Protein 6EZU (pdb70)

Secondary structure (DSSP, 8-state):
--TTSS--TTHHHHHHHHHHHTTSSS--HHHHHHHTTS-HHHHHHHHHHHHTTHHHHTT--HHHHHHHHHHHHHHS-TTSSSSSHHHHHHHHHHHHHHTT-GGGTTTS-HHHHHHHHHHHHHTTTT--SS-HHHHHHTT-HHHHHTTTSSHHHHHHHHHHHHHHHSTT--TTTTS-HHHHHHHHHHHHHHHHTTSGGGHHHHHHHHHHHHHHHHTTSSSSPP---HHHHHHHHHHHHHHHHT-GGGS-HHHHHHHHHHHHHHHHHHHHHHHHTT----TT--TTT--HHHHHHHHIIIIIHHHHHHHHHHTTTTTHHHHHHHHHHHHHHHHT-/--TTSS--TTHHHHHHHHHHHTTSSS--HHHHHHHTTS-HHHHHHHHHHHHTTHHHHTT--HHHHHHHHHHHHHHS-TTSSSTTHHHHHHHHHHHHHHTT-GGGTT-S-HHHHHHHHHHHHHTTTT--SS-HHHHHHTT-HHHHHTTTSSHHHHHHHHHHHHHTTSTT--TTTTS-HHHHHHHHHHHHHHHHTTSGGGHHHHHHHHHHHHT----SHHHHHHHHHHHHHHHHT-GGGS-HHHHHHHHHHHHHHHHHHHHHHHTTTS---TT--STT--HHHHHHHHIIIIIHHHHHHHHHHHTTTTHHHHHHHHHHHHHHHHT-

Sequence (657 aa):
LPIHGVETPNDNELEERFSLCLDEWGVDIFEIDRLSNGHALTTVAYRIFQKRDLLKTFCIDPHVFVRYLLRVESTYHADVPYHNSMHAADVLQTAHFLLQAEALDDVFSDLEILAVLFAAAIHDVDHPGVTNQFLINTGHELALQYNDASVLENHHLYMAFKILTEKDCDIFANLGGKKRQTLRRMVIELVLATDMSKHMSLLADLRTMVETKKVSGSGMLNLDNYADRIQILQNMIHCADLSNPAKPLRLYRKWTGRLIEEFFRQGDKERELSLEISPMCDRESVEVEKSQVSFIDFVCHPLWETWCDLVHPCAQLILDTLEDNRDWYECHILPIHGVETPNDNELEERFSLCLDEWGVDIFEIDRLSNGHALTTVAYRIFQKRDLLKTFCIDPHVFVRYLLRVESTYHADVPYHNSMHAADVLQTAHFLLQAEALDDVFSDLEILAVLFAAAIHDVDHPGVTNQFLINTGHELALQYNDASVLENHHLYMAFKILTEKDCDIFANLGGKKRQTLRRMVIELVLATDMSKHMSLLADLRTMVETNLDNYADRIQILQNMIHCADLSNPAKPLRLYRKWTGRLIEEFFRQGDKERELSLEISPMCDRESVEVEKSQVSFIDFVCHPLWETWCDLVHPCAQLILDTLEDNRDWYECHI

Foldseek 3Di:
DPPQLDDFPAVVVLVVLCVPPLLHDFHPLVVNCVRRVNCSLSRLLLVLCVVVCVCVVLVFDSNLSSVLRVVQQVQADVPQLQLHQSLLSQLLSNLSNLCPQPLNVPLDDSLLNVQLSLLSNQLQGNPPLADLVLCCQVVPPQCVVCVSQLSRRVVSLVVSVVSCPDPSNVRNVRDDPVSVVVSNVLSSLQSSLLRVVCQVVLLVLLLVQLVQLVPPVVSRGDNPDVVNVSSLSSLSSNCSSVQLLLHQLVRSVSSLVSSLVSLLVSQVVCVVVVHDRDPSNHPVDDDSLVVLLVCLVPGVLSSVVSSCSSSPPRCVSSNVSNVVSSVVSVVVD/DDPQLDDWPANVVLVVLCVVPLLHAFHPLVVVCVRRVQCSLLSLLLVLCVVVCVCVVLVFDSNLSSVLLVVQQVQADPPQLFLHQSLLSQLLSNLSNLCPQPLNPPPDDSLLVVQLNVLSNQLQGNPPLDDLVLCVVVVPPLCVVVVSQLSRRVVSLVVSVVSCVDPSNVRNPRDDPVSVVVSSVLSSLQSSLLPPVCQVVLLVLLLVVLVPDDPDPVNVSSLSSLSSNLSSLQLLLHAQVSSVSSLVSSLVSLLVQQCVCVVVPHDRDPSRHPPDDDSLVVVLVCLVPHNLSSVVSNCSSSVPRCVSSNVSSVVSSVVSVVPD

Solvent-accessible surface area: 27099 Å² total; per-residue (Å²): 101,34,104,3,2,31,124,21,101,48,33,125,73,0,62,96,65,1,76,120,39,1,56,96,15,19,7,36,1,19,37,2,19,163,11,0,102,34,44,0,0,0,0,0,0,12,38,0,3,74,86,60,83,4,17,94,67,16,77,6,70,52,96,28,4,13,100,2,6,42,86,0,14,81,20,7,58,99,117,11,24,11,27,7,15,34,2,0,0,6,0,0,1,0,0,4,44,4,16,77,15,88,41,10,94,146,37,22,53,77,22,8,28,0,0,0,0,6,0,0,4,1,0,14,0,32,12,50,11,10,48,30,95,18,3,49,72,46,32,79,88,29,0,34,31,6,4,41,53,14,0,5,17,19,20,2,0,36,44,0,17,69,4,21,110,52,111,102,4,43,4,7,67,100,14,47,55,101,109,94,114,42,3,49,114,3,0,20,53,0,0,33,2,10,9,87,96,90,6,128,70,12,8,55,44,0,103,83,7,16,103,56,41,102,129,50,74,74,53,96,40,107,26,136,80,75,54,47,34,9,48,1,0,24,0,0,0,0,0,1,22,19,1,16,2,0,2,56,46,150,10,0,107,88,4,8,46,57,34,14,70,5,34,27,106,1,0,53,98,2,88,146,104,70,67,89,53,16,124,41,2,18,117,133,74,37,115,42,59,61,22,9,12,53,57,0,53,143,27,0,41,38,0,0,76,4,1,9,66,6,0,122,94,48,6,86,107,1,26,64,20,0,70,95,5,64,79,79,2,73,100,100,141,108,36,90,1,3,15,121,20,96,54,45,133,76,0,60,94,75,3,72,120,24,3,55,97,18,22,6,34,1,21,36,2,21,162,10,0,109,35,50,0,0,0,0,0,1,10,33,0,4,84,94,60,47,4,17,172,65,24,79,6,68,52,100,24,4,12,98,2,7,49,89,0,12,83,19,8,55,99,122,10,35,11,27,6,14,24,2,0,0,6,0,0,1,0,0,4,36,5,14,82,16,78,56,13,68,121,49,20,55,73,31,10,27,0,0,0,0,7,0,0,5,1,0,13,0,32,12,55,9,29,50,32,90,28,5,54,88,73,40,78,71,29,2,41,20,5,3,42,57,18,0,5,19,18,22,2,0,31,30,0,16,66,0,19,95,58,94,104,3,38,4,2,65,97,18,50,57,107,35,87,67,62,4,44,58,6,0,15,56,0,0,34,0,11,8,91,97,73,10,142,72,15,2,57,69,0,109,96,30,38,147,155,177,35,141,60,92,67,50,34,14,7,0,0,27,0,0,0,1,0,0,20,17,1,14,0,0,3,58,49,145,10,0,110,81,3,7,42,68,33,15,104,7,33,36,54,4,2,74,82,3,60,101,97,80,46,146,47,11,120,59,4,60,77,74,121,29,109,44,58,44,23,8,10,54,56,0,53,160,29,0,41,28,0,0,75,6,1,12,82,40,1,70,110,49,4,90,91,0,29,66,29,0,65,93,5,69,78,82,3,76,107,93,97

Radius of gyration: 28.04 Å; Cα contacts (8 Å, |Δi|>4): 898; chains: 2; bounding box: 70×81×59 Å

B-factor: mean 61.23, std 16.58, range [34.98, 147.26]

Nearest PDB structures (foldseek):
  6ezu-assembly1_B  TM=1.003E+00  e=3.626E-43  Schistosoma mansoni
  6fg5-assembly2_B  TM=9.989E-01  e=1.513E-40  Schistosoma mansoni
  5k32-assembly1_B  TM=9.853E-01  e=5.393E-29  Homo sapiens
  5k32-assembly1_A  TM=9.834E-01  e=1.772E-28  Homo sapiens
  3kkt-assembly3_B  TM=9.526E-01  e=3.104E-29  Homo sapiens

Structure (mmCIF, N/CA/C/O backbone):
data_6EZU
#
_entry.id   6EZU
#
_cell.length_a   81.550
_cell.length_b   81.550
_cell.length_c   255.870
_cell.angle_alpha   90.00
_cell.angle_beta   90.00
_cell.angle_gamma   120.00
#
_symmetry.space_group_name_H-M   'P 31 2 1'
#
loop_
_entity.id
_entity.type
_entity.pdbx_description
1 polymer Phosphodiesterase
2 non-polymer 'ZINC ION'
3 non-polymer 'MAGNESIUM ION'
4 non-polymer "ADENOSINE-3',5'-CYCLIC-MONOPHOSPHATE"
5 non-polymer 'ADENOSINE MONOPHOSPHATE'
6 water water
#
loop_
_atom_site.group_PDB
_atom_site.id
_atom_site.type_symbol
_atom_site.label_atom_id
_atom_site.label_alt_id
_atom_site.label_comp_id
_atom_site.label_asym_id
_atom_site.label_entity_id
_atom_site.label_seq_id
_atom_site.pdbx_PDB_ins_code
_atom_site.Cartn_x
_atom_site.Cartn_y
_atom_site.Cartn_z
_atom_site.occupancy
_atom_site.B_iso_or_equiv
_atom_site.auth_seq_id
_atom_site.auth_comp_id
_atom_site.auth_asym_id
_atom_site.auth_atom_id
_atom_site.pdbx_PDB_model_num
ATOM 1 N N . LEU A 1 35 ? -10.504 10.435 -17.419 1.00 96.76 335 LEU A N 1
ATOM 2 C CA . LEU A 1 35 ? -9.096 10.979 -17.497 1.00 92.86 335 LEU A CA 1
ATOM 3 C C . LEU A 1 35 ? -9.085 12.491 -17.676 1.00 89.96 335 LEU A C 1
ATOM 4 O O . LEU A 1 35 ? -9.538 12.939 -18.722 1.00 86.61 335 LEU A O 1
ATOM 9 N N . PRO A 1 36 ? -8.527 13.278 -16.700 1.00 89.61 336 PRO A N 1
ATOM 10 C CA . PRO A 1 36 ? -8.402 14.784 -16.806 1.00 91.87 336 PRO A CA 1
ATOM 11 C C . PRO A 1 36 ? -7.741 15.319 -18.152 1.00 88.02 336 PRO A C 1
ATOM 12 O O . PRO A 1 36 ? -7.013 14.571 -18.772 1.00 84.38 336 PRO A O 1
ATOM 16 N N . ILE A 1 37 ? -8.019 16.573 -18.579 1.00 90.70 337 ILE A N 1
ATOM 17 C CA . ILE A 1 37 ? -7.576 17.105 -19.909 1.00 89.89 337 ILE A CA 1
ATOM 18 C C . ILE A 1 37 ? -6.054 16.884 -20.092 1.00 85.02 337 ILE A C 1
ATOM 19 O O . ILE A 1 37 ? -5.649 16.452 -21.128 1.00 85.83 337 ILE A O 1
ATOM 23 N N . HIS A 1 38 ? -5.247 17.152 -19.061 1.00 81.22 338 HIS A N 1
ATOM 24 C CA . HIS A 1 38 ? -3.783 17.003 -19.123 1.00 76.68 338 HIS A CA 1
ATOM 25 C C . HIS A 1 38 ? -3.122 15.675 -18.648 1.00 77.16 338 HIS A C 1
ATOM 26 O O . HIS A 1 38 ? -1.866 15.653 -18.436 1.00 76.11 338 HIS A O 1
ATOM 33 N N . GLY A 1 39 ? -3.908 14.589 -18.518 1.00 76.30 339 GLY A N 1
ATOM 34 C CA . GLY A 1 39 ? -3.389 13.301 -17.979 1.00 76.81 339 GLY A CA 1
ATOM 35 C C . GLY A 1 39 ? -3.514 13.136 -16.452 1.00 77.58 339 GLY A C 1
ATOM 36 O O . GLY A 1 39 ? -4.245 12.250 -16.039 1.00 84.52 339 GLY A O 1
ATOM 37 N N . VAL A 1 40 ? -2.738 13.898 -15.646 1.00 79.34 340 VAL A N 1
ATOM 38 C CA . VAL A 1 40 ? -3.065 14.286 -14.231 1.00 83.43 340 VAL A CA 1
ATOM 39 C C . VAL A 1 40 ? -3.883 15.565 -14.114 1.00 83.45 340 VAL A C 1
ATOM 40 O O . VAL A 1 40 ? -3.893 16.414 -14.993 1.00 85.79 340 VAL A O 1
ATOM 44 N N . GLU A 1 41 ? -4.601 15.655 -12.998 1.00 84.58 341 GLU A N 1
ATOM 45 C CA . GLU A 1 41 ? -5.388 16.809 -12.661 1.00 85.24 341 GLU A CA 1
ATOM 46 C C . GLU A 1 41 ? -4.432 17.910 -12.333 1.00 79.77 341 GLU A C 1
ATOM 47 O O . GLU A 1 41 ? -3.363 17.667 -11.780 1.00 76.74 341 GLU A O 1
ATOM 53 N N . THR A 1 42 ? -4.843 19.140 -12.582 1.00 81.38 342 THR A N 1
ATOM 54 C CA . THR A 1 42 ? -4.076 20.279 -12.058 1.00 80.24 342 THR A CA 1
ATOM 55 C C . THR A 1 42 ? -4.953 21.436 -11.554 1.00 80.96 342 THR A C 1
ATOM 56 O O . THR A 1 42 ? -6.117 21.583 -11.933 1.00 82.17 342 THR A O 1
ATOM 60 N N . PRO A 1 43 ? -4.343 22.299 -10.735 1.00 80.03 343 PRO A N 1
ATOM 61 C CA . PRO A 1 43 ? -5.084 23.492 -10.390 1.00 81.67 343 PRO A CA 1
ATOM 62 C C . PRO A 1 43 ? -5.302 24.424 -11.604 1.00 79.61 343 PRO A C 1
ATOM 63 O O . PRO A 1 43 ? -6.157 25.193 -11.504 1.00 81.27 343 PRO A O 1
ATOM 67 N N . ASN A 1 44 ? -4.575 24.370 -12.731 1.00 73.49 344 ASN A N 1
ATOM 68 C CA . ASN A 1 44 ? -4.638 25.477 -13.715 1.00 73.44 344 ASN A CA 1
ATOM 69 C C . ASN A 1 44 ? -4.862 24.982 -15.120 1.00 76.77 344 ASN A C 1
ATOM 70 O O . ASN A 1 44 ? -4.075 25.300 -16.039 1.00 76.45 344 ASN A O 1
ATOM 75 N N . ASP A 1 45 ? -5.870 24.160 -15.340 1.00 77.34 345 ASP A N 1
ATOM 76 C CA . ASP A 1 45 ? -6.034 23.495 -16.665 1.00 76.34 345 ASP A CA 1
ATOM 77 C C . ASP A 1 45 ? -6.097 24.425 -17.896 1.00 77.12 345 ASP A C 1
ATOM 78 O O . ASP A 1 45 ? -5.486 24.143 -18.930 1.00 75.34 345 ASP A O 1
ATOM 83 N N . ASN A 1 46 ? -6.688 25.586 -17.721 1.00 80.25 346 ASN A N 1
ATOM 84 C CA . ASN A 1 46 ? -6.961 26.468 -18.833 1.00 82.98 346 ASN A CA 1
ATOM 85 C C . ASN A 1 46 ? -5.682 27.251 -19.110 1.00 78.12 346 ASN A C 1
ATOM 86 O O . ASN A 1 46 ? -5.308 27.363 -20.253 1.00 79.17 346 ASN A O 1
ATOM 91 N N . GLU A 1 47 ? -4.961 27.723 -18.095 1.00 73.81 347 GLU A N 1
ATOM 92 C CA . GLU A 1 47 ? -3.643 28.306 -18.373 1.00 72.62 347 GLU A CA 1
ATOM 93 C C . GLU A 1 47 ? -2.752 27.337 -19.182 1.00 66.18 347 GLU A C 1
ATOM 94 O O . GLU A 1 47 ? -2.064 27.777 -20.103 1.00 61.06 347 GLU A O 1
ATOM 100 N N . LEU A 1 48 ? -2.804 26.038 -18.837 1.00 65.51 348 LEU A N 1
ATOM 101 C CA . LEU A 1 48 ? -1.839 25.118 -19.275 1.00 62.77 348 LEU A CA 1
ATOM 102 C C . LEU A 1 48 ? -2.229 24.770 -20.697 1.00 63.99 348 LEU A C 1
ATOM 103 O O . LEU A 1 48 ? -1.358 24.488 -21.573 1.00 61.23 348 LEU A O 1
ATOM 108 N N . GLU A 1 49 ? -3.505 24.682 -20.901 1.00 65.41 349 GLU A N 1
ATOM 109 C CA . GLU A 1 49 ? -4.036 24.443 -22.223 1.00 69.66 349 GLU A CA 1
ATOM 110 C C . GLU A 1 49 ? -3.540 25.470 -23.203 1.00 66.05 349 GLU A C 1
ATOM 111 O O . GLU A 1 49 ? -2.915 25.154 -24.189 1.00 64.31 349 GLU A O 1
ATOM 117 N N . GLU A 1 50 ? -3.725 26.703 -22.858 1.00 68.25 350 GLU A N 1
ATOM 118 C CA . GLU A 1 50 ? -3.214 27.806 -23.629 1.00 68.81 350 GLU A CA 1
ATOM 119 C C . GLU A 1 50 ? -1.729 27.754 -23.884 1.00 67.06 350 GLU A C 1
ATOM 120 O O . GLU A 1 50 ? -1.254 28.065 -25.012 1.00 66.14 350 GLU A O 1
ATOM 126 N N . ARG A 1 51 ? -0.930 27.420 -22.865 1.00 64.74 351 ARG A N 1
ATOM 127 C CA . ARG A 1 51 ? 0.498 27.472 -23.090 1.00 62.30 351 ARG A CA 1
ATOM 128 C C . ARG A 1 51 ? 0.927 26.291 -23.981 1.00 62.03 351 ARG A C 1
ATOM 129 O O . ARG A 1 51 ? 1.761 26.449 -24.821 1.00 56.52 351 ARG A O 1
ATOM 137 N N . PHE A 1 52 ? 0.325 25.124 -23.772 1.00 57.74 352 PHE A N 1
ATOM 138 C CA . PHE A 1 52 ? 0.688 23.950 -24.504 1.00 57.61 352 PHE A CA 1
ATOM 139 C C . PHE A 1 52 ? 0.244 24.152 -25.960 1.00 57.45 352 PHE A C 1
ATOM 140 O O . PHE A 1 52 ? 1.036 23.901 -26.802 1.00 57.05 352 PHE A O 1
ATOM 148 N N . SER A 1 53 ? -0.922 24.729 -26.187 1.00 58.80 353 SER A N 1
ATOM 149 C CA . SER A 1 53 ? -1.436 25.027 -27.526 1.00 66.13 353 SER A CA 1
ATOM 150 C C . SER A 1 53 ? -0.533 25.954 -28.278 1.00 66.96 353 SER A C 1
ATOM 151 O O . SER A 1 53 ? -0.243 25.642 -29.390 1.00 63.66 353 SER A O 1
ATOM 154 N N . LEU A 1 54 ? 0.023 27.004 -27.634 1.00 65.06 354 LEU A N 1
ATOM 155 C CA . LEU A 1 54 ? 0.986 27.934 -28.281 1.00 62.44 354 LEU A CA 1
ATOM 156 C C . LEU A 1 54 ? 2.449 27.648 -28.293 1.00 61.36 354 LEU A C 1
ATOM 157 O O . LEU A 1 54 ? 3.184 28.228 -29.106 1.00 57.92 354 LEU A O 1
ATOM 162 N N . CYS A 1 55 ? 2.956 26.914 -27.287 1.00 56.64 355 CYS A N 1
ATOM 163 C CA . CYS A 1 55 ? 4.385 26.876 -27.027 1.00 58.24 355 CYS A CA 1
ATOM 164 C C . CYS A 1 55 ? 5.092 25.529 -27.462 1.00 52.48 355 CYS A C 1
ATOM 165 O O . CYS A 1 55 ? 6.256 25.497 -27.770 1.00 54.51 355 CYS A O 1
ATOM 168 N N . LEU A 1 56 ? 4.398 24.446 -27.506 1.00 51.39 356 LEU A N 1
ATOM 169 C CA . LEU A 1 56 ? 5.053 23.149 -27.584 1.00 52.84 356 LEU A CA 1
ATOM 170 C C . LEU A 1 56 ? 5.752 22.826 -28.907 1.00 54.92 356 LEU A C 1
ATOM 171 O O . LEU A 1 56 ? 6.545 21.901 -28.952 1.00 52.80 356 LEU A O 1
ATOM 176 N N . ASP A 1 57 ? 5.394 23.522 -29.971 1.00 52.50 357 ASP A N 1
ATOM 177 C CA . ASP A 1 57 ? 6.131 23.556 -31.203 1.00 54.08 357 ASP A CA 1
ATOM 178 C C . ASP A 1 57 ? 7.032 24.682 -31.312 1.00 52.42 357 ASP A C 1
ATOM 179 O O . ASP A 1 57 ? 7.587 24.823 -32.350 1.00 52.59 357 ASP A O 1
ATOM 184 N N . GLU A 1 58 ? 7.289 25.427 -30.239 1.00 49.73 358 GLU A N 1
ATOM 185 C CA . GLU A 1 58 ? 8.330 26.495 -30.244 1.00 51.12 358 GLU A CA 1
ATOM 186 C C . GLU A 1 58 ? 9.677 26.071 -29.631 1.00 49.25 358 GLU A C 1
ATOM 187 O O . GLU A 1 58 ? 9.758 25.112 -28.841 1.00 51.59 358 GLU A O 1
ATOM 193 N N . TRP A 1 59 ? 10.714 26.826 -29.997 1.00 46.90 359 TRP A N 1
ATOM 194 C CA . TRP A 1 59 ? 12.037 26.676 -29.495 1.00 53.68 359 TRP A CA 1
ATOM 195 C C . TRP A 1 59 ? 12.099 27.181 -28.024 1.00 55.76 359 TRP A C 1
ATOM 196 O O . TRP A 1 59 ? 11.817 28.308 -27.741 1.00 52.02 359 TRP A O 1
ATOM 207 N N . GLY A 1 60 ? 12.466 26.455 -27.038 1.00 55.50 360 GLY A N 1
ATOM 208 C CA . GLY A 1 60 ? 12.471 27.508 -25.781 1.00 64.89 360 GLY A CA 1
ATOM 209 C C . GLY A 1 60 ? 11.138 27.846 -25.083 1.00 57.09 360 GLY A C 1
ATOM 210 O O . GLY A 1 60 ? 10.488 28.729 -25.398 1.00 63.29 360 GLY A O 1
ATOM 211 N N . VAL A 1 61 ? 10.712 26.874 -24.282 1.00 55.73 361 VAL A N 1
ATOM 212 C CA . VAL A 1 61 ? 9.464 26.764 -23.575 1.00 51.73 361 VAL A CA 1
ATOM 213 C C . VAL A 1 61 ? 9.908 26.948 -22.098 1.00 47.01 361 VAL A C 1
ATOM 214 O O . VAL A 1 61 ? 10.914 26.425 -21.654 1.00 45.45 361 VAL A O 1
ATOM 218 N N . ASP A 1 62 ? 9.076 27.577 -21.393 1.00 47.03 362 ASP A N 1
ATOM 219 C CA . ASP A 1 62 ? 9.286 27.878 -19.990 1.00 47.48 362 ASP A CA 1
ATOM 220 C C . ASP A 1 62 ? 8.781 26.607 -19.158 1.00 47.35 362 ASP A C 1
ATOM 221 O O . ASP A 1 62 ? 7.700 26.543 -18.576 1.00 48.44 362 ASP A O 1
ATOM 226 N N . ILE A 1 63 ? 9.627 25.589 -19.123 1.00 45.15 363 ILE A N 1
ATOM 227 C CA . ILE A 1 63 ? 9.308 24.316 -18.466 1.00 45.19 363 ILE A CA 1
ATOM 228 C C . ILE A 1 63 ? 9.112 24.638 -16.957 1.00 46.65 363 ILE A C 1
ATOM 229 O O . ILE A 1 63 ? 8.389 23.940 -16.225 1.00 45.91 363 ILE A O 1
ATOM 234 N N . PHE A 1 64 ? 9.825 25.608 -16.430 1.00 45.24 364 PHE A N 1
ATOM 235 C CA . PHE A 1 64 ? 9.624 25.870 -14.874 1.00 46.31 364 PHE A CA 1
ATOM 236 C C . PHE A 1 64 ? 8.255 26.309 -14.555 1.00 49.36 364 PHE A C 1
ATOM 237 O O . PHE A 1 64 ? 7.619 25.808 -13.701 1.00 53.01 364 PHE A O 1
ATOM 245 N N . GLU A 1 65 ? 7.706 27.223 -15.395 1.00 51.50 365 GLU A N 1
ATOM 246 C CA . GLU A 1 65 ? 6.374 27.674 -15.185 1.00 51.64 365 GLU A CA 1
ATOM 247 C C . GLU A 1 65 ? 5.360 26.598 -15.430 1.00 48.00 365 GLU A C 1
ATOM 248 O O . GLU A 1 65 ? 4.354 26.567 -14.811 1.00 49.59 365 GLU A O 1
ATOM 254 N N . ILE A 1 66 ? 5.559 25.777 -16.408 1.00 45.40 366 ILE A N 1
ATOM 255 C CA . ILE A 1 66 ? 4.642 24.651 -16.635 1.00 49.10 366 ILE A CA 1
ATOM 256 C C . ILE A 1 66 ? 4.616 23.628 -15.442 1.00 52.28 366 ILE A C 1
ATOM 257 O O . ILE A 1 66 ? 3.571 23.009 -15.117 1.00 52.62 366 ILE A O 1
ATOM 262 N N . ASP A 1 67 ? 5.782 23.496 -14.817 1.00 50.14 367 ASP A N 1
ATOM 263 C CA . ASP A 1 67 ? 5.916 22.708 -13.545 1.00 54.53 367 ASP A CA 1
ATOM 264 C C . ASP A 1 67 ? 5.207 23.316 -12.363 1.00 54.52 367 ASP A C 1
ATOM 265 O O . ASP A 1 67 ? 4.505 22.634 -11.656 1.00 53.89 367 ASP A O 1
ATOM 270 N N . ARG A 1 68 ? 5.420 24.619 -12.144 1.00 56.77 368 ARG A N 1
ATOM 271 C CA . ARG A 1 68 ? 4.639 25.361 -11.185 1.00 55.66 368 ARG A CA 1
ATOM 272 C C . ARG A 1 68 ? 3.110 25.260 -11.457 1.00 58.07 368 ARG A C 1
ATOM 273 O O . ARG A 1 68 ? 2.281 24.836 -10.607 1.00 62.57 368 ARG A O 1
ATOM 281 N N . LEU A 1 69 ? 2.673 25.652 -12.646 1.00 59.47 369 LEU A N 1
ATOM 282 C CA . LEU A 1 69 ? 1.243 25.540 -12.993 1.00 58.44 369 LEU A CA 1
ATOM 283 C C . LEU A 1 69 ? 0.636 24.097 -12.812 1.00 58.57 369 LEU A C 1
ATOM 284 O O . LEU A 1 69 ? -0.496 23.992 -12.455 1.00 62.93 369 LEU A O 1
ATOM 289 N N . SER A 1 70 ? 1.366 23.019 -13.083 1.00 57.57 370 SER A N 1
ATOM 290 C CA . SER A 1 70 ? 0.796 21.645 -13.019 1.00 61.30 370 SER A CA 1
ATOM 291 C C . SER A 1 70 ? 1.106 20.965 -11.671 1.00 64.55 370 SER A C 1
ATOM 292 O O . SER A 1 70 ? 1.038 19.727 -11.596 1.00 61.37 370 SER A O 1
ATOM 295 N N . ASN A 1 71 ? 1.540 21.756 -10.658 1.00 64.59 371 ASN A N 1
ATOM 296 C CA . ASN A 1 71 ? 1.893 21.230 -9.367 1.00 68.22 371 ASN A CA 1
ATOM 297 C C . ASN A 1 71 ? 2.958 20.149 -9.410 1.00 65.80 371 ASN A C 1
ATOM 298 O O . ASN A 1 71 ? 2.760 19.067 -8.924 1.00 67.33 371 ASN A O 1
ATOM 303 N N . GLY A 1 72 ? 4.084 20.451 -10.033 1.00 64.32 372 GLY A N 1
ATOM 304 C CA . GLY A 1 72 ? 5.190 19.535 -10.245 1.00 62.39 372 GLY A CA 1
ATOM 305 C C . GLY A 1 72 ? 5.061 18.395 -11.241 1.00 60.10 372 GLY A C 1
ATOM 306 O O . GLY A 1 72 ? 5.716 17.400 -11.073 1.00 62.33 372 GLY A O 1
ATOM 307 N N . HIS A 1 73 ? 4.235 18.525 -12.254 1.00 59.06 373 HIS A N 1
ATOM 308 C CA . HIS A 1 73 ? 3.992 17.456 -13.238 1.00 58.72 373 HIS A CA 1
ATOM 309 C C . HIS A 1 73 ? 4.339 17.924 -14.698 1.00 54.19 373 HIS A C 1
ATOM 310 O O . HIS A 1 73 ? 3.657 17.603 -15.649 1.00 56.43 373 HIS A O 1
ATOM 317 N N . ALA A 1 74 ? 5.377 18.710 -14.833 1.00 50.46 374 ALA A N 1
ATOM 318 C CA . ALA A 1 74 ? 5.802 19.068 -16.181 1.00 49.10 374 ALA A CA 1
ATOM 319 C C . ALA A 1 74 ? 6.152 17.889 -17.073 1.00 48.50 374 ALA A C 1
ATOM 320 O O . ALA A 1 74 ? 5.691 17.771 -18.185 1.00 50.41 374 ALA A O 1
ATOM 322 N N . LEU A 1 75 ? 6.856 16.927 -16.513 1.00 49.80 375 LEU A N 1
ATOM 323 C CA . LEU A 1 75 ? 7.168 15.766 -17.208 1.00 48.34 375 LEU A CA 1
ATOM 324 C C . LEU A 1 75 ? 5.994 15.008 -17.660 1.00 51.21 375 LEU A C 1
ATOM 325 O O . LEU A 1 75 ? 5.888 14.708 -18.877 1.00 50.02 375 LEU A O 1
ATOM 330 N N . THR A 1 76 ? 5.064 14.716 -16.756 1.00 53.28 376 THR A N 1
ATOM 331 C CA . THR A 1 76 ? 3.883 13.990 -17.110 1.00 55.50 376 THR A CA 1
ATOM 332 C C . THR A 1 76 ? 2.981 14.698 -18.070 1.00 55.56 376 THR A C 1
ATOM 333 O O . THR A 1 76 ? 2.551 14.125 -19.137 1.00 56.13 376 THR A O 1
ATOM 337 N N . THR A 1 77 ? 2.737 15.962 -17.813 1.00 55.25 377 THR A N 1
ATOM 338 C CA . THR A 1 77 ? 1.793 16.725 -18.741 1.00 55.69 377 THR A CA 1
ATOM 339 C C . THR A 1 77 ? 2.416 17.023 -20.155 1.00 53.49 377 THR A C 1
ATOM 340 O O . THR A 1 77 ? 1.784 16.902 -21.233 1.00 53.27 377 THR A O 1
ATOM 344 N N . VAL A 1 78 ? 3.669 17.455 -20.153 1.00 52.48 378 VAL A N 1
ATOM 345 C CA . VAL A 1 78 ? 4.380 17.615 -21.454 1.00 51.78 378 VAL A CA 1
ATOM 346 C C . VAL A 1 78 ? 4.404 16.299 -22.328 1.00 52.19 378 VAL A C 1
ATOM 347 O O . VAL A 1 78 ? 4.039 16.319 -23.485 1.00 53.92 378 VAL A O 1
ATOM 351 N N . ALA A 1 79 ? 4.664 15.158 -21.704 1.00 52.60 379 ALA A N 1
ATOM 352 C CA . ALA A 1 79 ? 4.739 13.908 -22.395 1.00 49.09 379 ALA A CA 1
ATOM 353 C C . ALA A 1 79 ? 3.449 13.422 -22.910 1.00 51.51 379 ALA A C 1
ATOM 354 O O . ALA A 1 79 ? 3.317 13.157 -24.101 1.00 56.40 379 ALA A O 1
ATOM 356 N N . TYR A 1 80 ? 2.440 13.448 -22.083 1.00 55.04 380 TYR A N 1
ATOM 357 C CA . TYR A 1 80 ? 1.095 13.150 -22.473 1.00 58.50 380 TYR A CA 1
ATOM 358 C C . TYR A 1 80 ? 0.691 13.983 -23.639 1.00 59.89 380 TYR A C 1
ATOM 359 O O . TYR A 1 80 ? 0.184 13.463 -24.671 1.00 55.64 380 TYR A O 1
ATOM 368 N N . ARG A 1 81 ? 0.871 15.300 -23.478 1.00 56.94 381 ARG A N 1
ATOM 369 C CA . ARG A 1 81 ? 0.432 16.176 -24.548 1.00 57.69 381 ARG A CA 1
ATOM 370 C C . ARG A 1 81 ? 1.199 15.940 -25.925 1.00 56.32 381 ARG A C 1
ATOM 371 O O . ARG A 1 81 ? 0.597 15.896 -26.961 1.00 58.77 381 ARG A O 1
ATOM 379 N N . ILE A 1 82 ? 2.504 15.771 -25.913 1.00 56.63 382 ILE A N 1
ATOM 380 C CA . ILE A 1 82 ? 3.350 15.461 -27.158 1.00 54.33 382 ILE A CA 1
ATOM 381 C C . ILE A 1 82 ? 2.950 14.121 -27.816 1.00 56.71 382 ILE A C 1
ATOM 382 O O . ILE A 1 82 ? 2.815 14.003 -29.089 1.00 54.62 382 ILE A O 1
ATOM 387 N N . PHE A 1 83 ? 2.690 13.100 -26.954 1.00 58.52 383 PHE A N 1
ATOM 388 C CA . PHE A 1 83 ? 2.271 11.785 -27.436 1.00 56.63 383 PHE A CA 1
ATOM 389 C C . PHE A 1 83 ? 0.871 11.840 -28.019 1.00 61.97 383 PHE A C 1
ATOM 390 O O . PHE A 1 83 ? 0.576 11.147 -29.009 1.00 65.13 383 PHE A O 1
ATOM 398 N N . GLN A 1 84 ? 0.003 12.651 -27.421 1.00 61.96 384 GLN A N 1
ATOM 399 C CA . GLN A 1 84 ? -1.224 13.061 -28.117 1.00 66.59 384 GLN A CA 1
ATOM 400 C C . GLN A 1 84 ? -1.003 13.759 -29.410 1.00 64.61 384 GLN A C 1
ATOM 401 O O . GLN A 1 84 ? -1.534 13.296 -30.414 1.00 61.97 384 GLN A O 1
ATOM 407 N N . LYS A 1 85 ? -0.251 14.846 -29.423 1.00 63.88 385 LYS A N 1
ATOM 408 C CA . LYS A 1 85 ? -0.112 15.631 -30.683 1.00 65.03 385 LYS A CA 1
ATOM 409 C C . LYS A 1 85 ? 0.531 14.794 -31.725 1.00 65.53 385 LYS A C 1
ATOM 410 O O . LYS A 1 85 ? 0.237 15.052 -32.871 1.00 64.88 385 LYS A O 1
ATOM 416 N N . ARG A 1 86 ? 1.400 13.825 -31.362 1.00 60.33 386 ARG A N 1
ATOM 417 C CA . ARG A 1 86 ? 1.986 12.908 -32.405 1.00 60.13 386 ARG A CA 1
ATOM 418 C C . ARG A 1 86 ? 1.155 11.640 -32.767 1.00 63.31 386 ARG A C 1
ATOM 419 O O . ARG A 1 86 ? 1.566 10.915 -33.660 1.00 64.25 386 ARG A O 1
ATOM 427 N N . ASP A 1 87 ? -0.001 11.427 -32.117 1.00 65.66 387 ASP A N 1
ATOM 428 C CA . ASP A 1 87 ? -0.907 10.261 -32.330 1.00 70.09 387 ASP A CA 1
ATOM 429 C C . ASP A 1 87 ? -0.191 8.935 -31.912 1.00 67.37 387 ASP A C 1
ATOM 430 O O . ASP A 1 87 ? -0.492 7.848 -32.369 1.00 69.19 387 ASP A O 1
ATOM 435 N N . LEU A 1 88 ? 0.760 9.047 -30.984 1.00 62.80 388 LEU A N 1
ATOM 436 C CA . LEU A 1 88 ? 1.618 7.938 -30.665 1.00 61.31 388 LEU A CA 1
ATOM 437 C C . LEU A 1 88 ? 0.854 6.966 -29.747 1.00 66.60 388 LEU A C 1
ATOM 438 O O . LEU A 1 88 ? 1.138 5.791 -29.810 1.00 66.14 388 LEU A O 1
ATOM 443 N N . LEU A 1 89 ? -0.111 7.444 -28.942 1.00 65.74 389 LEU A N 1
ATOM 444 C CA . LEU A 1 89 ? -0.941 6.555 -28.160 1.00 70.27 389 LEU A CA 1
ATOM 445 C C . LEU A 1 89 ? -1.762 5.616 -29.112 1.00 71.74 389 LEU A C 1
ATOM 446 O O . LEU A 1 89 ? -1.676 4.387 -29.050 1.00 75.12 389 LEU A O 1
ATOM 451 N N . LYS A 1 90 ? -2.464 6.230 -30.019 1.00 73.03 390 LYS A N 1
ATOM 452 C CA . LYS A 1 90 ? -3.252 5.584 -31.017 1.00 77.69 390 LYS A CA 1
ATOM 453 C C . LYS A 1 90 ? -2.412 4.593 -31.890 1.00 78.55 390 LYS A C 1
ATOM 454 O O . LYS A 1 90 ? -2.718 3.386 -31.996 1.00 76.81 390 LYS A O 1
ATOM 457 N N . THR A 1 91 ? -1.300 5.079 -32.428 1.00 76.50 391 THR A N 1
ATOM 458 C CA . THR A 1 91 ? -0.501 4.308 -33.361 1.00 70.54 391 THR A CA 1
ATOM 459 C C . THR A 1 91 ? 0.037 3.053 -32.684 1.00 71.84 391 THR A C 1
ATOM 460 O O . THR A 1 91 ? -0.017 1.984 -33.249 1.00 72.29 391 THR A O 1
ATOM 464 N N . PHE A 1 92 ? 0.518 3.172 -31.452 1.00 69.15 392 PHE A N 1
ATOM 465 C CA . PHE A 1 92 ? 1.126 2.035 -30.743 1.00 68.52 392 PHE A CA 1
ATOM 466 C C . PHE A 1 92 ? 0.193 1.350 -29.757 1.00 68.93 392 PHE A C 1
ATOM 467 O O . PHE A 1 92 ? 0.675 0.562 -28.966 1.00 71.06 392 PHE A O 1
ATOM 475 N N . CYS A 1 93 ? -1.109 1.670 -29.818 1.00 74.05 393 CYS A N 1
ATOM 476 C CA . CYS A 1 93 ? -2.139 1.093 -28.964 1.00 76.34 393 CYS A CA 1
ATOM 477 C C . CYS A 1 93 ? -1.673 1.209 -27.503 1.00 73.82 393 CYS A C 1
ATOM 478 O O . CYS A 1 93 ? -1.623 0.255 -26.798 1.00 71.95 393 CYS A O 1
ATOM 481 N N . ILE A 1 94 ? -1.245 2.371 -27.073 1.00 71.24 394 ILE A N 1
ATOM 482 C CA . ILE A 1 94 ? -0.919 2.551 -25.670 1.00 71.70 394 ILE A CA 1
ATOM 483 C C . ILE A 1 94 ? -2.141 3.144 -24.964 1.00 73.69 394 ILE A C 1
ATOM 484 O O . ILE A 1 94 ? -2.631 4.254 -25.297 1.00 74.22 394 ILE A O 1
ATOM 489 N N . ASP A 1 95 ? -2.594 2.417 -23.957 1.00 75.64 395 ASP A N 1
ATOM 490 C CA . ASP A 1 95 ? -3.684 2.845 -23.098 1.00 79.61 395 ASP A CA 1
ATOM 491 C C . ASP A 1 95 ? -3.282 4.138 -22.427 1.00 74.46 395 ASP A C 1
ATOM 492 O O . ASP A 1 95 ? -2.260 4.203 -21.771 1.00 69.56 395 ASP A O 1
ATOM 497 N N . PRO A 1 96 ? -4.102 5.176 -22.577 1.00 77.99 396 PRO A N 1
ATOM 498 C CA . PRO A 1 96 ? -3.712 6.425 -21.877 1.00 76.64 396 PRO A CA 1
ATOM 499 C C . PRO A 1 96 ? -3.564 6.349 -20.331 1.00 75.08 396 PRO A C 1
ATOM 500 O O . PRO A 1 96 ? -2.738 7.088 -19.780 1.00 69.26 396 PRO A O 1
ATOM 504 N N . HIS A 1 97 ? -4.325 5.493 -19.629 1.00 76.37 397 HIS A N 1
ATOM 505 C CA . HIS A 1 97 ? -4.132 5.365 -18.143 1.00 78.45 397 HIS A CA 1
ATOM 506 C C . HIS A 1 97 ? -2.791 4.685 -17.833 1.00 76.81 397 HIS A C 1
ATOM 507 O O . HIS A 1 97 ? -2.081 5.023 -16.850 1.00 75.69 397 HIS A O 1
ATOM 514 N N . VAL A 1 98 ? -2.426 3.725 -18.674 1.00 74.89 398 VAL A N 1
ATOM 515 C CA . VAL A 1 98 ? -1.128 3.051 -18.476 1.00 73.10 398 VAL A CA 1
ATOM 516 C C . VAL A 1 98 ? 0.027 4.049 -18.671 1.00 68.84 398 VAL A C 1
ATOM 517 O O . VAL A 1 98 ? 0.956 4.138 -17.871 1.00 66.97 398 VAL A O 1
ATOM 521 N N . PHE A 1 99 ? -0.090 4.878 -19.685 1.00 69.53 399 PHE A N 1
ATOM 522 C CA . PHE A 1 99 ? 0.934 5.931 -19.974 1.00 64.73 399 PHE A CA 1
ATOM 523 C C . PHE A 1 99 ? 1.132 6.903 -18.820 1.00 63.62 399 PHE A C 1
ATOM 524 O O . PHE A 1 99 ? 2.234 7.120 -18.282 1.00 62.46 399 PHE A O 1
ATOM 532 N N . VAL A 1 100 ? 0.019 7.467 -18.404 1.00 68.32 400 VAL A N 1
ATOM 533 C CA . VAL A 1 100 ? -0.005 8.346 -17.245 1.00 67.77 400 VAL A CA 1
ATOM 534 C C . VAL A 1 100 ? 0.552 7.651 -16.037 1.00 67.78 400 VAL A C 1
ATOM 535 O O . VAL A 1 100 ? 1.478 8.226 -15.382 1.00 61.52 400 VAL A O 1
ATOM 539 N N . ARG A 1 101 ? 0.132 6.396 -15.769 1.00 69.39 401 ARG A N 1
ATOM 540 C CA . ARG A 1 101 ? 0.729 5.714 -14.603 1.00 70.24 401 ARG A CA 1
ATOM 541 C C . ARG A 1 101 ? 2.245 5.543 -14.697 1.00 65.36 401 ARG A C 1
ATOM 542 O O . ARG A 1 101 ? 3.039 5.877 -13.797 1.00 64.50 401 ARG A O 1
ATOM 550 N N . TYR A 1 102 ? 2.707 5.126 -15.831 1.00 67.62 402 TYR A N 1
ATOM 551 C CA . TYR A 1 102 ? 4.163 4.948 -15.995 1.00 62.21 402 TYR A CA 1
ATOM 552 C C . TYR A 1 102 ? 4.879 6.264 -15.845 1.00 62.09 402 TYR A C 1
ATOM 553 O O . TYR A 1 102 ? 5.947 6.372 -15.172 1.00 58.34 402 TYR A O 1
ATOM 562 N N . LEU A 1 103 ? 4.317 7.300 -16.498 1.00 64.99 403 LEU A N 1
ATOM 563 C CA . LEU A 1 103 ? 4.975 8.617 -16.423 1.00 63.57 403 LEU A CA 1
ATOM 564 C C . LEU A 1 103 ? 5.093 9.151 -15.023 1.00 59.18 403 LEU A C 1
ATOM 565 O O . LEU A 1 103 ? 6.109 9.721 -14.712 1.00 55.08 403 LEU A O 1
ATOM 570 N N . LEU A 1 104 ? 4.058 8.979 -14.203 1.00 66.35 404 LEU A N 1
ATOM 571 C CA . LEU A 1 104 ? 4.103 9.449 -12.763 1.00 67.88 404 LEU A CA 1
ATOM 572 C C . LEU A 1 104 ? 5.208 8.766 -11.968 1.00 66.11 404 LEU A C 1
ATOM 573 O O . LEU A 1 104 ? 5.956 9.398 -11.172 1.00 63.67 404 LEU A O 1
ATOM 578 N N . ARG A 1 105 ? 5.337 7.465 -12.236 1.00 65.17 405 ARG A N 1
ATOM 579 C CA . ARG A 1 105 ? 6.415 6.682 -11.614 1.00 68.82 405 ARG A CA 1
ATOM 580 C C . ARG A 1 105 ? 7.807 7.211 -12.055 1.00 63.86 405 ARG A C 1
ATOM 581 O O . ARG A 1 105 ? 8.739 7.424 -11.261 1.00 56.82 405 ARG A O 1
ATOM 589 N N . VAL A 1 106 ? 7.986 7.406 -13.349 1.00 61.96 406 VAL A N 1
ATOM 590 C CA . VAL A 1 106 ? 9.305 7.956 -13.821 1.00 55.62 406 VAL A CA 1
ATOM 591 C C . VAL A 1 106 ? 9.543 9.291 -13.183 1.00 51.74 406 VAL A C 1
ATOM 592 O O . VAL A 1 106 ? 10.573 9.581 -12.607 1.00 50.14 406 VAL A O 1
ATOM 596 N N . GLU A 1 107 ? 8.523 10.110 -13.254 1.00 53.29 407 GLU A N 1
ATOM 597 C CA . GLU A 1 107 ? 8.558 11.487 -12.688 1.00 55.69 407 GLU A CA 1
ATOM 598 C C . GLU A 1 107 ? 8.993 11.474 -11.229 1.00 59.41 407 GLU A C 1
ATOM 599 O O . GLU A 1 107 ? 9.986 12.134 -10.939 1.00 57.54 407 GLU A O 1
ATOM 605 N N . SER A 1 108 ? 8.336 10.612 -10.398 1.00 57.96 408 SER A N 1
ATOM 606 C CA . SER A 1 108 ? 8.728 10.323 -8.974 1.00 62.85 408 SER A CA 1
ATOM 607 C C . SER A 1 108 ? 10.100 9.852 -8.738 1.00 63.24 408 SER A C 1
ATOM 608 O O . SER A 1 108 ? 10.646 10.037 -7.600 1.00 61.30 408 SER A O 1
ATOM 611 N N . THR A 1 109 ? 10.647 9.144 -9.752 1.00 61.51 409 THR A N 1
ATOM 612 C CA . THR A 1 109 ? 11.955 8.528 -9.531 1.00 58.08 409 THR A CA 1
ATOM 613 C C . THR A 1 109 ? 13.094 9.451 -9.874 1.00 55.06 409 THR A C 1
ATOM 614 O O . THR A 1 109 ? 14.226 9.242 -9.412 1.00 50.34 409 THR A O 1
ATOM 618 N N . TYR A 1 110 ? 12.815 10.550 -10.638 1.00 53.91 410 TYR A N 1
ATOM 619 C CA . TYR A 1 110 ? 13.734 11.698 -10.636 1.00 51.65 410 TYR A CA 1
ATOM 620 C C . TYR A 1 110 ? 13.740 12.274 -9.224 1.00 53.16 410 TYR A C 1
ATOM 621 O O . TYR A 1 110 ? 12.737 12.167 -8.476 1.00 54.23 410 TYR A O 1
ATOM 630 N N . HIS A 1 111 ? 14.884 12.822 -8.820 1.00 52.42 411 HIS A N 1
ATOM 631 C CA . HIS A 1 111 ? 14.960 13.314 -7.403 1.00 57.24 411 HIS A CA 1
ATOM 632 C C . HIS A 1 111 ? 14.624 14.809 -7.440 1.00 58.13 411 HIS A C 1
ATOM 633 O O . HIS A 1 111 ? 15.466 15.608 -8.002 1.00 59.57 411 HIS A O 1
ATOM 640 N N . ALA A 1 112 ? 13.468 15.234 -6.906 1.00 65.83 412 ALA A N 1
ATOM 641 C CA . ALA A 1 112 ? 13.217 16.727 -6.863 1.00 68.31 412 ALA A CA 1
ATOM 642 C C . ALA A 1 112 ? 14.221 17.631 -6.082 1.00 66.97 412 ALA A C 1
ATOM 643 O O . ALA A 1 112 ? 14.423 18.823 -6.411 1.00 71.93 412 ALA A O 1
ATOM 645 N N . ASP A 1 113 ? 14.934 17.056 -5.152 1.00 61.28 413 ASP A N 1
ATOM 646 C CA . ASP A 1 113 ? 15.956 17.797 -4.459 1.00 60.55 413 ASP A CA 1
ATOM 647 C C . ASP A 1 113 ? 17.237 17.931 -5.279 1.00 63.80 413 ASP A C 1
ATOM 648 O O . ASP A 1 113 ? 18.205 18.571 -4.840 1.00 63.98 413 ASP A O 1
ATOM 653 N N . VAL A 1 114 ? 17.372 17.284 -6.458 1.00 57.45 414 VAL A N 1
ATOM 654 C CA . VAL A 1 114 ? 18.638 17.531 -7.199 1.00 52.18 414 VAL A CA 1
ATOM 655 C C . VAL A 1 114 ? 18.313 18.861 -8.014 1.00 55.28 414 VAL A C 1
ATOM 656 O O . VAL A 1 114 ? 17.236 19.036 -8.601 1.00 56.88 414 VAL A O 1
ATOM 660 N N . PRO A 1 115 ? 19.192 19.860 -7.970 1.00 51.80 415 PRO A N 1
ATOM 661 C CA . PRO A 1 115 ? 18.756 21.169 -8.554 1.00 52.73 415 PRO A CA 1
ATOM 662 C C . PRO A 1 115 ? 18.487 21.161 -10.139 1.00 47.34 415 PRO A C 1
ATOM 663 O O . PRO A 1 115 ? 17.520 21.759 -10.728 1.00 45.58 415 PRO A O 1
ATOM 667 N N . TYR A 1 116 ? 19.386 20.473 -10.851 1.00 52.33 416 TYR A N 1
ATOM 668 C CA . TYR A 1 116 ? 19.362 20.460 -12.319 1.00 44.25 416 TYR A CA 1
ATOM 669 C C . TYR A 1 116 ? 18.758 19.105 -12.824 1.00 48.38 416 TYR A C 1
ATOM 670 O O . TYR A 1 116 ? 17.753 19.089 -13.605 1.00 42.96 416 TYR A O 1
ATOM 679 N N . HIS A 1 117 ? 19.331 17.947 -12.399 1.00 49.72 417 HIS A N 1
ATOM 680 C CA . HIS A 1 117 ? 18.990 16.666 -13.048 1.00 51.48 417 HIS A CA 1
ATOM 681 C C . HIS A 1 117 ? 17.731 16.050 -12.493 1.00 50.13 417 HIS A C 1
ATOM 682 O O . HIS A 1 117 ? 17.712 14.916 -12.088 1.00 51.60 417 HIS A O 1
ATOM 689 N N . ASN A 1 118 ? 16.626 16.782 -12.580 1.00 48.40 418 ASN A N 1
ATOM 690 C CA . ASN A 1 118 ? 15.341 16.403 -12.006 1.00 48.23 418 ASN A CA 1
ATOM 691 C C . ASN A 1 118 ? 14.321 16.257 -13.172 1.00 46.29 418 ASN A C 1
ATOM 692 O O . ASN A 1 118 ? 14.700 16.408 -14.324 1.00 44.98 418 ASN A O 1
ATOM 697 N N . SER A 1 119 ? 13.034 16.061 -12.864 1.00 44.69 419 SER A N 1
ATOM 698 C CA . SER A 1 119 ? 12.086 15.778 -13.914 1.00 45.58 419 SER A CA 1
ATOM 699 C C . SER A 1 119 ? 11.801 16.968 -14.780 1.00 45.48 419 SER A C 1
ATOM 700 O O . SER A 1 119 ? 11.281 16.788 -15.892 1.00 47.29 419 SER A O 1
ATOM 703 N N . MET A 1 120 ? 12.144 18.171 -14.322 1.00 45.39 420 MET A N 1
ATOM 704 C CA . MET A 1 120 ? 11.977 19.373 -15.180 1.00 44.96 420 MET A CA 1
ATOM 705 C C . MET A 1 120 ? 12.988 19.359 -16.341 1.00 45.21 420 MET A C 1
ATOM 706 O O . MET A 1 120 ? 12.639 19.717 -17.474 1.00 39.59 420 MET A O 1
ATOM 711 N N . HIS A 1 121 ? 14.224 18.904 -16.045 1.00 44.59 421 HIS A N 1
ATOM 712 C CA . HIS A 1 121 ? 15.268 18.755 -17.073 1.00 42.97 421 HIS A CA 1
ATOM 713 C C . HIS A 1 121 ? 14.797 17.743 -18.091 1.00 43.28 421 HIS A C 1
ATOM 714 O O . HIS A 1 121 ? 14.920 17.936 -19.315 1.00 40.86 421 HIS A O 1
ATOM 721 N N . ALA A 1 122 ? 14.233 16.656 -17.602 1.00 40.53 422 ALA A N 1
ATOM 722 C CA . ALA A 1 122 ? 13.743 15.657 -18.510 1.00 42.61 422 ALA A CA 1
ATOM 723 C C . ALA A 1 122 ? 12.656 16.262 -19.451 1.00 44.84 422 ALA A C 1
ATOM 724 O O . ALA A 1 122 ? 12.597 15.860 -20.651 1.00 42.38 422 ALA A O 1
ATOM 726 N N . ALA A 1 123 ? 11.738 17.072 -18.896 1.00 42.97 423 ALA A N 1
ATOM 727 C CA . ALA A 1 123 ? 10.567 17.585 -19.698 1.00 45.40 423 ALA A CA 1
ATOM 728 C C . ALA A 1 123 ? 11.117 18.537 -20.738 1.00 42.54 423 ALA A C 1
ATOM 729 O O . ALA A 1 123 ? 10.669 18.472 -21.895 1.00 43.68 423 ALA A O 1
ATOM 731 N N . ASP A 1 124 ? 12.156 19.279 -20.363 1.00 41.45 424 ASP A N 1
ATOM 732 C CA . ASP A 1 124 ? 12.895 20.233 -21.319 1.00 42.82 424 ASP A CA 1
ATOM 733 C C . ASP A 1 124 ? 13.469 19.465 -22.519 1.00 44.09 424 ASP A C 1
ATOM 734 O O . ASP A 1 124 ? 13.311 19.870 -23.667 1.00 38.78 424 ASP A O 1
ATOM 739 N N . VAL A 1 125 ? 14.247 18.435 -22.203 1.00 38.76 425 VAL A N 1
ATOM 740 C CA . VAL A 1 125 ? 14.914 17.573 -23.173 1.00 37.28 425 VAL A CA 1
ATOM 741 C C . VAL A 1 125 ? 13.882 16.874 -24.091 1.00 40.37 425 VAL A C 1
ATOM 742 O O . VAL A 1 125 ? 14.083 16.793 -25.323 1.00 38.15 425 VAL A O 1
ATOM 746 N N . LEU A 1 126 ? 12.773 16.425 -23.513 1.00 40.40 426 LEU A N 1
ATOM 747 C CA . LEU A 1 126 ? 11.750 15.768 -24.242 1.00 41.22 426 LEU A CA 1
ATOM 748 C C . LEU A 1 126 ? 11.100 16.754 -25.223 1.00 40.26 426 LEU A C 1
ATOM 749 O O . LEU A 1 126 ? 10.990 16.423 -26.444 1.00 44.10 426 LEU A O 1
ATOM 754 N N . GLN A 1 127 ? 10.735 17.912 -24.778 1.00 38.20 427 GLN A N 1
ATOM 755 C CA . GLN A 1 127 ? 10.068 18.926 -25.657 1.00 39.37 427 GLN A CA 1
ATOM 756 C C . GLN A 1 127 ? 11.076 19.404 -26.757 1.00 41.53 427 GLN A C 1
ATOM 757 O O . GLN A 1 127 ? 10.654 19.615 -27.903 1.00 39.52 427 GLN A O 1
ATOM 763 N N . THR A 1 128 ? 12.352 19.581 -26.436 1.00 37.88 428 THR A N 1
ATOM 764 C CA . THR A 1 128 ? 13.316 20.069 -27.306 1.00 37.82 428 THR A CA 1
ATOM 765 C C . THR A 1 128 ? 13.549 18.951 -28.392 1.00 44.62 428 THR A C 1
ATOM 766 O O . THR A 1 128 ? 13.633 19.309 -29.598 1.00 45.46 428 THR A O 1
ATOM 770 N N . ALA A 1 129 ? 13.665 17.668 -28.015 1.00 40.73 429 ALA A N 1
ATOM 771 C CA . ALA A 1 129 ? 13.782 16.647 -29.010 1.00 39.97 429 ALA A CA 1
ATOM 772 C C . ALA A 1 129 ? 12.518 16.691 -29.972 1.00 43.17 429 ALA A C 1
ATOM 773 O O . ALA A 1 129 ? 12.681 16.514 -31.254 1.00 42.60 429 ALA A O 1
ATOM 775 N N . HIS A 1 130 ? 11.355 16.906 -29.396 1.00 39.86 430 HIS A N 1
ATOM 776 C CA . HIS A 1 130 ? 10.091 17.037 -30.147 1.00 44.68 430 HIS A CA 1
ATOM 777 C C . HIS A 1 130 ? 10.071 18.192 -31.231 1.00 45.24 430 HIS A C 1
ATOM 778 O O . HIS A 1 130 ? 9.578 18.003 -32.328 1.00 46.20 430 HIS A O 1
ATOM 785 N N . PHE A 1 131 ? 10.628 19.340 -30.843 1.00 45.95 431 PHE A N 1
ATOM 786 C CA . PHE A 1 131 ? 10.923 20.513 -31.658 1.00 44.74 431 PHE A CA 1
ATOM 787 C C . PHE A 1 131 ? 11.925 20.147 -32.714 1.00 45.38 431 PHE A C 1
ATOM 788 O O . PHE A 1 131 ? 11.630 20.337 -33.829 1.00 44.20 431 PHE A O 1
ATOM 796 N N . LEU A 1 132 ? 12.986 19.441 -32.399 1.00 40.32 432 LE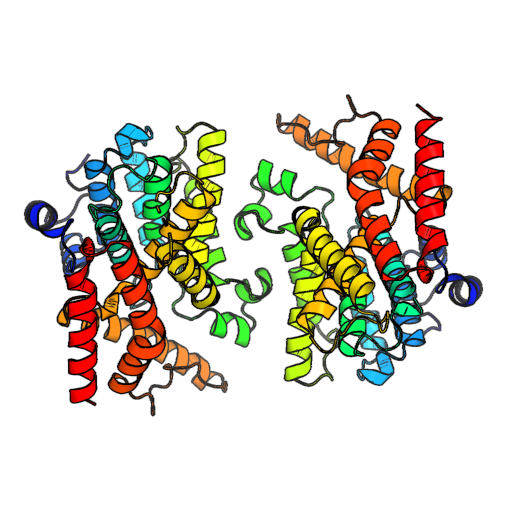U A N 1
ATOM 797 C CA . LEU A 1 132 ? 14.044 19.203 -33.368 1.00 43.25 432 LEU A CA 1
ATOM 798 C C . LEU A 1 132 ? 13.667 18.271 -34.497 1.00 44.45 432 LEU A C 1
ATOM 799 O O . LEU A 1 132 ? 14.116 18.528 -35.642 1.00 48.03 432 LEU A O 1
ATOM 804 N N . LEU A 1 133 ? 12.779 17.318 -34.203 1.00 43.35 433 LEU A N 1
ATOM 805 C CA . LEU A 1 133 ? 12.127 16.392 -35.226 1.00 48.31 433 LEU A CA 1
ATOM 806 C C . LEU A 1 133 ? 11.279 17.133 -36.223 1.00 46.63 433 LEU A C 1
ATOM 807 O O . LEU A 1 133 ? 11.093 16.565 -37.236 1.00 50.82 433 LEU A O 1
ATOM 812 N N . GLN A 1 134 ? 10.965 18.418 -36.021 1.00 46.87 434 GLN A N 1
ATOM 813 C CA . GLN A 1 134 ? 10.051 19.139 -36.936 1.00 53.48 434 GLN A CA 1
ATOM 814 C C . GLN A 1 134 ? 10.779 19.810 -38.150 1.00 52.10 434 GLN A C 1
ATOM 815 O O . GLN A 1 134 ? 10.233 20.372 -39.003 1.00 51.65 434 GLN A O 1
ATOM 821 N N . ALA A 1 135 ? 12.070 19.812 -38.154 1.00 49.34 435 ALA A N 1
ATOM 822 C CA . ALA A 1 135 ? 12.753 20.537 -39.155 1.00 49.62 435 ALA A CA 1
ATOM 823 C C . ALA A 1 135 ? 12.292 19.922 -40.510 1.00 51.62 435 ALA A C 1
ATOM 824 O O . ALA A 1 135 ? 12.081 18.691 -40.658 1.00 50.44 435 ALA A O 1
ATOM 826 N N . GLU A 1 136 ? 11.948 20.793 -41.417 1.00 49.76 436 GLU A N 1
ATOM 827 C CA . GLU A 1 136 ? 11.591 20.465 -42.779 1.00 53.69 436 GLU A CA 1
ATOM 828 C C . GLU A 1 136 ? 12.651 19.562 -43.467 1.00 54.80 436 GLU A C 1
ATOM 829 O O . GLU A 1 136 ? 12.318 18.554 -44.093 1.00 54.74 436 GLU A O 1
ATOM 832 N N . ALA A 1 137 ? 13.932 19.775 -43.210 1.00 55.53 437 ALA A N 1
ATOM 833 C CA . ALA A 1 137 ? 14.921 18.848 -43.745 1.00 57.04 437 ALA A CA 1
ATOM 834 C C . ALA A 1 137 ? 14.810 17.415 -43.238 1.00 59.25 437 ALA A C 1
ATOM 835 O O . ALA A 1 137 ? 15.429 16.520 -43.821 1.00 61.84 437 ALA A O 1
ATOM 837 N N . LEU A 1 138 ? 14.051 17.179 -42.156 1.00 57.11 438 LEU A N 1
ATOM 838 C CA . LEU A 1 138 ? 13.799 15.803 -41.645 1.00 57.55 438 LEU A CA 1
ATOM 839 C C . LEU A 1 138 ? 12.497 15.158 -42.014 1.00 59.78 438 LEU A C 1
ATOM 840 O O . LEU A 1 138 ? 12.217 14.045 -41.473 1.00 59.70 438 LEU A O 1
ATOM 845 N N . ASP A 1 139 ? 11.707 15.805 -42.862 1.00 59.37 439 ASP A N 1
ATOM 846 C CA . ASP A 1 139 ? 10.318 15.382 -43.121 1.00 61.77 439 ASP A CA 1
ATOM 847 C C . ASP A 1 139 ? 10.410 13.989 -43.647 1.00 63.04 439 ASP A C 1
ATOM 848 O O . ASP A 1 139 ? 11.278 13.701 -44.534 1.00 57.99 439 ASP A O 1
ATOM 853 N N . ASP A 1 140 ? 9.565 13.106 -43.070 1.00 63.98 440 ASP A N 1
ATOM 854 C CA . ASP A 1 140 ? 9.580 11.691 -43.423 1.00 66.06 440 ASP A CA 1
ATOM 855 C C . ASP A 1 140 ? 10.842 10.878 -43.367 1.00 63.48 440 ASP A C 1
ATOM 856 O O . ASP A 1 140 ? 10.943 9.885 -44.077 1.00 64.94 440 ASP A O 1
ATOM 861 N N . VAL A 1 141 ? 11.848 11.341 -42.712 1.00 54.10 441 VAL A N 1
ATOM 862 C CA . VAL A 1 141 ? 13.052 10.557 -42.581 1.00 55.86 441 VAL A CA 1
ATOM 863 C C . VAL A 1 141 ? 12.824 9.394 -41.610 1.00 56.23 441 VAL A C 1
ATOM 864 O O . VAL A 1 141 ? 13.268 8.268 -41.899 1.00 56.99 441 VAL A O 1
ATOM 868 N N . PHE A 1 142 ? 12.131 9.640 -40.498 1.00 51.70 442 PHE A N 1
ATOM 869 C CA . PHE A 1 142 ? 12.053 8.661 -39.378 1.00 52.78 442 PHE A CA 1
ATOM 870 C C . PHE A 1 142 ? 10.773 7.895 -39.338 1.00 55.28 442 PHE A C 1
ATOM 871 O O . PHE A 1 142 ? 9.719 8.439 -39.651 1.00 54.85 442 PHE A O 1
ATOM 879 N N . SER A 1 143 ? 10.869 6.622 -38.920 1.00 53.24 443 SER A N 1
ATOM 880 C CA . SER A 1 143 ? 9.658 5.735 -38.770 1.00 54.42 443 SER A CA 1
ATOM 881 C C . SER A 1 143 ? 8.974 6.196 -37.501 1.00 53.19 443 SER A C 1
ATOM 882 O O . SER A 1 143 ? 9.575 6.873 -36.677 1.00 52.49 443 SER A O 1
ATOM 885 N N . ASP A 1 144 ? 7.748 5.803 -37.315 1.00 52.87 444 ASP A N 1
ATOM 886 C CA . ASP A 1 144 ? 7.034 6.036 -36.036 1.00 55.61 444 ASP A CA 1
ATOM 887 C C . ASP A 1 144 ? 7.744 5.398 -34.797 1.00 58.24 444 ASP A C 1
ATOM 888 O O . ASP A 1 144 ? 7.691 5.897 -33.676 1.00 56.47 444 ASP A O 1
ATOM 893 N N . LEU A 1 145 ? 8.312 4.227 -34.984 1.00 57.34 445 LEU A N 1
ATOM 894 C CA . LEU A 1 145 ? 8.925 3.518 -33.866 1.00 57.61 445 LEU A CA 1
ATOM 895 C C . LEU A 1 145 ? 10.217 4.270 -33.459 1.00 52.59 445 LEU A C 1
ATOM 896 O O . LEU A 1 145 ? 10.508 4.381 -32.328 1.00 50.52 445 LEU A O 1
ATOM 901 N N . GLU A 1 146 ? 10.957 4.812 -34.420 1.00 50.81 446 GLU A N 1
ATOM 902 C CA . GLU A 1 146 ? 12.129 5.659 -34.147 1.00 47.83 446 GLU A CA 1
ATOM 903 C C . GLU A 1 146 ? 11.771 6.919 -33.350 1.00 46.76 446 GLU A C 1
ATOM 904 O O . GLU A 1 146 ? 12.521 7.340 -32.422 1.00 45.46 446 GLU A O 1
ATOM 910 N N . ILE A 1 147 ? 10.725 7.600 -33.788 1.00 45.34 447 ILE A N 1
ATOM 911 C CA . ILE A 1 147 ? 10.171 8.799 -33.088 1.00 48.01 447 ILE A CA 1
ATOM 912 C C . ILE A 1 147 ? 9.740 8.394 -31.665 1.00 46.21 447 ILE A C 1
ATOM 913 O O . ILE A 1 147 ? 9.979 9.127 -30.630 1.00 46.79 447 ILE A O 1
ATOM 918 N N . LEU A 1 148 ? 8.963 7.332 -31.588 1.00 45.44 448 LEU A N 1
ATOM 919 C CA . LEU A 1 148 ? 8.632 6.763 -30.273 1.00 47.52 448 LEU A CA 1
ATOM 920 C C . LEU A 1 148 ? 9.903 6.545 -29.360 1.00 47.33 448 LEU A C 1
ATOM 921 O O . LEU A 1 148 ? 9.948 6.995 -28.232 1.00 46.23 448 LEU A O 1
ATOM 926 N N . ALA A 1 149 ? 10.960 5.941 -29.922 1.00 46.96 449 ALA A N 1
ATOM 927 C CA . ALA A 1 149 ? 12.155 5.698 -29.230 1.00 43.12 449 ALA A CA 1
ATOM 928 C C . ALA A 1 149 ? 12.839 6.936 -28.727 1.00 46.27 449 ALA A C 1
ATOM 929 O O . ALA A 1 149 ? 13.278 6.928 -27.586 1.00 42.90 449 ALA A O 1
ATOM 931 N N . VAL A 1 150 ? 12.977 7.979 -29.548 1.00 42.33 450 VAL A N 1
ATOM 932 C CA . VAL A 1 150 ? 13.807 9.057 -29.159 1.00 41.12 450 VAL A CA 1
ATOM 933 C C . VAL A 1 150 ? 13.053 9.881 -28.127 1.00 44.70 450 VAL A C 1
ATOM 934 O O . VAL A 1 150 ? 13.682 10.495 -27.205 1.00 45.10 450 VAL A O 1
ATOM 938 N N . LEU A 1 151 ? 11.730 9.952 -28.259 1.00 44.33 451 LEU A N 1
ATOM 939 C CA . LEU A 1 151 ? 10.957 10.778 -27.296 1.00 45.92 451 LEU A CA 1
ATOM 940 C C . LEU A 1 151 ? 10.861 9.999 -25.876 1.00 46.45 451 LEU A C 1
ATOM 941 O O . LEU A 1 151 ? 10.978 10.592 -24.781 1.00 47.56 451 LEU A O 1
ATOM 946 N N . PHE A 1 152 ? 10.642 8.689 -25.937 1.00 45.44 452 PHE A N 1
ATOM 947 C CA . PHE A 1 152 ? 10.708 7.890 -24.688 1.00 47.02 452 PHE A CA 1
ATOM 948 C C . PHE A 1 152 ? 12.040 8.056 -24.021 1.00 46.61 452 PHE A C 1
ATOM 949 O O . PHE A 1 152 ? 12.155 8.290 -22.753 1.00 45.52 452 PHE A O 1
ATOM 957 N N . ALA A 1 153 ? 13.078 7.975 -24.866 1.00 46.03 453 ALA A N 1
ATOM 958 C CA . ALA A 1 153 ? 14.412 8.070 -24.340 1.00 44.47 453 ALA A CA 1
ATOM 959 C C . ALA A 1 153 ? 14.671 9.388 -23.609 1.00 43.95 453 ALA A C 1
ATOM 960 O O . ALA A 1 153 ? 15.313 9.426 -22.530 1.00 43.55 453 ALA A O 1
ATOM 962 N N . ALA A 1 154 ? 14.278 10.470 -24.239 1.00 41.88 454 ALA A N 1
ATOM 963 C CA . ALA A 1 154 ? 14.454 11.748 -23.683 1.00 40.55 454 ALA A CA 1
ATOM 964 C C . ALA A 1 154 ? 13.794 11.913 -22.298 1.00 38.60 454 ALA A C 1
ATOM 965 O O . ALA A 1 154 ? 14.436 12.472 -21.338 1.00 41.73 454 ALA A O 1
ATOM 967 N N . ALA A 1 155 ? 12.560 11.449 -22.192 1.00 41.82 455 ALA A N 1
ATOM 968 C CA . ALA A 1 155 ? 11.781 11.429 -20.926 1.00 46.78 455 ALA A CA 1
ATOM 969 C C . ALA A 1 155 ? 12.502 10.647 -19.775 1.00 45.04 455 ALA A C 1
ATOM 970 O O . ALA A 1 155 ? 12.630 11.172 -18.692 1.00 45.62 455 ALA A O 1
ATOM 972 N N . ILE A 1 156 ? 13.159 9.530 -20.111 1.00 44.80 456 ILE A N 1
ATOM 973 C CA . ILE A 1 156 ? 13.830 8.664 -19.091 1.00 43.13 456 ILE A CA 1
ATOM 974 C C . ILE A 1 156 ? 15.284 8.935 -18.905 1.00 42.84 456 ILE A C 1
ATOM 975 O O . ILE A 1 156 ? 15.864 8.279 -18.031 1.00 43.70 456 ILE A O 1
ATOM 980 N N . HIS A 1 157 ? 15.929 9.793 -19.752 1.00 41.29 457 HIS A N 1
ATOM 981 C CA . HIS A 1 157 ? 17.328 9.693 -19.985 1.00 40.74 457 HIS A CA 1
ATOM 982 C C . HIS A 1 157 ? 18.208 9.990 -18.770 1.00 43.50 457 HIS A C 1
ATOM 983 O O . HIS A 1 157 ? 19.435 9.790 -18.834 1.00 40.35 457 HIS A O 1
ATOM 990 N N . ASP A 1 158 ? 17.640 10.731 -17.833 1.00 42.09 458 ASP A N 1
ATOM 991 C CA . ASP A 1 158 ? 18.361 10.997 -16.515 1.00 44.26 458 ASP A CA 1
ATOM 992 C C . ASP A 1 158 ? 17.633 10.445 -15.242 1.00 43.99 458 ASP A C 1
ATOM 993 O O . ASP A 1 158 ? 17.879 10.870 -14.169 1.00 40.98 458 ASP A O 1
ATOM 998 N N . VAL A 1 159 ? 16.692 9.543 -15.392 1.00 45.68 459 VAL A N 1
ATOM 999 C CA . VAL A 1 159 ? 15.921 9.041 -14.264 1.00 48.80 459 VAL A CA 1
ATOM 1000 C C . VAL A 1 159 ? 16.831 8.480 -13.148 1.00 48.95 459 VAL A C 1
ATOM 1001 O O . VAL A 1 159 ? 17.725 7.746 -13.416 1.00 48.11 459 VAL A O 1
ATOM 1005 N N . ASP A 1 160 ? 16.602 8.913 -11.883 1.00 47.84 460 ASP A N 1
ATOM 1006 C CA . ASP A 1 160 ? 17.329 8.511 -10.672 1.00 46.39 460 ASP A CA 1
ATOM 1007 C C . ASP A 1 160 ? 18.624 9.150 -10.562 1.00 47.85 460 ASP A C 1
ATOM 1008 O O . ASP A 1 160 ? 19.548 8.594 -10.026 1.00 46.05 460 ASP A O 1
ATOM 1013 N N . HIS A 1 161 ? 18.837 10.201 -11.334 1.00 46.72 461 HIS A N 1
ATOM 1014 C CA . HIS A 1 161 ? 20.182 10.889 -11.288 1.00 48.99 461 HIS A CA 1
ATOM 1015 C C . HIS A 1 161 ? 20.524 11.302 -9.806 1.00 50.11 461 HIS A C 1
ATOM 1016 O O . HIS A 1 161 ? 19.679 11.934 -9.150 1.00 51.69 461 HIS A O 1
ATOM 1023 N N . PRO A 1 162 ? 21.717 10.977 -9.283 1.00 52.11 462 PRO A N 1
ATOM 1024 C CA . PRO A 1 162 ? 21.874 11.439 -7.838 1.00 54.09 462 PRO A CA 1
ATOM 1025 C C . PRO A 1 162 ? 22.588 12.796 -7.743 1.00 56.60 462 PRO A C 1
ATOM 1026 O O . PRO A 1 162 ? 22.877 13.141 -6.685 1.00 52.48 462 PRO A O 1
ATOM 1030 N N . GLY A 1 163 ? 22.832 13.603 -8.767 1.00 48.29 463 GLY A N 1
ATOM 1031 C CA . GLY A 1 163 ? 23.519 14.895 -8.509 1.00 51.49 463 GLY A CA 1
ATOM 1032 C C . GLY A 1 163 ? 25.029 14.911 -8.548 1.00 51.93 463 GLY A C 1
ATOM 1033 O O . GLY A 1 163 ? 25.672 15.962 -8.402 1.00 49.23 463 GLY A O 1
ATOM 1034 N N . VAL A 1 164 ? 25.629 13.819 -9.024 1.00 48.22 464 VAL A N 1
ATOM 1035 C CA . VAL A 1 164 ? 27.047 13.785 -9.156 1.00 51.60 464 VAL A CA 1
ATOM 1036 C C . VAL A 1 164 ? 27.372 13.121 -10.513 1.00 54.78 464 VAL A C 1
ATOM 1037 O O . VAL A 1 164 ? 26.543 12.424 -11.048 1.00 51.40 464 VAL A O 1
ATOM 1041 N N . THR A 1 165 ? 28.507 13.469 -11.109 1.00 54.92 465 THR A N 1
ATOM 1042 C CA . THR A 1 165 ? 28.927 12.947 -12.412 1.00 52.68 465 THR A CA 1
ATOM 1043 C C . THR A 1 165 ? 29.394 11.508 -12.363 1.00 50.88 465 THR A C 1
ATOM 1044 O O . THR A 1 165 ? 29.889 10.975 -11.291 1.00 49.74 465 THR A O 1
ATOM 1048 N N . ASN A 1 166 ? 29.401 10.890 -13.558 1.00 49.85 466 ASN A N 1
ATOM 1049 C CA . ASN A 1 166 ? 30.229 9.694 -13.791 1.00 51.88 466 ASN A CA 1
ATOM 1050 C C . ASN A 1 166 ? 31.637 9.698 -13.160 1.00 52.49 466 ASN A C 1
ATOM 1051 O O . ASN A 1 166 ? 31.967 8.713 -12.457 1.00 51.39 466 ASN A O 1
ATOM 1056 N N . GLN A 1 167 ? 32.472 10.730 -13.520 1.00 52.57 467 GLN A N 1
ATOM 1057 C CA . GLN A 1 167 ? 33.851 10.895 -13.075 1.00 57.21 467 GLN A CA 1
ATOM 1058 C C . GLN A 1 167 ? 33.927 10.779 -11.534 1.00 61.65 467 GLN A C 1
ATOM 1059 O O . GLN A 1 167 ? 34.834 10.152 -10.950 1.00 61.58 467 GLN A O 1
ATOM 1065 N N . PHE A 1 168 ? 32.947 11.420 -10.861 1.00 62.09 468 PHE A N 1
ATOM 1066 C CA . PHE A 1 168 ? 32.907 11.380 -9.382 1.00 62.14 468 PHE A CA 1
ATOM 1067 C C . PHE A 1 168 ? 32.704 9.950 -8.947 1.00 61.86 468 PHE A C 1
ATOM 1068 O O . PHE A 1 168 ? 33.389 9.494 -8.043 1.00 65.37 468 PHE A O 1
ATOM 1076 N N . LEU A 1 169 ? 31.708 9.262 -9.510 1.00 60.67 469 LEU A N 1
ATOM 1077 C CA . LEU A 1 169 ? 31.426 7.818 -9.105 1.00 65.23 469 LEU A CA 1
ATOM 1078 C C . LEU A 1 169 ? 32.659 6.954 -9.366 1.00 59.27 469 LEU A C 1
ATOM 1079 O O . LEU A 1 169 ? 32.999 6.114 -8.558 1.00 61.74 469 LEU A O 1
ATOM 1084 N N . ILE A 1 170 ? 33.371 7.222 -10.457 1.00 62.53 470 ILE A N 1
ATOM 1085 C CA . ILE A 1 170 ? 34.603 6.473 -10.872 1.00 64.00 470 ILE A CA 1
ATOM 1086 C C . ILE A 1 170 ? 35.712 6.889 -9.784 1.00 73.85 470 ILE A C 1
ATOM 1087 O O . ILE A 1 170 ? 36.215 6.041 -9.082 1.00 80.82 470 ILE A O 1
ATOM 1092 N N . ASN A 1 171 ? 36.041 8.190 -9.652 1.00 70.13 471 ASN A N 1
ATOM 1093 C CA . ASN A 1 171 ? 37.032 8.686 -8.715 1.00 69.52 471 ASN A CA 1
ATOM 1094 C C . ASN A 1 171 ? 36.716 8.139 -7.332 1.00 70.88 471 ASN A C 1
ATOM 1095 O O . ASN A 1 171 ? 37.617 7.584 -6.744 1.00 75.14 471 ASN A O 1
ATOM 1100 N N . THR A 1 172 ? 35.464 8.085 -6.882 1.00 73.04 472 THR A N 1
ATOM 1101 C CA . THR A 1 172 ? 35.164 7.485 -5.527 1.00 75.50 472 THR A CA 1
ATOM 1102 C C . THR A 1 172 ? 35.083 5.951 -5.514 1.00 81.91 472 THR A C 1
ATOM 1103 O O . THR A 1 172 ? 34.730 5.403 -4.530 1.00 80.58 472 THR A O 1
ATOM 1107 N N . GLY A 1 173 ? 35.342 5.248 -6.625 1.00 87.39 473 GLY A N 1
ATOM 1108 C CA . GLY A 1 173 ? 34.879 3.829 -6.820 1.00 80.15 473 GLY A CA 1
ATOM 1109 C C . GLY A 1 173 ? 33.529 3.522 -6.161 1.00 72.09 473 GLY A C 1
ATOM 1110 O O . GLY A 1 173 ? 33.347 2.553 -5.504 1.00 67.21 473 GLY A O 1
ATOM 1111 N N . HIS A 1 174 ? 32.576 4.397 -6.304 1.00 68.14 474 HIS A N 1
ATOM 1112 C CA . HIS A 1 174 ? 31.230 4.077 -5.874 1.00 69.43 474 HIS A CA 1
ATOM 1113 C C . HIS A 1 174 ? 30.871 2.700 -6.528 1.00 71.86 474 HIS A C 1
ATOM 1114 O O . HIS A 1 174 ? 31.368 2.338 -7.643 1.00 64.24 474 HIS A O 1
ATOM 1121 N N . GLU A 1 175 ? 29.954 2.012 -5.854 1.00 69.84 475 GLU A N 1
ATOM 1122 C CA . GLU A 1 175 ? 29.291 0.815 -6.343 1.00 71.41 475 GLU A CA 1
ATOM 1123 C C . GLU A 1 175 ? 28.823 0.763 -7.844 1.00 66.51 475 GLU A C 1
ATOM 1124 O O . GLU A 1 175 ? 28.962 -0.309 -8.522 1.00 66.84 475 GLU A O 1
ATOM 1130 N N . LEU A 1 176 ? 28.277 1.873 -8.355 1.00 64.43 476 LEU A N 1
ATOM 1131 C CA . LEU A 1 176 ? 27.688 1.884 -9.710 1.00 61.92 476 LEU A CA 1
ATOM 1132 C C . LEU A 1 176 ? 28.810 1.750 -10.680 1.00 60.86 476 LEU A C 1
ATOM 1133 O O . LEU A 1 176 ? 28.646 1.067 -11.716 1.00 59.39 476 LEU A O 1
ATOM 1138 N N . ALA A 1 177 ? 29.879 2.487 -10.389 1.00 58.89 477 ALA A N 1
ATOM 1139 C CA . ALA A 1 177 ? 31.089 2.553 -11.204 1.00 60.90 477 ALA A CA 1
ATOM 1140 C C . ALA A 1 177 ? 31.845 1.194 -11.249 1.00 62.76 477 ALA A C 1
ATOM 1141 O O . ALA A 1 177 ? 32.418 0.783 -12.287 1.00 57.15 477 ALA A O 1
ATOM 1143 N N . LEU A 1 178 ? 31.903 0.525 -10.072 1.00 63.99 478 LEU A N 1
ATOM 1144 C CA . LEU A 1 178 ? 32.436 -0.809 -10.035 1.00 65.59 478 LEU A CA 1
ATOM 1145 C C . LEU A 1 178 ? 31.552 -1.781 -10.862 1.00 65.15 478 LEU A C 1
ATOM 1146 O O . LEU A 1 178 ? 32.056 -2.599 -11.622 1.00 60.63 478 LEU A O 1
ATOM 1151 N N . GLN A 1 179 ? 30.255 -1.717 -10.652 1.00 63.90 479 GLN A N 1
ATOM 1152 C CA . GLN A 1 179 ? 29.289 -2.585 -11.354 1.00 68.68 479 GLN A CA 1
ATOM 1153 C C . GLN A 1 179 ? 29.338 -2.530 -12.921 1.00 59.74 479 GLN A C 1
ATOM 1154 O O . GLN A 1 179 ? 29.323 -3.589 -13.567 1.00 56.10 479 GLN A O 1
ATOM 1160 N N . TYR A 1 180 ? 29.522 -1.334 -13.417 1.00 55.96 480 TYR A N 1
ATOM 1161 C CA . TYR A 1 180 ? 29.524 -0.935 -14.851 1.00 54.73 480 TYR A CA 1
ATOM 1162 C C . TYR A 1 180 ? 30.918 -0.704 -15.400 1.00 53.89 480 TYR A C 1
ATOM 1163 O O . TYR A 1 180 ? 31.066 -0.264 -16.515 1.00 51.03 480 TYR A O 1
ATOM 1172 N N . ASN A 1 181 ? 31.944 -1.001 -14.616 1.00 53.80 481 ASN A N 1
ATOM 1173 C CA . ASN A 1 181 ? 33.300 -0.983 -15.114 1.00 56.81 481 ASN A CA 1
ATOM 1174 C C . ASN A 1 181 ? 33.693 0.356 -15.716 1.00 55.77 481 ASN A C 1
ATOM 1175 O O . ASN A 1 181 ? 34.396 0.430 -16.746 1.00 56.25 481 ASN A O 1
ATOM 1180 N N . ASP A 1 182 ? 33.231 1.403 -15.054 1.00 53.29 482 ASP A N 1
ATOM 1181 C CA . ASP A 1 182 ? 33.558 2.769 -15.470 1.00 53.14 482 ASP A CA 1
ATOM 1182 C C . ASP A 1 182 ? 32.897 3.247 -16.719 1.00 54.13 482 ASP A C 1
ATOM 1183 O O . ASP A 1 182 ? 33.168 4.390 -17.128 1.00 53.66 482 ASP A O 1
ATOM 1188 N N . ALA A 1 183 ? 31.973 2.438 -17.275 1.00 57.58 483 ALA A N 1
ATOM 1189 C CA . ALA A 1 183 ? 31.461 2.700 -18.669 1.00 52.82 483 ALA A CA 1
ATOM 1190 C C . ALA A 1 183 ? 30.040 3.227 -18.659 1.00 49.24 483 ALA A C 1
ATOM 1191 O O . ALA A 1 183 ? 29.105 2.505 -18.176 1.00 50.06 483 ALA A O 1
ATOM 1193 N N . SER A 1 184 ? 29.834 4.469 -19.134 1.00 49.90 484 SER A N 1
ATOM 1194 C CA . SER A 1 184 ? 28.497 5.143 -19.177 1.00 49.61 484 SER A CA 1
ATOM 1195 C C . SER A 1 184 ? 27.715 4.866 -17.872 1.00 49.48 484 SER A C 1
ATOM 1196 O O . SER A 1 184 ? 26.597 4.303 -17.856 1.00 44.70 484 SER A O 1
ATOM 1199 N N . VAL A 1 185 ? 28.397 5.092 -16.739 1.00 51.36 485 VAL A N 1
ATOM 1200 C CA . VAL A 1 185 ? 27.804 4.557 -15.471 1.00 49.78 485 VAL A CA 1
ATOM 1201 C C . VAL A 1 185 ? 26.375 4.931 -15.202 1.00 46.42 485 VAL A C 1
ATOM 1202 O O . VAL A 1 185 ? 25.495 4.081 -14.941 1.00 47.89 485 VAL A O 1
ATOM 1206 N N . LEU A 1 186 ? 26.142 6.211 -15.110 1.00 45.44 486 LEU A N 1
ATOM 1207 C CA . LEU A 1 186 ? 24.757 6.723 -14.918 1.00 47.27 486 LEU A CA 1
ATOM 1208 C C . LEU A 1 186 ? 23.774 6.403 -16.033 1.00 45.13 486 LEU A C 1
ATOM 1209 O O . LEU A 1 186 ? 22.563 6.029 -15.771 1.00 44.51 486 LEU A O 1
ATOM 1214 N N . GLU A 1 187 ? 24.281 6.498 -17.259 1.00 45.41 487 GLU A N 1
ATOM 1215 C CA . GLU A 1 187 ? 23.366 6.251 -18.457 1.00 42.00 487 GLU A CA 1
ATOM 1216 C C . GLU A 1 187 ? 22.845 4.868 -18.439 1.00 44.12 487 GLU A C 1
ATOM 1217 O O . GLU A 1 187 ? 21.650 4.636 -18.595 1.00 42.36 487 GLU A O 1
ATOM 1223 N N . ASN A 1 188 ? 23.709 3.955 -18.003 1.00 44.18 488 ASN A N 1
ATOM 1224 C CA . ASN A 1 188 ? 23.302 2.576 -17.864 1.00 45.30 488 ASN A CA 1
ATOM 1225 C C . ASN A 1 188 ? 22.295 2.461 -16.727 1.00 46.18 488 ASN A C 1
ATOM 1226 O O . ASN A 1 188 ? 21.319 1.614 -16.832 1.00 44.96 488 ASN A O 1
ATOM 1231 N N . HIS A 1 189 ? 22.579 3.155 -15.598 1.00 48.84 489 HIS A N 1
ATOM 1232 C CA . HIS A 1 189 ? 21.608 3.092 -14.421 1.00 49.55 489 HIS A CA 1
ATOM 1233 C C . HIS A 1 189 ? 20.262 3.750 -14.805 1.00 47.74 489 HIS A C 1
ATOM 1234 O O . HIS A 1 189 ? 19.178 3.163 -14.441 1.00 48.78 489 HIS A O 1
ATOM 1241 N N . HIS A 1 190 ? 20.310 4.843 -15.647 1.00 44.98 490 HIS A N 1
ATOM 1242 C CA . HIS A 1 190 ? 19.033 5.497 -16.012 1.00 45.82 490 HIS A CA 1
ATOM 1243 C C . HIS A 1 190 ? 18.184 4.522 -16.771 1.00 45.37 490 HIS A C 1
ATOM 1244 O O . HIS A 1 190 ? 16.967 4.335 -16.539 1.00 45.33 490 HIS A O 1
ATOM 1251 N N . LEU A 1 191 ? 18.852 3.836 -17.680 1.00 44.61 491 LEU A N 1
ATOM 1252 C CA . LEU A 1 191 ? 18.137 2.808 -18.467 1.00 45.51 491 LEU A CA 1
ATOM 1253 C C . LEU A 1 191 ? 17.540 1.700 -17.622 1.00 47.75 491 LEU A C 1
ATOM 1254 O O . LEU A 1 191 ? 16.371 1.283 -17.841 1.00 49.10 491 LEU A O 1
ATOM 1259 N N . TYR A 1 192 ? 18.394 1.116 -16.764 1.00 45.72 492 TYR A N 1
ATOM 1260 C CA . TYR A 1 192 ? 17.959 0.050 -15.834 1.00 51.21 492 TYR A CA 1
ATOM 1261 C C . TYR A 1 192 ? 16.682 0.447 -15.069 1.00 52.22 492 TYR A C 1
ATOM 1262 O O . TYR A 1 192 ? 15.654 -0.287 -15.092 1.00 53.93 492 TYR A O 1
ATOM 1271 N N . MET A 1 193 ? 16.695 1.667 -14.502 1.00 50.39 493 MET A N 1
ATOM 1272 C CA . MET A 1 193 ? 15.532 2.085 -13.684 1.00 54.78 493 MET A CA 1
ATOM 1273 C C . MET A 1 193 ? 14.259 2.247 -14.571 1.00 54.28 493 MET A C 1
ATOM 1274 O O . MET A 1 193 ? 13.179 1.904 -14.172 1.00 55.39 493 MET A O 1
ATOM 1279 N N . ALA A 1 194 ? 14.397 2.788 -15.806 1.00 49.37 494 ALA A N 1
ATOM 1280 C CA . ALA A 1 194 ? 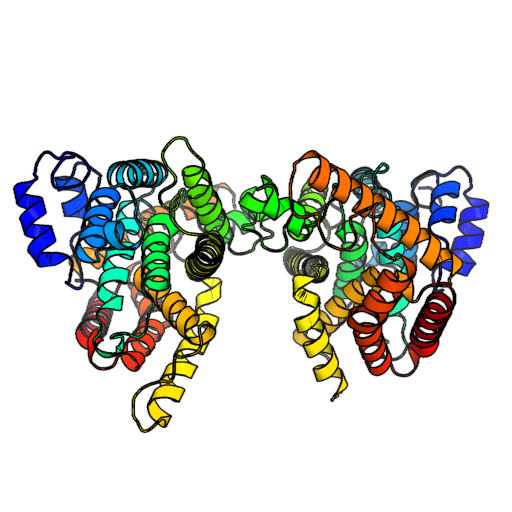13.258 3.049 -16.592 1.00 48.48 494 ALA A CA 1
ATOM 1281 C C . ALA A 1 194 ? 12.596 1.696 -17.056 1.00 53.79 494 ALA A C 1
ATOM 1282 O O . ALA A 1 194 ? 11.356 1.533 -17.079 1.00 52.96 494 ALA A O 1
ATOM 1284 N N . PHE A 1 195 ? 13.434 0.744 -17.522 1.00 53.68 495 PHE A N 1
ATOM 1285 C CA . PHE A 1 195 ? 12.893 -0.538 -17.997 1.00 58.28 495 PHE A CA 1
ATOM 1286 C C . PHE A 1 195 ? 12.302 -1.361 -16.745 1.00 60.28 495 PHE A C 1
ATOM 1287 O O . PHE A 1 195 ? 11.354 -2.109 -16.865 1.00 62.49 495 PHE A O 1
ATOM 1295 N N . LYS A 1 196 ? 12.929 -1.297 -15.612 1.00 57.55 496 LYS A N 1
ATOM 1296 C CA . LYS A 1 196 ? 12.234 -1.905 -14.391 1.00 65.26 496 LYS A CA 1
ATOM 1297 C C . LYS A 1 196 ? 10.787 -1.347 -14.100 1.00 69.54 496 LYS A C 1
ATOM 1298 O O . LYS A 1 196 ? 9.819 -2.056 -13.906 1.00 70.65 496 LYS A O 1
ATOM 1304 N N . ILE A 1 197 ? 10.647 -0.041 -14.077 1.00 64.58 497 ILE A N 1
ATOM 1305 C CA . ILE A 1 197 ? 9.321 0.523 -13.853 1.00 67.41 497 ILE A CA 1
ATOM 1306 C C . ILE A 1 197 ? 8.288 -0.036 -14.863 1.00 70.94 497 ILE A C 1
ATOM 1307 O O . ILE A 1 197 ? 7.096 -0.191 -14.529 1.00 67.70 497 ILE A O 1
ATOM 1312 N N . LEU A 1 198 ? 8.727 -0.341 -16.082 1.00 66.67 498 LEU A N 1
ATOM 1313 C CA . LEU A 1 198 ? 7.831 -0.969 -17.102 1.00 69.84 498 LEU A CA 1
ATOM 1314 C C . LEU A 1 198 ? 7.286 -2.343 -16.662 1.00 69.51 498 LEU A C 1
ATOM 1315 O O . LEU A 1 198 ? 6.176 -2.633 -17.015 1.00 76.80 498 LEU A O 1
ATOM 1320 N N . THR A 1 199 ? 8.091 -3.146 -15.973 1.00 70.45 499 THR A N 1
ATOM 1321 C CA . THR A 1 199 ? 7.648 -4.374 -15.141 1.00 76.08 499 THR A CA 1
ATOM 1322 C C . THR A 1 199 ? 6.275 -4.132 -14.447 1.00 81.86 499 THR A C 1
ATOM 1323 O O . THR A 1 199 ? 5.377 -4.978 -14.484 1.00 83.38 499 THR A O 1
ATOM 1327 N N . GLU A 1 200 ? 6.201 -3.021 -13.713 1.00 77.24 500 GLU A N 1
ATOM 1328 C CA . GLU A 1 200 ? 5.453 -3.001 -12.479 1.00 81.18 500 GLU A CA 1
ATOM 1329 C C . GLU A 1 200 ? 4.029 -3.046 -12.894 1.00 85.92 500 GLU A C 1
ATOM 1330 O O . GLU A 1 200 ? 3.697 -2.513 -13.962 1.00 84.74 500 GLU A O 1
ATOM 1336 N N . LYS A 1 201 ? 3.192 -3.647 -12.038 1.00 87.94 501 LYS A N 1
ATOM 1337 C CA . LYS A 1 201 ? 1.777 -3.787 -12.243 1.00 87.48 501 LYS A CA 1
ATOM 1338 C C . LYS A 1 201 ? 1.111 -2.599 -13.017 1.00 82.84 501 LYS A C 1
ATOM 1339 O O . LYS A 1 201 ? 1.045 -1.495 -12.463 1.00 79.76 501 LYS A O 1
ATOM 1342 N N . ASP A 1 202 ? 0.623 -2.865 -14.253 1.00 80.69 502 ASP A N 1
ATOM 1343 C CA . ASP A 1 202 ? -0.225 -1.944 -15.090 1.00 85.21 502 ASP A CA 1
ATOM 1344 C C . ASP A 1 202 ? 0.533 -0.706 -15.593 1.00 83.10 502 ASP A C 1
ATOM 1345 O O . ASP A 1 202 ? -0.058 0.386 -15.749 1.00 86.22 502 ASP A O 1
ATOM 1350 N N . CYS A 1 203 ? 1.843 -0.898 -15.763 1.00 81.82 503 CYS A N 1
ATOM 1351 C CA . CYS A 1 203 ? 2.798 0.104 -16.195 1.00 77.00 503 CYS A CA 1
ATOM 1352 C C . CYS A 1 203 ? 3.474 -0.224 -17.488 1.00 72.70 503 CYS A C 1
ATOM 1353 O O . CYS A 1 203 ? 4.313 0.546 -17.925 1.00 73.28 503 CYS A O 1
ATOM 1356 N N . ASP A 1 204 ? 3.111 -1.283 -18.174 1.00 71.00 504 ASP A N 1
ATOM 1357 C CA . ASP A 1 204 ? 3.816 -1.612 -19.374 1.00 70.51 504 ASP A CA 1
ATOM 1358 C C . ASP A 1 204 ? 3.209 -0.879 -20.558 1.00 71.81 504 ASP A C 1
ATOM 1359 O O . ASP A 1 204 ? 2.447 -1.451 -21.363 1.00 69.55 504 ASP A O 1
ATOM 1364 N N . ILE A 1 205 ? 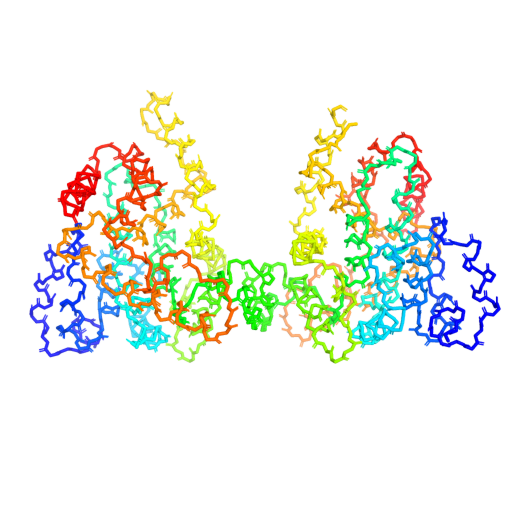3.664 0.340 -20.777 1.00 71.10 505 ILE A N 1
ATOM 1365 C CA . ILE A 1 205 ? 3.097 1.090 -21.880 1.00 69.94 505 ILE A CA 1
ATOM 1366 C C . ILE A 1 205 ? 3.290 0.358 -23.210 1.00 72.59 505 ILE A C 1
ATOM 1367 O O . ILE A 1 205 ? 2.522 0.667 -24.112 1.00 76.09 505 ILE A O 1
ATOM 1372 N N . PHE A 1 206 ? 4.251 -0.588 -23.372 1.00 67.46 506 PHE A N 1
ATOM 1373 C CA . PHE A 1 206 ? 4.533 -1.112 -24.690 1.00 68.79 506 PHE A CA 1
ATOM 1374 C C . PHE A 1 206 ? 3.944 -2.493 -24.841 1.00 75.30 506 PHE A C 1
ATOM 1375 O O . PHE A 1 206 ? 4.318 -3.262 -25.757 1.00 72.42 506 PHE A O 1
ATOM 1383 N N . ALA A 1 207 ? 3.032 -2.805 -23.931 1.00 75.26 507 ALA A N 1
ATOM 1384 C CA . ALA A 1 207 ? 2.400 -4.125 -23.879 1.00 81.88 507 ALA A CA 1
ATOM 1385 C C . ALA A 1 207 ? 1.757 -4.593 -25.221 1.00 83.11 507 ALA A C 1
ATOM 1386 O O . ALA A 1 207 ? 1.788 -5.803 -25.526 1.00 77.50 507 ALA A O 1
ATOM 1388 N N . ASN A 1 208 ? 1.223 -3.670 -26.024 1.00 77.79 508 ASN A N 1
ATOM 1389 C CA . ASN A 1 208 ? 0.608 -4.031 -27.288 1.00 81.18 508 ASN A CA 1
ATOM 1390 C C . ASN A 1 208 ? 1.506 -4.043 -28.519 1.00 81.89 508 ASN A C 1
ATOM 1391 O O . ASN A 1 208 ? 1.000 -4.362 -29.611 1.00 81.08 508 ASN A O 1
ATOM 1396 N N . LEU A 1 209 ? 2.794 -3.694 -28.400 1.00 77.81 509 LEU A N 1
ATOM 1397 C CA . LEU A 1 209 ? 3.663 -3.888 -29.564 1.00 80.18 509 LEU A CA 1
ATOM 1398 C C . LEU A 1 209 ? 3.976 -5.394 -29.766 1.00 81.28 509 LEU A C 1
ATOM 1399 O O . LEU A 1 209 ? 4.109 -6.137 -28.787 1.00 79.96 509 LEU A O 1
ATOM 1404 N N . GLY A 1 210 ? 4.142 -5.838 -31.009 1.00 82.23 510 GLY A N 1
ATOM 1405 C CA . GLY A 1 210 ? 4.758 -7.175 -31.250 1.00 82.17 510 GLY A CA 1
ATOM 1406 C C . GLY A 1 210 ? 6.132 -7.374 -30.606 1.00 82.07 510 GLY A C 1
ATOM 1407 O O . GLY A 1 210 ? 6.808 -6.403 -30.216 1.00 82.72 510 GLY A O 1
ATOM 1408 N N . GLY A 1 211 ? 6.536 -8.630 -30.460 1.00 80.38 511 GLY A N 1
ATOM 1409 C CA . GLY A 1 211 ? 7.899 -9.003 -30.082 1.00 77.42 511 GLY A CA 1
ATOM 1410 C C . GLY A 1 211 ? 9.071 -8.414 -30.873 1.00 76.11 511 GLY A C 1
ATOM 1411 O O . GLY A 1 211 ? 9.976 -7.982 -30.266 1.00 80.72 511 GLY A O 1
ATOM 1412 N N . LYS A 1 212 ? 9.050 -8.389 -32.201 1.00 75.18 512 LYS A N 1
ATOM 1413 C CA . LYS A 1 212 ? 10.157 -7.908 -33.049 1.00 78.32 512 LYS A CA 1
ATOM 1414 C C . LYS A 1 212 ? 10.219 -6.392 -32.800 1.00 77.69 512 LYS A C 1
ATOM 1415 O O . LYS A 1 212 ? 11.306 -5.827 -32.756 1.00 69.86 512 LYS A O 1
ATOM 1418 N N . LYS A 1 213 ? 9.055 -5.766 -32.585 1.00 77.14 513 LYS A N 1
ATOM 1419 C CA . LYS A 1 213 ? 9.000 -4.373 -32.227 1.00 74.21 513 LYS A CA 1
ATOM 1420 C C . LYS A 1 213 ? 9.490 -4.020 -30.846 1.00 70.73 513 LYS A C 1
ATOM 1421 O O . LYS A 1 213 ? 10.266 -3.069 -30.725 1.00 70.19 513 LYS A O 1
ATOM 1427 N N . ARG A 1 214 ? 9.023 -4.668 -29.801 1.00 69.72 514 ARG A N 1
ATOM 1428 C CA . ARG A 1 214 ? 9.545 -4.284 -28.472 1.00 72.52 514 ARG A CA 1
ATOM 1429 C C . ARG A 1 214 ? 11.077 -4.410 -28.396 1.00 68.77 514 ARG A C 1
ATOM 1430 O O . ARG A 1 214 ? 11.731 -3.664 -27.713 1.00 62.60 514 ARG A O 1
ATOM 1438 N N . GLN A 1 215 ? 11.608 -5.395 -29.099 1.00 69.34 515 GLN A N 1
ATOM 1439 C CA . GLN A 1 215 ? 13.024 -5.682 -29.087 1.00 68.35 515 GLN A CA 1
ATOM 1440 C C . GLN A 1 215 ? 13.754 -4.667 -30.013 1.00 64.87 515 GLN A C 1
ATOM 1441 O O . GLN A 1 215 ? 14.863 -4.227 -29.647 1.00 61.57 515 GLN A O 1
ATOM 1447 N N . THR A 1 216 ? 13.184 -4.209 -31.157 1.00 62.05 516 THR A N 1
ATOM 1448 C CA . THR A 1 216 ? 13.909 -3.188 -31.902 1.00 58.86 516 THR A CA 1
ATOM 1449 C C . THR A 1 216 ? 13.837 -1.828 -31.100 1.00 58.58 516 THR A C 1
ATOM 1450 O O . THR A 1 216 ? 14.853 -1.132 -30.978 1.00 52.20 516 THR A O 1
ATOM 1454 N N . LEU A 1 217 ? 12.747 -1.613 -30.385 1.00 55.97 517 LEU A N 1
ATOM 1455 C CA . LEU A 1 217 ? 12.557 -0.445 -29.598 1.00 54.92 517 LEU A CA 1
ATOM 1456 C C . LEU A 1 217 ? 13.585 -0.426 -28.471 1.00 57.12 517 LEU A C 1
ATOM 1457 O O . LEU A 1 217 ? 14.248 0.580 -28.258 1.00 56.31 517 LEU A O 1
ATOM 1462 N N . ARG A 1 218 ? 13.606 -1.513 -27.684 1.00 58.42 518 ARG A N 1
ATOM 1463 C CA . ARG A 1 218 ? 14.521 -1.683 -26.574 1.00 53.30 518 ARG A CA 1
ATOM 1464 C C . ARG A 1 218 ? 15.922 -1.328 -27.101 1.00 49.12 518 ARG A C 1
ATOM 1465 O O . ARG A 1 218 ? 16.579 -0.491 -26.482 1.00 45.50 518 ARG A O 1
ATOM 1473 N N . ARG A 1 219 ? 16.382 -1.916 -28.221 1.00 51.04 519 ARG A N 1
ATOM 1474 C CA . ARG A 1 219 ? 17.788 -1.587 -28.707 1.00 51.44 519 ARG A CA 1
ATOM 1475 C C . ARG A 1 219 ? 17.997 -0.117 -29.017 1.00 49.47 519 ARG A C 1
ATOM 1476 O O . ARG A 1 219 ? 19.016 0.554 -28.694 1.00 48.01 519 ARG A O 1
ATOM 1484 N N . MET A 1 220 ? 16.988 0.484 -29.675 1.00 48.01 520 MET A N 1
ATOM 1485 C CA . MET A 1 220 ? 17.115 1.882 -29.988 1.00 46.56 520 MET A CA 1
ATOM 1486 C C . MET A 1 220 ? 17.154 2.725 -28.725 1.00 41.29 520 MET A C 1
ATOM 1487 O O . MET A 1 220 ? 17.960 3.631 -28.658 1.00 42.18 520 MET A O 1
ATOM 1492 N N . VAL A 1 221 ? 16.253 2.491 -27.774 1.00 41.13 521 VAL A N 1
ATOM 1493 C CA . VAL A 1 221 ? 16.233 3.300 -26.606 1.00 41.52 521 VAL A CA 1
ATOM 1494 C C . VAL A 1 221 ? 17.555 3.250 -25.840 1.00 41.75 521 VAL A C 1
ATOM 1495 O O . VAL A 1 221 ? 18.086 4.267 -25.353 1.00 42.19 521 VAL A O 1
ATOM 1499 N N . ILE A 1 222 ? 18.083 2.073 -25.753 1.00 40.11 522 ILE A N 1
ATOM 1500 C CA . ILE A 1 222 ? 19.428 1.915 -25.078 1.00 43.68 522 ILE A CA 1
ATOM 1501 C C . ILE A 1 222 ? 20.498 2.758 -25.808 1.00 47.79 522 ILE A C 1
ATOM 1502 O O . ILE A 1 222 ? 21.243 3.521 -25.160 1.00 42.74 522 ILE A O 1
ATOM 1507 N N . GLU A 1 223 ? 20.575 2.574 -27.175 1.00 46.22 523 GLU A N 1
ATOM 1508 C CA . GLU A 1 223 ? 21.569 3.336 -27.961 1.00 46.26 523 GLU A CA 1
ATOM 1509 C C . GLU A 1 223 ? 21.343 4.818 -27.767 1.00 42.37 523 GLU A C 1
ATOM 1510 O O . GLU A 1 223 ? 22.292 5.583 -27.686 1.00 44.14 523 GLU A O 1
ATOM 1516 N N . LEU A 1 224 ? 20.100 5.260 -27.736 1.00 43.14 524 LEU A N 1
ATOM 1517 C CA . LEU A 1 224 ? 19.852 6.700 -27.524 1.00 40.61 524 LEU A CA 1
ATOM 1518 C C . LEU A 1 224 ? 20.189 7.312 -26.132 1.00 43.57 524 LEU A C 1
ATOM 1519 O O . LEU A 1 224 ? 20.772 8.383 -26.056 1.00 41.77 524 LEU A O 1
ATOM 1524 N N . VAL A 1 225 ? 19.783 6.657 -25.046 1.00 42.70 525 VAL A N 1
ATOM 1525 C CA . VAL A 1 225 ? 20.266 7.138 -23.719 1.00 41.90 525 VAL A CA 1
ATOM 1526 C C . VAL A 1 225 ? 21.766 7.005 -23.549 1.00 42.65 525 VAL A C 1
ATOM 1527 O O . VAL A 1 225 ? 22.401 7.932 -23.007 1.00 41.46 525 VAL A O 1
ATOM 1531 N N . LEU A 1 226 ? 22.396 5.909 -24.029 1.00 43.44 526 LEU A N 1
ATOM 1532 C CA . LEU A 1 226 ? 23.875 5.860 -24.030 1.00 43.34 526 LEU A CA 1
ATOM 1533 C C . LEU A 1 226 ? 24.532 7.004 -24.796 1.00 46.40 526 LEU A C 1
ATOM 1534 O O . LEU A 1 226 ? 25.645 7.453 -24.397 1.00 43.27 526 LEU A O 1
ATOM 1539 N N . ALA A 1 227 ? 23.824 7.577 -25.816 1.00 41.90 527 ALA A N 1
ATOM 1540 C CA . ALA A 1 227 ? 24.423 8.678 -26.572 1.00 42.01 527 ALA A CA 1
ATOM 1541 C C . ALA A 1 227 ? 24.401 9.993 -25.772 1.00 41.78 527 ALA A C 1
ATOM 1542 O O . ALA A 1 227 ? 25.014 10.979 -26.180 1.00 41.40 527 ALA A O 1
ATOM 1544 N N . THR A 1 228 ? 23.707 10.024 -24.629 1.00 40.27 528 THR A N 1
ATOM 1545 C CA . THR A 1 228 ? 23.826 11.179 -23.761 1.00 41.57 528 THR A CA 1
ATOM 1546 C C . THR A 1 228 ? 25.079 11.221 -22.851 1.00 45.33 528 THR A C 1
ATOM 1547 O O . THR A 1 228 ? 25.264 12.222 -22.122 1.00 44.35 528 THR A O 1
ATOM 1551 N N . ASP A 1 229 ? 25.921 10.139 -22.873 1.00 43.76 529 ASP A N 1
ATOM 1552 C CA . ASP A 1 229 ? 27.180 10.105 -22.048 1.00 41.27 529 ASP A CA 1
ATOM 1553 C C . ASP A 1 229 ? 28.087 11.056 -22.801 1.00 45.87 529 ASP A C 1
ATOM 1554 O O . ASP A 1 229 ? 28.493 10.804 -24.002 1.00 41.33 529 ASP A O 1
ATOM 1559 N N . MET A 1 230 ? 28.477 12.099 -22.137 1.00 43.49 530 MET A N 1
ATOM 1560 C CA . MET A 1 230 ? 29.507 13.028 -22.633 1.00 43.94 530 MET A CA 1
ATOM 1561 C C . MET A 1 230 ? 30.844 12.566 -23.222 1.00 49.30 530 MET A C 1
ATOM 1562 O O . MET A 1 230 ? 31.500 13.285 -23.984 1.00 51.94 530 MET A O 1
ATOM 1567 N N . SER A 1 231 ? 31.317 11.406 -22.821 1.00 49.30 531 SER A N 1
ATOM 1568 C CA . SER A 1 231 ? 32.482 10.883 -23.371 1.00 57.58 531 SER A CA 1
ATOM 1569 C C . SER A 1 231 ? 32.138 10.330 -24.711 1.00 56.21 531 SER A C 1
ATOM 1570 O O . SER A 1 231 ? 33.098 10.083 -25.434 1.00 53.24 531 SER A O 1
ATOM 1573 N N . LYS A 1 232 ? 30.867 10.266 -25.137 1.00 49.90 532 LYS A N 1
ATOM 1574 C CA . LYS A 1 232 ? 30.629 10.007 -26.573 1.00 52.09 532 LYS A CA 1
ATOM 1575 C C . LYS A 1 232 ? 30.618 11.209 -27.492 1.00 51.47 532 LYS A C 1
ATOM 1576 O O . LYS A 1 232 ? 30.514 11.061 -28.714 1.00 50.08 532 LYS A O 1
ATOM 1582 N N . HIS A 1 233 ? 30.739 12.392 -26.953 1.00 45.74 533 HIS A N 1
ATOM 1583 C CA . HIS A 1 233 ? 30.402 13.597 -27.678 1.00 49.44 533 HIS A CA 1
ATOM 1584 C C . HIS A 1 233 ? 31.201 13.720 -29.041 1.00 50.78 533 HIS A C 1
ATOM 1585 O O . HIS A 1 233 ? 30.632 13.941 -30.123 1.00 53.78 533 HIS A O 1
ATOM 1592 N N . MET A 1 234 ? 32.505 13.602 -28.873 1.00 51.55 534 MET A N 1
ATOM 1593 C CA . MET A 1 234 ? 33.527 13.780 -29.927 1.00 55.99 534 MET A CA 1
ATOM 1594 C C . MET A 1 234 ? 33.283 12.819 -31.091 1.00 55.32 534 MET A C 1
ATOM 1595 O O . MET A 1 234 ? 33.177 13.192 -32.256 1.00 57.56 534 MET A O 1
ATOM 1600 N N . SER A 1 235 ? 33.010 11.613 -30.706 1.00 53.86 535 SER A N 1
ATOM 1601 C CA . SER A 1 235 ? 32.769 10.532 -31.636 1.00 55.89 535 SER A CA 1
ATOM 1602 C C . SER A 1 235 ? 31.494 10.747 -32.351 1.00 55.81 535 SER A C 1
ATOM 1603 O O . SER A 1 235 ? 31.404 10.625 -33.519 1.00 49.78 535 SER A O 1
ATOM 1606 N N . LEU A 1 236 ? 30.440 11.064 -31.604 1.00 48.60 536 LEU A N 1
ATOM 1607 C CA . LEU A 1 236 ? 29.169 11.352 -32.240 1.00 48.01 536 LEU A CA 1
ATOM 1608 C C . LEU A 1 236 ? 29.221 12.561 -33.175 1.00 48.72 536 LEU A C 1
ATOM 1609 O O . LEU A 1 236 ? 28.493 12.552 -34.200 1.00 47.82 536 LEU A O 1
ATOM 1614 N N . LEU A 1 237 ? 29.911 13.621 -32.746 1.00 45.08 537 LEU A N 1
ATOM 1615 C CA . LEU A 1 237 ? 29.948 14.805 -33.500 1.00 47.21 537 LEU A CA 1
ATOM 1616 C C . LEU A 1 237 ? 30.776 14.551 -34.843 1.00 47.52 537 LEU A C 1
ATOM 1617 O O . LEU A 1 237 ? 30.514 15.147 -35.814 1.00 48.40 537 LEU A O 1
ATOM 1622 N N . ALA A 1 238 ? 31.823 13.791 -34.786 1.00 50.65 538 ALA A N 1
ATOM 1623 C CA . ALA A 1 238 ? 32.529 13.395 -35.997 1.00 56.42 538 ALA A CA 1
ATOM 1624 C C . ALA A 1 238 ? 31.571 12.604 -36.944 1.00 55.70 538 ALA A C 1
ATOM 1625 O O . ALA A 1 238 ? 31.609 12.880 -38.197 1.00 55.13 538 ALA A O 1
ATOM 1627 N N . ASP A 1 239 ? 30.742 11.668 -36.417 1.00 49.37 539 ASP A N 1
ATOM 1628 C CA . ASP A 1 239 ? 29.736 10.994 -37.295 1.00 52.52 539 ASP A CA 1
ATOM 1629 C C . ASP A 1 239 ? 28.811 12.033 -37.947 1.00 50.03 539 ASP A C 1
ATOM 1630 O O . ASP A 1 239 ? 28.383 11.920 -39.138 1.00 46.82 539 ASP A O 1
ATOM 1635 N N . LEU A 1 240 ? 28.458 13.037 -37.183 1.00 44.90 540 LEU A N 1
ATOM 1636 C CA . LEU A 1 240 ? 27.500 13.973 -37.695 1.00 46.42 540 LEU A CA 1
ATOM 1637 C C . LEU A 1 240 ? 28.187 14.874 -38.789 1.00 46.38 540 LEU A C 1
ATOM 1638 O O . LEU A 1 240 ? 27.601 15.146 -39.818 1.00 49.80 540 LEU A O 1
ATOM 1643 N N . ARG A 1 241 ? 29.449 15.234 -38.565 1.00 49.65 541 ARG A N 1
ATOM 1644 C CA . ARG A 1 241 ? 30.233 15.929 -39.536 1.00 55.77 541 ARG A CA 1
ATOM 1645 C C . ARG A 1 241 ? 30.292 15.181 -40.830 1.00 56.77 541 ARG A C 1
ATOM 1646 O O . ARG A 1 241 ? 29.939 15.751 -41.890 1.00 55.11 541 ARG A O 1
ATOM 1654 N N . THR A 1 242 ? 30.700 13.886 -40.772 1.00 56.04 542 THR A N 1
ATOM 1655 C CA . THR A 1 242 ? 30.588 12.966 -41.942 1.00 55.01 542 THR A CA 1
ATOM 1656 C C . THR A 1 242 ? 29.275 13.080 -42.681 1.00 54.65 542 THR A C 1
ATOM 1657 O O . THR A 1 242 ? 29.290 13.233 -43.887 1.00 53.24 542 THR A O 1
ATOM 1661 N N . MET A 1 243 ? 28.156 13.123 -42.015 1.00 54.86 543 MET A N 1
ATOM 1662 C CA . MET A 1 243 ? 26.893 13.127 -42.741 1.00 55.91 543 MET A CA 1
ATOM 1663 C C . MET A 1 243 ? 26.595 14.469 -43.364 1.00 55.25 543 MET A C 1
ATOM 1664 O O . MET A 1 243 ? 25.886 14.549 -44.353 1.00 54.89 543 MET A O 1
ATOM 1669 N N . VAL A 1 244 ? 26.976 15.543 -42.667 1.00 52.31 544 VAL A N 1
ATOM 1670 C CA . VAL A 1 244 ? 26.910 16.865 -43.272 1.00 54.58 544 VAL A CA 1
ATOM 1671 C C . VAL A 1 244 ? 27.707 16.897 -44.607 1.00 55.33 544 VAL A C 1
ATOM 1672 O O . VAL A 1 244 ? 27.187 17.298 -45.604 1.00 57.43 544 VAL A O 1
ATOM 1676 N N . GLU A 1 245 ? 28.959 16.473 -44.604 1.00 58.09 545 GLU A N 1
ATOM 1677 C CA . GLU A 1 245 ? 29.831 16.544 -45.793 1.00 61.11 545 GLU A CA 1
ATOM 1678 C C . GLU A 1 245 ? 29.244 15.606 -46.858 1.00 63.74 545 GLU A C 1
ATOM 1679 O O . GLU A 1 245 ? 29.143 15.899 -48.052 1.00 61.54 545 GLU A O 1
ATOM 1685 N N . THR A 1 246 ? 28.768 14.452 -46.412 1.00 61.16 546 THR A N 1
ATOM 1686 C CA . THR A 1 246 ? 28.096 13.570 -47.338 1.00 61.29 546 THR A CA 1
ATOM 1687 C C . THR A 1 246 ? 26.758 14.196 -48.019 1.00 58.13 546 THR A C 1
ATOM 1688 O O . THR A 1 246 ? 26.564 14.099 -49.197 1.00 56.47 546 THR A O 1
ATOM 1692 N N . LYS A 1 247 ? 26.001 14.994 -47.281 1.00 57.22 547 LYS A N 1
ATOM 1693 C CA . LYS A 1 247 ? 24.866 15.695 -47.818 1.00 59.82 547 LYS A CA 1
ATOM 1694 C C . LYS A 1 247 ? 25.300 16.805 -48.824 1.00 66.51 547 LYS A C 1
ATOM 1695 O O . LYS A 1 247 ? 24.783 16.883 -49.954 1.00 66.05 547 LYS A O 1
ATOM 1701 N N . LYS A 1 248 ? 26.270 17.607 -48.418 1.00 67.15 548 LYS A N 1
ATOM 1702 C CA . LYS A 1 248 ? 26.790 18.731 -49.324 1.00 70.68 548 LYS A CA 1
ATOM 1703 C C . LYS A 1 248 ? 27.351 18.154 -50.625 1.00 71.91 548 LYS A C 1
ATOM 1704 O O . LYS A 1 248 ? 27.134 18.742 -51.633 1.00 76.67 548 LYS A O 1
ATOM 1707 N N . VAL A 1 249 ? 28.049 17.007 -50.643 1.00 72.07 549 VAL A N 1
ATOM 1708 C CA . VAL A 1 249 ? 28.460 16.478 -51.914 1.00 76.15 549 VAL A CA 1
ATOM 1709 C C . VAL A 1 249 ? 27.396 15.692 -52.718 1.00 79.42 549 VAL A C 1
ATOM 1710 O O . VAL A 1 249 ? 27.714 15.266 -53.779 1.00 77.82 549 VAL A O 1
ATOM 1714 N N . SER A 1 250 ? 26.186 15.455 -52.224 1.00 78.82 550 SER A N 1
ATOM 1715 C CA . SER A 1 250 ? 25.178 14.606 -52.915 1.00 79.44 550 SER A CA 1
ATOM 1716 C C . SER A 1 250 ? 24.570 15.183 -54.126 1.00 79.77 550 SER A C 1
ATOM 1717 O O . SER A 1 250 ? 24.449 14.449 -55.179 1.00 92.12 550 SER A O 1
ATOM 1720 N N . GLY A 1 251 ? 24.164 16.456 -54.139 1.00 74.77 551 GLY A N 1
ATOM 1721 C CA . GLY A 1 251 ? 23.751 16.897 -55.559 1.00 90.35 551 GLY A CA 1
ATOM 1722 C C . GLY A 1 251 ? 22.414 16.486 -56.226 1.00 87.65 551 GLY A C 1
ATOM 1723 O O . GLY A 1 251 ? 21.988 17.145 -57.076 1.00 85.19 551 GLY A O 1
ATOM 1724 N N . SER A 1 252 ? 21.658 15.532 -55.676 1.00 96.50 552 SER A N 1
ATOM 1725 C CA . SER A 1 252 ? 20.273 15.932 -55.176 1.00 93.25 552 SER A CA 1
ATOM 1726 C C . SER A 1 252 ? 20.663 16.382 -53.855 1.00 88.20 552 SER A C 1
ATOM 1727 O O . SER A 1 252 ? 21.127 15.496 -53.069 1.00 101.12 552 SER A O 1
ATOM 1730 N N . GLY A 1 253 ? 20.494 17.646 -53.463 1.00 84.78 553 GLY A N 1
ATOM 1731 C CA . GLY A 1 253 ? 21.033 18.027 -52.103 1.00 79.39 553 GLY A CA 1
ATOM 1732 C C . GLY A 1 253 ? 20.447 17.270 -50.878 1.00 83.74 553 GLY A C 1
ATOM 1733 O O . GLY A 1 253 ? 20.650 17.677 -49.723 1.00 81.64 553 GLY A O 1
ATOM 1734 N N . MET A 1 254 ? 19.745 16.144 -51.105 1.00 86.83 554 MET A N 1
ATOM 1735 C CA . MET A 1 254 ? 19.037 15.348 -50.074 1.00 87.51 554 MET A CA 1
ATOM 1736 C C . MET A 1 254 ? 19.940 14.129 -49.606 1.00 84.18 554 MET A C 1
ATOM 1737 O O . MET A 1 254 ? 20.547 13.372 -50.390 1.00 82.88 554 MET A O 1
ATOM 1740 N N . LEU A 1 255 ? 20.000 13.849 -48.347 1.00 85.66 555 LEU A N 1
ATOM 1741 C CA . LEU A 1 255 ? 20.902 12.713 -47.902 1.00 82.18 555 LEU A CA 1
ATOM 1742 C C . LEU A 1 255 ? 20.173 11.349 -47.978 1.00 78.18 555 LEU A C 1
ATOM 1743 O O . LEU A 1 255 ? 18.997 11.421 -47.716 1.00 79.67 555 LEU A O 1
ATOM 1748 N N . ASN A 1 256 ? 20.803 10.214 -48.467 1.00 76.19 556 ASN A N 1
ATOM 1749 C CA . ASN A 1 256 ? 20.205 8.803 -48.499 1.00 73.85 556 ASN A CA 1
ATOM 1750 C C . ASN A 1 256 ? 20.326 8.272 -47.051 1.00 72.87 556 ASN A C 1
ATOM 1751 O O . ASN A 1 256 ? 21.376 8.333 -46.439 1.00 73.06 556 ASN A O 1
ATOM 1756 N N . LEU A 1 257 ? 19.174 7.909 -46.517 1.00 71.66 557 LEU A N 1
ATOM 1757 C CA . LEU A 1 257 ? 18.919 7.481 -45.135 1.00 74.51 557 LEU A CA 1
ATOM 1758 C C . LEU A 1 257 ? 17.991 6.184 -45.063 1.00 74.02 557 LEU A C 1
ATOM 1759 O O . LEU A 1 257 ? 17.370 5.901 -44.058 1.00 66.42 557 LEU A O 1
ATOM 1764 N N . ASP A 1 258 ? 17.973 5.421 -46.178 1.00 75.44 558 ASP A N 1
ATOM 1765 C CA . ASP A 1 258 ? 17.406 4.064 -46.237 1.00 81.04 558 ASP A CA 1
ATOM 1766 C C . ASP A 1 258 ? 18.077 3.153 -45.179 1.00 77.29 558 ASP A C 1
ATOM 1767 O O . ASP A 1 258 ? 17.514 2.103 -44.774 1.00 76.32 558 ASP A O 1
ATOM 1772 N N . ASN A 1 259 ? 19.258 3.578 -44.747 1.00 67.53 559 ASN A N 1
ATOM 1773 C CA . ASN A 1 259 ? 19.977 2.840 -43.788 1.00 67.43 559 ASN A CA 1
ATOM 1774 C C . ASN A 1 259 ? 19.724 3.254 -42.269 1.00 64.45 559 ASN A C 1
ATOM 1775 O O . ASN A 1 259 ? 19.943 4.384 -41.864 1.00 61.08 559 ASN A O 1
ATOM 1780 N N . TYR A 1 260 ? 19.305 2.267 -41.488 1.00 65.67 560 TYR A N 1
ATOM 1781 C CA . TYR A 1 260 ? 18.910 2.396 -40.106 1.00 59.59 560 TYR A CA 1
ATOM 1782 C C . TYR A 1 260 ? 20.180 2.945 -39.372 1.00 57.78 560 TYR A C 1
ATOM 1783 O O . TYR A 1 260 ? 20.095 3.814 -38.581 1.00 50.35 560 TYR A O 1
ATOM 1792 N N . ALA A 1 261 ? 21.368 2.443 -39.677 1.00 58.76 561 ALA A N 1
ATOM 1793 C CA . ALA A 1 261 ? 22.503 2.826 -38.917 1.00 57.78 561 ALA A CA 1
ATOM 1794 C C . ALA A 1 261 ? 22.867 4.285 -39.167 1.00 63.56 561 ALA A C 1
ATOM 1795 O O . ALA A 1 261 ? 23.467 4.892 -38.325 1.00 60.31 561 ALA A O 1
ATOM 1797 N N . ASP A 1 262 ? 22.497 4.866 -40.313 1.00 60.85 562 ASP A N 1
ATOM 1798 C CA . ASP A 1 262 ? 22.763 6.343 -40.447 1.00 60.10 562 ASP A CA 1
ATOM 1799 C C . ASP A 1 262 ? 21.783 7.164 -39.641 1.00 56.79 562 ASP A C 1
ATOM 1800 O O . ASP A 1 262 ? 22.088 8.185 -39.047 1.00 49.72 562 ASP A O 1
ATOM 1805 N N . ARG A 1 263 ? 20.538 6.775 -39.815 1.00 54.41 563 ARG A N 1
ATOM 1806 C CA . ARG A 1 263 ? 19.410 7.329 -39.096 1.00 54.29 563 ARG A CA 1
ATOM 1807 C C . ARG A 1 263 ? 19.560 7.343 -37.503 1.00 51.98 563 ARG A C 1
ATOM 1808 O O . ARG A 1 263 ? 19.255 8.323 -36.784 1.00 43.64 563 ARG A O 1
ATOM 1816 N N . ILE A 1 264 ? 19.984 6.219 -36.964 1.00 48.07 564 ILE A N 1
ATOM 1817 C CA . ILE A 1 264 ? 20.210 6.166 -35.566 1.00 48.19 564 ILE A CA 1
ATOM 1818 C C . ILE A 1 264 ? 21.307 7.161 -35.150 1.00 48.10 564 ILE A C 1
ATOM 1819 O O . ILE A 1 264 ? 21.204 7.799 -34.068 1.00 43.08 564 ILE A O 1
ATOM 1824 N N . GLN A 1 265 ? 22.308 7.402 -35.998 1.00 48.83 565 GLN A N 1
ATOM 1825 C CA . GLN A 1 265 ? 23.343 8.399 -35.713 1.00 47.04 565 GLN A CA 1
ATOM 1826 C C . GLN A 1 265 ? 22.803 9.768 -35.618 1.00 46.06 565 GLN A C 1
ATOM 1827 O O . GLN A 1 265 ? 23.120 10.505 -34.673 1.00 44.99 565 GLN A O 1
ATOM 1833 N N . ILE A 1 266 ? 21.888 10.079 -36.485 1.00 44.59 566 ILE A N 1
ATOM 1834 C CA . ILE A 1 266 ? 21.250 11.312 -36.398 1.00 44.56 566 ILE A CA 1
ATOM 1835 C C . ILE A 1 266 ? 20.437 11.483 -35.146 1.00 41.13 566 ILE A C 1
ATOM 1836 O O . ILE A 1 266 ? 20.510 12.544 -34.522 1.00 39.38 566 ILE A O 1
ATOM 1841 N N . LEU A 1 267 ? 19.629 10.484 -34.820 1.00 43.53 567 LEU A N 1
ATOM 1842 C CA . LEU A 1 267 ? 18.857 10.524 -33.559 1.00 42.48 567 LEU A CA 1
ATOM 1843 C C . LEU A 1 267 ? 19.725 10.577 -32.299 1.00 39.41 567 LEU A C 1
ATOM 1844 O O . LEU A 1 267 ? 19.326 11.282 -31.345 1.00 39.16 567 LEU A O 1
ATOM 1849 N N . GLN A 1 268 ? 20.862 9.925 -32.328 1.00 42.55 568 GLN A N 1
ATOM 1850 C CA . GLN A 1 268 ? 21.848 10.004 -31.234 1.00 41.53 568 GLN A CA 1
ATOM 1851 C C . GLN A 1 268 ? 22.338 11.383 -31.055 1.00 44.61 568 GLN A C 1
ATOM 1852 O O . GLN A 1 268 ? 22.326 11.849 -29.858 1.00 38.70 568 GLN A O 1
ATOM 1858 N N . ASN A 1 269 ? 22.740 12.061 -32.153 1.00 40.96 569 ASN A N 1
ATOM 1859 C CA . ASN A 1 269 ? 23.128 13.408 -32.094 1.00 41.44 569 ASN A CA 1
ATOM 1860 C C . ASN A 1 269 ? 22.037 14.306 -31.669 1.00 41.05 569 ASN A C 1
ATOM 1861 O O . ASN A 1 269 ? 22.219 15.291 -30.857 1.00 40.05 569 ASN A O 1
ATOM 1866 N N . MET A 1 270 ? 20.856 13.994 -32.138 1.00 39.97 570 MET A N 1
ATOM 1867 C CA . MET A 1 270 ? 19.743 14.862 -31.770 1.00 41.98 570 MET A CA 1
ATOM 1868 C C . MET A 1 270 ? 19.400 14.863 -30.257 1.00 42.57 570 MET A C 1
ATOM 1869 O O . MET A 1 270 ? 19.059 15.904 -29.689 1.00 41.55 570 MET A O 1
ATOM 1874 N N . ILE A 1 271 ? 19.342 13.693 -29.638 1.00 41.78 571 ILE A N 1
ATOM 1875 C CA . ILE A 1 271 ? 18.990 13.705 -28.195 1.00 39.21 571 ILE A CA 1
ATOM 1876 C C . ILE A 1 271 ? 20.123 14.379 -27.432 1.00 40.58 571 ILE A C 1
ATOM 1877 O O . ILE A 1 271 ? 19.908 15.051 -26.476 1.00 38.05 571 ILE A O 1
ATOM 1882 N N . HIS A 1 272 ? 21.350 14.167 -27.866 1.00 41.58 572 HIS A N 1
ATOM 1883 C CA . HIS A 1 272 ? 22.521 14.880 -27.290 1.00 40.72 572 HIS A CA 1
ATOM 1884 C C . HIS A 1 272 ? 22.464 16.355 -27.465 1.00 41.80 572 HIS A C 1
ATOM 1885 O O . HIS A 1 272 ? 22.692 17.074 -26.475 1.00 39.23 572 HIS A O 1
ATOM 1892 N N . CYS A 1 273 ? 22.026 16.879 -28.659 1.00 40.86 573 CYS A N 1
ATOM 1893 C CA . CYS A 1 273 ? 21.734 18.257 -28.819 1.00 38.50 573 CYS A CA 1
ATOM 1894 C C . CYS A 1 273 ? 20.682 18.743 -27.760 1.00 38.32 573 CYS A C 1
ATOM 1895 O O . CYS A 1 273 ? 20.824 19.767 -27.109 1.00 37.01 573 CYS A O 1
ATOM 1898 N N . ALA A 1 274 ? 19.588 18.089 -27.723 1.00 37.34 574 ALA A N 1
ATOM 1899 C CA . ALA A 1 274 ? 18.574 18.473 -26.821 1.00 37.41 574 ALA A CA 1
ATOM 1900 C C . ALA A 1 274 ? 19.052 18.548 -25.392 1.00 34.98 574 ALA A C 1
ATOM 1901 O O . ALA A 1 274 ? 18.767 19.524 -24.586 1.00 38.24 574 ALA A O 1
ATOM 1903 N N . ASP A 1 275 ? 19.840 17.560 -25.011 1.00 38.70 575 ASP A N 1
ATOM 1904 C CA . ASP A 1 275 ? 20.431 17.620 -23.620 1.00 37.56 575 ASP A CA 1
ATOM 1905 C C . ASP A 1 275 ? 21.307 18.833 -23.405 1.00 40.04 575 ASP A C 1
ATOM 1906 O O . ASP A 1 275 ? 21.471 19.280 -22.307 1.00 37.29 575 ASP A O 1
ATOM 1911 N N . LEU A 1 276 ? 22.059 19.252 -24.457 1.00 41.59 576 LEU A N 1
ATOM 1912 C CA . LEU A 1 276 ? 22.917 20.393 -24.400 1.00 39.60 576 LEU A CA 1
ATOM 1913 C C . LEU A 1 276 ? 22.283 21.587 -25.040 1.00 40.75 576 LEU A C 1
ATOM 1914 O O . LEU A 1 276 ? 22.972 22.428 -25.636 1.00 38.76 576 LEU A O 1
ATOM 1919 N N . SER A 1 277 ? 20.986 21.667 -24.904 1.00 37.37 577 SER A N 1
ATOM 1920 C CA . SER A 1 277 ? 20.293 22.823 -25.581 1.00 40.18 577 SER A CA 1
ATOM 1921 C C . SER A 1 277 ? 20.244 24.078 -24.703 1.00 41.93 577 SER A C 1
ATOM 1922 O O . SER A 1 277 ? 20.042 25.176 -25.236 1.00 35.38 577 SER A O 1
ATOM 1925 N N . ASN A 1 278 ? 20.532 23.962 -23.375 1.00 37.60 578 ASN A N 1
ATOM 1926 C CA . ASN A 1 278 ? 20.397 25.140 -22.528 1.00 38.55 578 ASN A CA 1
ATOM 1927 C C . ASN A 1 278 ? 21.082 26.419 -22.957 1.00 40.26 578 ASN A C 1
ATOM 1928 O O . ASN A 1 278 ? 20.460 27.511 -23.027 1.00 38.66 578 ASN A O 1
ATOM 1933 N N . PRO A 1 279 ? 22.325 26.338 -23.356 1.00 38.72 579 PRO A N 1
ATOM 1934 C CA . PRO A 1 279 ? 22.965 27.583 -23.815 1.00 40.93 579 PRO A CA 1
ATOM 1935 C C . PRO A 1 279 ? 22.429 28.155 -25.070 1.00 43.10 579 PRO A C 1
ATOM 1936 O O . PRO A 1 279 ? 22.803 29.234 -25.400 1.00 41.82 579 PRO A O 1
ATOM 1940 N N . ALA A 1 280 ? 21.557 27.475 -25.801 1.00 41.04 580 ALA A N 1
ATOM 1941 C CA . ALA A 1 280 ? 21.008 28.117 -27.031 1.00 40.84 580 ALA A CA 1
ATOM 1942 C C . ALA A 1 280 ? 19.541 28.466 -26.820 1.00 43.39 580 ALA A C 1
ATOM 1943 O O . ALA A 1 280 ? 18.851 28.859 -27.773 1.00 44.07 580 ALA A O 1
ATOM 1945 N N . LYS A 1 281 ? 19.031 28.413 -25.556 1.00 40.64 581 LYS A N 1
ATOM 1946 C CA . LYS A 1 281 ? 17.730 28.794 -25.133 1.00 39.64 581 LYS A CA 1
ATOM 1947 C C . LYS A 1 281 ? 17.715 30.298 -24.800 1.00 42.87 581 LYS A C 1
ATOM 1948 O O . LYS A 1 281 ? 18.799 30.892 -24.677 1.00 43.60 581 LYS A O 1
ATOM 1954 N N . PRO A 1 282 ? 16.513 30.990 -24.904 1.00 44.44 582 PRO A N 1
ATOM 1955 C CA . PRO A 1 282 ? 16.404 32.382 -24.499 1.00 48.31 582 PRO A CA 1
ATOM 1956 C C . PRO A 1 282 ? 17.267 32.590 -23.201 1.00 41.82 582 PRO A C 1
ATOM 1957 O O . PRO A 1 282 ? 17.223 31.725 -22.287 1.00 42.76 582 PRO A O 1
ATOM 1961 N N . LEU A 1 283 ? 17.970 33.713 -23.159 1.00 42.69 583 LEU A N 1
ATOM 1962 C CA . LEU A 1 283 ? 18.893 33.985 -22.126 1.00 45.45 583 LEU A CA 1
ATOM 1963 C C . LEU A 1 283 ? 18.388 33.746 -20.723 1.00 46.72 583 LEU A C 1
ATOM 1964 O O . LEU A 1 283 ? 19.121 33.215 -19.894 1.00 45.92 583 LEU A O 1
ATOM 1969 N N . ARG A 1 284 ? 17.183 34.222 -20.429 1.00 46.29 584 ARG A N 1
ATOM 1970 C CA . ARG A 1 284 ? 16.508 34.101 -19.098 1.00 43.85 584 ARG A CA 1
ATOM 1971 C C . ARG A 1 284 ? 16.477 32.644 -18.661 1.00 44.43 584 ARG A C 1
ATOM 1972 O O . ARG A 1 284 ? 16.901 32.262 -17.541 1.00 44.15 584 ARG A O 1
ATOM 1980 N N . LEU A 1 285 ? 16.104 31.767 -19.562 1.00 41.04 585 LEU A N 1
ATOM 1981 C CA . LEU A 1 285 ? 16.010 30.343 -19.306 1.00 39.26 585 LEU A CA 1
ATOM 1982 C C . LEU A 1 285 ? 17.321 29.712 -19.216 1.00 39.08 585 LEU A C 1
ATOM 1983 O O . LEU A 1 285 ? 17.542 28.831 -18.306 1.00 37.61 585 LEU A O 1
ATOM 1988 N N . TYR A 1 286 ? 18.230 30.083 -20.133 1.00 39.71 586 TYR A N 1
ATOM 1989 C CA . TYR A 1 286 ? 19.565 29.462 -20.085 1.00 39.22 586 TYR A CA 1
ATOM 1990 C C . TYR A 1 286 ? 20.172 29.780 -18.626 1.00 39.04 586 TYR A C 1
ATOM 1991 O O . TYR A 1 286 ? 20.705 28.871 -17.965 1.00 40.44 586 TYR A O 1
ATOM 2000 N N . ARG A 1 287 ? 20.084 31.054 -18.218 1.00 39.77 587 ARG A N 1
ATOM 2001 C CA . ARG A 1 287 ? 20.635 31.462 -16.957 1.00 44.65 587 ARG A CA 1
ATOM 2002 C C . ARG A 1 287 ? 20.041 30.685 -15.787 1.00 47.94 587 ARG A C 1
ATOM 2003 O O . ARG A 1 287 ? 20.748 30.306 -14.832 1.00 46.25 587 ARG A O 1
ATOM 2011 N N . LYS A 1 288 ? 18.754 30.350 -15.880 1.00 44.86 588 LYS A N 1
ATOM 2012 C CA . LYS A 1 288 ? 18.145 29.633 -14.753 1.00 49.46 588 LYS A CA 1
ATOM 2013 C C . LYS A 1 288 ? 18.656 28.151 -14.717 1.00 45.03 588 LYS A C 1
ATOM 2014 O O . LYS A 1 288 ? 18.890 27.533 -13.623 1.00 44.64 588 LYS A O 1
ATOM 2020 N N . TRP A 1 289 ? 18.733 27.534 -15.928 1.00 43.45 589 TRP A N 1
ATOM 2021 C CA . TRP A 1 289 ? 19.181 26.197 -16.027 1.00 42.19 589 TRP A CA 1
ATOM 2022 C C . TRP A 1 289 ? 20.623 26.114 -15.425 1.00 42.37 589 TRP A C 1
ATOM 2023 O O . TRP A 1 289 ? 21.023 25.125 -14.745 1.00 42.08 589 TRP A O 1
ATOM 2034 N N . THR A 1 290 ? 21.415 27.104 -15.801 1.00 43.04 590 THR A N 1
ATOM 2035 C CA . THR A 1 290 ? 22.833 27.214 -15.445 1.00 43.41 590 THR A CA 1
ATOM 2036 C C . THR A 1 290 ? 23.056 27.396 -13.908 1.00 45.68 590 THR A C 1
ATOM 2037 O O . THR A 1 290 ? 24.021 26.787 -13.344 1.00 45.82 590 THR A O 1
ATOM 2041 N N . GLY A 1 291 ? 22.261 28.245 -13.292 1.00 43.03 591 GLY A N 1
ATOM 2042 C CA . GLY A 1 291 ? 22.279 28.451 -11.769 1.00 44.69 591 GLY A CA 1
ATOM 2043 C C . GLY A 1 291 ? 22.012 27.131 -11.112 1.00 44.79 591 GLY A C 1
ATOM 2044 O O . GLY A 1 291 ? 22.747 26.723 -10.190 1.00 47.00 591 GLY A O 1
ATOM 2045 N N . ARG A 1 292 ? 21.074 26.342 -11.648 1.00 42.51 592 ARG A N 1
ATOM 2046 C CA . ARG A 1 292 ? 20.865 25.018 -11.119 1.00 44.18 592 ARG A CA 1
ATOM 2047 C C . ARG A 1 292 ? 22.012 24.036 -11.333 1.00 47.58 592 ARG A C 1
ATOM 2048 O O . ARG A 1 292 ? 22.438 23.304 -10.383 1.00 43.85 592 ARG A O 1
ATOM 2056 N N . LEU A 1 293 ? 22.613 24.101 -12.530 1.00 47.63 593 LEU A N 1
ATOM 2057 C CA . LEU A 1 293 ? 23.636 23.179 -12.825 1.00 44.19 593 LEU A CA 1
ATOM 2058 C C . LEU A 1 293 ? 24.924 23.441 -11.950 1.00 43.21 593 LEU A C 1
ATOM 2059 O O . LEU A 1 293 ? 25.480 22.495 -11.428 1.00 43.67 593 LEU A O 1
ATOM 2064 N N . ILE A 1 294 ? 25.312 24.697 -11.776 1.00 44.63 594 ILE A N 1
ATOM 2065 C CA . ILE A 1 294 ? 26.406 25.149 -10.952 1.00 47.38 594 ILE A CA 1
ATOM 2066 C C . ILE A 1 294 ? 26.181 24.768 -9.442 1.00 50.77 594 ILE A C 1
ATOM 2067 O O . ILE A 1 294 ? 27.082 24.292 -8.758 1.00 52.05 594 ILE A O 1
ATOM 2072 N N . GLU A 1 295 ? 24.953 24.918 -8.946 1.00 50.63 595 GLU A N 1
ATOM 2073 C CA . GLU A 1 295 ? 24.630 24.433 -7.593 1.00 54.38 595 GLU A CA 1
ATOM 2074 C C . GLU A 1 295 ? 24.935 22.982 -7.447 1.00 48.17 595 GLU A C 1
ATOM 2075 O O . GLU A 1 295 ? 25.483 22.514 -6.428 1.00 44.08 595 GLU A O 1
ATOM 2081 N N . GLU A 1 296 ? 24.489 22.180 -8.397 1.00 44.82 596 GLU A N 1
ATOM 2082 C CA . GLU A 1 296 ? 24.778 20.751 -8.312 1.00 48.04 596 GLU A CA 1
ATOM 2083 C C . GLU A 1 296 ? 26.247 20.449 -8.390 1.00 48.13 596 GLU A C 1
ATOM 2084 O O . GLU A 1 296 ? 26.801 19.693 -7.569 1.00 50.80 596 GLU A O 1
ATOM 2090 N N . PHE A 1 297 ? 26.925 21.164 -9.282 1.00 46.44 597 PHE A N 1
ATOM 2091 C CA . PHE A 1 297 ? 28.363 20.974 -9.451 1.00 45.80 597 PHE A CA 1
ATOM 2092 C C . PHE A 1 297 ? 29.171 21.330 -8.145 1.00 48.06 597 PHE A C 1
ATOM 2093 O O . PHE A 1 297 ? 30.148 20.545 -7.726 1.00 49.75 597 PHE A O 1
ATOM 2101 N N . PHE A 1 298 ? 28.799 22.468 -7.577 1.00 47.00 598 PHE A N 1
ATOM 2102 C CA . PHE A 1 298 ? 29.461 23.001 -6.390 1.00 48.07 598 PHE A CA 1
ATOM 2103 C C . PHE A 1 298 ? 29.243 22.043 -5.173 1.00 49.57 598 PHE A C 1
ATOM 2104 O O . PHE A 1 298 ? 30.188 21.861 -4.389 1.00 46.31 598 PHE A O 1
ATOM 2112 N N . ARG A 1 299 ? 28.057 21.448 -5.076 1.00 49.21 599 ARG A N 1
ATOM 2113 C CA . ARG A 1 299 ? 27.802 20.402 -4.063 1.00 56.74 599 ARG A CA 1
ATOM 2114 C C . ARG A 1 299 ? 28.696 19.179 -4.214 1.00 56.12 599 ARG A C 1
ATOM 2115 O O . ARG A 1 299 ? 29.194 18.503 -3.261 1.00 52.67 599 ARG A O 1
ATOM 2123 N N . GLN A 1 300 ? 28.877 18.816 -5.457 1.00 53.04 600 GLN A N 1
ATOM 2124 C CA . GLN A 1 300 ? 29.760 17.707 -5.696 1.00 50.60 600 GLN A CA 1
ATOM 2125 C C . GLN A 1 300 ? 31.204 18.043 -5.363 1.00 49.60 600 GLN A C 1
ATOM 2126 O O . GLN A 1 300 ? 31.907 17.262 -4.809 1.00 49.54 600 GLN A O 1
ATOM 2132 N N . GLY A 1 301 ? 31.669 19.222 -5.730 1.00 49.97 601 GLY A N 1
ATOM 2133 C CA . GLY A 1 301 ? 33.068 19.607 -5.360 1.00 51.71 601 GLY A CA 1
ATOM 2134 C C . GLY A 1 301 ? 33.265 19.719 -3.852 1.00 55.44 601 GLY A C 1
ATOM 2135 O O . GLY A 1 301 ? 34.403 19.579 -3.389 1.00 56.41 601 GLY A O 1
ATOM 2136 N N . ASP A 1 302 ? 32.192 19.989 -3.100 1.00 55.43 602 ASP A N 1
ATOM 2137 C CA . ASP A 1 302 ? 32.221 20.022 -1.611 1.00 58.44 602 ASP A CA 1
ATOM 2138 C C . ASP A 1 302 ? 32.490 18.631 -1.078 1.00 60.99 602 ASP A C 1
ATOM 2139 O O . ASP A 1 302 ? 33.283 18.425 -0.100 1.00 62.02 602 ASP A O 1
ATOM 2144 N N . LYS A 1 303 ? 31.812 17.653 -1.649 1.00 58.47 603 LYS A N 1
ATOM 2145 C CA . LYS A 1 303 ? 32.030 16.259 -1.282 1.00 62.68 603 LYS A CA 1
ATOM 2146 C C . LYS A 1 303 ? 33.387 15.744 -1.602 1.00 62.83 603 LYS A C 1
ATOM 2147 O O . LYS A 1 303 ? 34.014 15.039 -0.700 1.00 63.88 603 LYS A O 1
ATOM 2153 N N . GLU A 1 304 ? 33.854 16.065 -2.817 1.00 60.22 604 GLU A N 1
ATOM 2154 C CA . GLU A 1 304 ? 35.221 15.843 -3.231 1.00 61.92 604 GLU A CA 1
ATOM 2155 C C . GLU A 1 304 ? 36.257 16.452 -2.261 1.00 65.14 604 GLU A C 1
ATOM 2156 O O . GLU A 1 304 ? 37.275 15.772 -1.820 1.00 67.49 604 GLU A O 1
ATOM 2162 N N . ARG A 1 305 ? 36.055 17.733 -1.934 1.00 62.14 605 ARG A N 1
ATOM 2163 C CA . ARG A 1 305 ? 36.909 18.372 -0.928 1.00 67.36 605 ARG A CA 1
ATOM 2164 C C . ARG A 1 305 ? 36.977 17.588 0.413 1.00 71.55 605 ARG A C 1
ATOM 2165 O O . ARG A 1 305 ? 38.088 17.410 0.987 1.00 75.16 605 ARG A O 1
ATOM 2173 N N . GLU A 1 306 ? 35.794 17.148 0.855 1.00 76.35 606 GLU A N 1
ATOM 2174 C CA . GLU A 1 306 ? 35.579 16.470 2.120 1.00 84.37 606 GLU A CA 1
ATOM 2175 C C . GLU A 1 306 ? 36.215 15.103 2.007 1.00 85.25 606 GLU A C 1
ATOM 2176 O O . GLU A 1 306 ? 36.872 14.711 2.892 1.00 81.70 606 GLU A O 1
ATOM 2182 N N . LEU A 1 307 ? 36.113 14.446 0.871 1.00 78.31 607 LEU A N 1
ATOM 2183 C CA . LEU A 1 307 ? 36.902 13.235 0.672 1.00 78.68 607 LEU A CA 1
ATOM 2184 C C . LEU A 1 307 ? 38.410 13.495 0.333 1.00 77.79 607 LEU A C 1
ATOM 2185 O O . LEU A 1 307 ? 39.099 12.547 0.047 1.00 80.10 607 LEU A O 1
ATOM 2190 N N . SER A 1 308 ? 38.943 14.735 0.423 1.00 80.31 608 SER A N 1
ATOM 2191 C CA . SER A 1 308 ? 40.344 15.061 0.042 1.00 82.94 608 SER A CA 1
ATOM 2192 C C . SER A 1 308 ? 40.752 14.616 -1.378 1.00 86.09 608 SER A C 1
ATOM 2193 O O . SER A 1 308 ? 41.887 14.305 -1.597 1.00 87.35 608 SER A O 1
ATOM 2194 N N . LEU A 1 309 ? 39.833 14.703 -2.361 1.00 84.46 609 LEU A N 1
ATOM 2195 C CA . LEU A 1 309 ? 40.057 14.294 -3.757 1.00 79.69 609 LEU A CA 1
ATOM 2196 C C . LEU A 1 309 ? 40.238 15.434 -4.729 1.00 79.95 609 LEU A C 1
ATOM 2197 O O . LEU A 1 309 ? 39.896 16.583 -4.437 1.00 83.40 609 LEU A O 1
ATOM 2202 N N . GLU A 1 310 ? 40.714 15.140 -5.944 1.00 80.36 610 GLU A N 1
ATOM 2203 C CA . GLU A 1 310 ? 40.894 16.200 -6.944 1.00 80.21 610 GLU A CA 1
ATOM 2204 C C . GLU A 1 310 ? 39.446 16.831 -7.076 1.00 79.81 610 GLU A C 1
ATOM 2205 O O . GLU A 1 310 ? 38.417 16.092 -7.191 1.00 80.42 610 GLU A O 1
ATOM 2207 N N . ILE A 1 311 ? 39.324 18.162 -7.054 1.00 75.32 611 ILE A N 1
ATOM 2208 C CA . ILE A 1 311 ? 38.029 18.729 -7.299 1.00 67.51 611 ILE A CA 1
ATOM 2209 C C . ILE A 1 311 ? 37.778 18.830 -8.820 1.00 73.84 611 ILE A C 1
ATOM 2210 O O . ILE A 1 311 ? 38.405 19.678 -9.481 1.00 76.53 611 ILE A O 1
ATOM 2215 N N . SER A 1 312 ? 36.816 18.054 -9.344 1.00 68.66 612 SER A N 1
ATOM 2216 C CA . SER A 1 312 ? 36.360 18.254 -10.717 1.00 65.03 612 SER A CA 1
ATOM 2217 C C . SER A 1 312 ? 36.169 19.670 -11.330 1.00 63.21 612 SER A C 1
ATOM 2218 O O . SER A 1 312 ? 35.749 20.665 -10.650 1.00 59.71 612 SER A O 1
ATOM 2221 N N . PRO A 1 313 ? 36.504 19.765 -12.653 1.00 68.32 613 PRO A N 1
ATOM 2222 C CA . PRO A 1 313 ? 36.209 21.032 -13.389 1.00 64.65 613 PRO A CA 1
ATOM 2223 C C . PRO A 1 313 ? 34.772 21.485 -13.162 1.00 54.33 613 PRO A C 1
ATOM 2224 O O . PRO A 1 313 ? 33.845 20.675 -13.122 1.00 57.03 613 PRO A O 1
ATOM 2228 N N . MET A 1 314 ? 34.626 22.802 -13.049 1.00 49.90 614 MET A N 1
ATOM 2229 C CA . MET A 1 314 ? 33.478 23.493 -12.715 1.00 53.36 614 MET A CA 1
ATOM 2230 C C . MET A 1 314 ? 32.839 23.177 -11.300 1.00 53.48 614 MET A C 1
ATOM 2231 O O . MET A 1 314 ? 31.821 23.774 -11.052 1.00 53.81 614 MET A O 1
ATOM 2236 N N . CYS A 1 315 ? 33.417 22.286 -10.476 1.00 50.78 615 CYS A N 1
ATOM 2237 C CA . CYS A 1 315 ? 32.862 21.888 -9.146 1.00 55.35 615 CYS A CA 1
ATOM 2238 C C . CYS A 1 315 ? 33.411 22.611 -7.920 1.00 57.10 615 CYS A C 1
ATOM 2239 O O . CYS A 1 315 ? 32.933 22.360 -6.802 1.00 58.48 615 CYS A O 1
ATOM 2242 N N . ASP A 1 316 ? 34.293 23.591 -8.119 1.00 56.08 616 ASP A N 1
ATOM 2243 C CA . ASP A 1 316 ? 34.951 24.191 -7.046 1.00 57.28 616 ASP A CA 1
ATOM 2244 C C . ASP A 1 316 ? 34.484 25.519 -6.816 1.00 59.10 616 ASP A C 1
ATOM 2245 O O . ASP A 1 316 ? 34.946 26.434 -7.467 1.00 58.27 616 ASP A O 1
ATOM 2250 N N . ARG A 1 317 ? 33.772 25.725 -5.670 1.00 55.04 617 ARG A N 1
ATOM 2251 C CA . ARG A 1 317 ? 33.275 27.024 -5.365 1.00 50.27 617 ARG A CA 1
ATOM 2252 C C . ARG A 1 317 ? 34.327 27.990 -5.021 1.00 52.14 617 ARG A C 1
ATOM 2253 O O . ARG A 1 317 ? 34.085 29.223 -4.833 1.00 51.53 617 ARG A O 1
ATOM 2261 N N . GLU A 1 318 ? 35.507 27.494 -4.642 1.00 54.28 618 GLU A N 1
ATOM 2262 C CA . GLU A 1 318 ? 36.573 28.457 -4.282 1.00 56.78 618 GLU A CA 1
ATOM 2263 C C . GLU A 1 318 ? 37.393 29.147 -5.432 1.00 59.96 618 GLU A C 1
ATOM 2264 O O . GLU A 1 318 ? 38.160 30.114 -5.180 1.00 64.96 618 GLU A O 1
ATOM 2270 N N . SER A 1 319 ? 37.214 28.589 -6.631 1.00 62.60 619 SER A N 1
ATOM 2271 C CA . SER A 1 319 ? 38.046 28.747 -7.845 1.00 70.69 619 SER A CA 1
ATOM 2272 C C . SER A 1 319 ? 37.249 29.040 -9.174 1.00 67.84 619 SER A C 1
ATOM 2273 O O . SER A 1 319 ? 37.739 29.695 -10.068 1.00 72.36 619 SER A O 1
ATOM 2276 N N . VAL A 1 320 ? 36.131 28.395 -9.330 1.00 69.43 620 VAL A N 1
ATOM 2277 C CA . VAL A 1 320 ? 35.309 28.630 -10.512 1.00 68.32 620 VAL A CA 1
ATOM 2278 C C . VAL A 1 320 ? 34.746 30.022 -10.763 1.00 69.45 620 VAL A C 1
ATOM 2279 O O . VAL A 1 320 ? 34.257 30.641 -9.891 1.00 62.55 620 VAL A O 1
ATOM 2283 N N . GLU A 1 321 ? 34.769 30.393 -12.057 1.00 67.59 621 GLU A N 1
ATOM 2284 C CA . GLU A 1 321 ? 34.347 31.681 -12.638 1.00 64.24 621 GLU A CA 1
ATOM 2285 C C . GLU A 1 321 ? 33.338 31.256 -13.654 1.00 58.21 621 GLU A C 1
ATOM 2286 O O . GLU A 1 321 ? 33.699 30.539 -14.693 1.00 53.71 621 GLU A O 1
ATOM 2292 N N . VAL A 1 322 ? 32.116 31.566 -13.338 1.00 58.05 622 VAL A N 1
ATOM 2293 C CA . VAL A 1 322 ? 30.946 30.984 -13.924 1.00 58.48 622 VAL A CA 1
ATOM 2294 C C . VAL A 1 322 ? 30.849 31.399 -15.417 1.00 55.20 622 VAL A C 1
ATOM 2295 O O . VAL A 1 322 ? 30.597 30.558 -16.272 1.00 53.26 622 VAL A O 1
ATOM 2299 N N . GLU A 1 323 ? 31.187 32.662 -15.667 1.00 54.49 623 GLU A N 1
ATOM 2300 C CA . GLU A 1 323 ? 30.949 33.362 -16.842 1.00 55.27 623 GLU A CA 1
ATOM 2301 C C . GLU A 1 323 ? 31.969 32.814 -17.844 1.00 56.29 623 GLU A C 1
ATOM 2302 O O . GLU A 1 323 ? 31.603 32.432 -19.023 1.00 50.83 623 GLU A O 1
ATOM 2308 N N . LYS A 1 324 ? 33.201 32.798 -17.431 1.00 51.37 624 LYS A N 1
ATOM 2309 C CA . LYS A 1 324 ? 34.328 32.232 -18.222 1.00 55.12 624 LYS A CA 1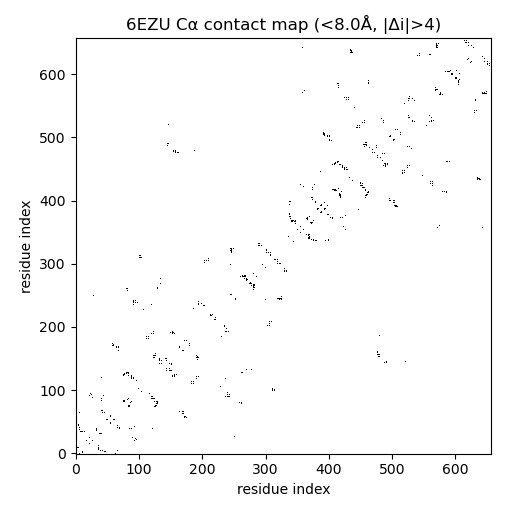
ATOM 2310 C C . LYS A 1 324 ? 34.098 30.770 -18.581 1.00 50.51 624 LYS A C 1
ATOM 2311 O O . LYS A 1 324 ? 34.296 30.350 -19.679 1.00 51.91 624 LYS A O 1
ATOM 2314 N N . SER A 1 325 ? 33.576 30.021 -17.652 1.00 52.16 625 SER A N 1
ATOM 2315 C CA . SER A 1 325 ? 33.295 28.649 -17.894 1.00 55.27 625 SER A CA 1
ATOM 2316 C C . SER A 1 325 ? 32.206 28.496 -18.921 1.00 57.08 625 SER A C 1
ATOM 2317 O O . SER A 1 325 ? 32.285 27.551 -19.692 1.00 50.51 625 SER A O 1
ATOM 2320 N N . GLN A 1 326 ? 31.183 29.386 -18.924 1.00 47.98 626 GLN A N 1
ATOM 2321 C CA . GLN A 1 326 ? 30.172 29.243 -19.961 1.00 48.25 626 GLN A CA 1
ATOM 2322 C C . GLN A 1 326 ? 30.676 29.533 -21.334 1.00 47.67 626 GLN A C 1
ATOM 2323 O O . GLN A 1 326 ? 30.308 28.839 -22.306 1.00 50.61 626 GLN A O 1
ATOM 2329 N N . VAL A 1 327 ? 31.418 30.616 -21.460 1.00 47.18 627 VAL A N 1
ATOM 2330 C CA . VAL A 1 327 ? 32.022 31.000 -22.760 1.00 53.02 627 VAL A CA 1
ATOM 2331 C C . VAL A 1 327 ? 32.845 29.843 -23.272 1.00 56.04 627 VAL A C 1
ATOM 2332 O O . VAL A 1 327 ? 32.771 29.404 -24.448 1.00 53.69 627 VAL A O 1
ATOM 2336 N N . SER A 1 328 ? 33.619 29.277 -22.359 1.00 53.87 628 SER A N 1
ATOM 2337 C CA . SER A 1 328 ? 34.466 28.113 -22.754 1.00 55.53 628 SER A CA 1
ATOM 2338 C C . SER A 1 328 ? 33.665 26.859 -23.188 1.00 51.93 628 SER A C 1
ATOM 2339 O O . SER A 1 328 ? 34.017 26.154 -24.173 1.00 47.34 628 SER A O 1
ATOM 2342 N N . PHE A 1 329 ? 32.603 26.529 -22.450 1.00 48.91 629 PHE A N 1
ATOM 2343 C CA . PHE A 1 329 ? 31.775 25.368 -22.786 1.00 49.54 629 PHE A CA 1
ATOM 2344 C C . PHE A 1 329 ? 31.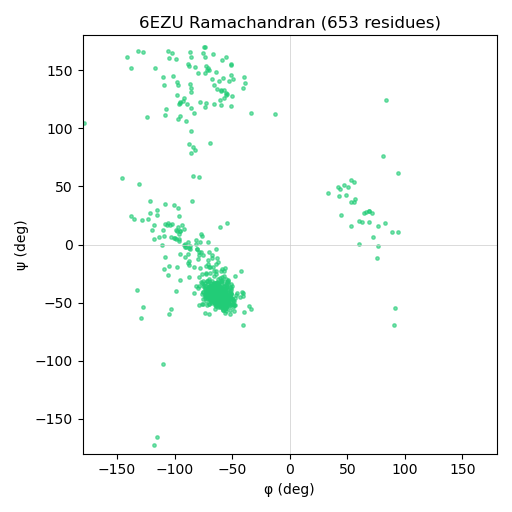067 25.645 -24.166 1.00 49.17 629 PHE A C 1
ATOM 2345 O O . PHE A 1 329 ? 30.883 24.692 -24.981 1.00 45.69 629 PHE A O 1
ATOM 2353 N N . ILE A 1 330 ? 30.643 26.884 -24.356 1.00 44.13 630 ILE A N 1
ATOM 2354 C CA . ILE A 1 330 ? 30.037 27.226 -25.607 1.00 45.71 630 ILE A CA 1
ATOM 2355 C C . ILE A 1 330 ? 31.129 27.110 -26.741 1.00 50.81 630 ILE A C 1
ATOM 2356 O O . ILE A 1 330 ? 30.888 26.502 -27.779 1.00 50.27 630 ILE A O 1
ATOM 2361 N N . ASP A 1 331 ? 32.331 27.594 -26.515 1.00 50.61 631 ASP A N 1
ATOM 2362 C CA . ASP A 1 331 ? 33.317 27.650 -27.651 1.00 52.68 631 ASP A CA 1
ATOM 2363 C C . ASP A 1 331 ? 33.792 26.289 -28.115 1.00 53.96 631 ASP A C 1
ATOM 2364 O O . ASP A 1 331 ? 33.968 26.058 -29.271 1.00 56.49 631 ASP A O 1
ATOM 2369 N N . PHE A 1 332 ? 33.888 25.348 -27.193 1.00 52.40 632 PHE A N 1
ATOM 2370 C CA . PHE A 1 332 ? 34.570 24.117 -27.329 1.00 54.15 632 PHE A CA 1
ATOM 2371 C C . PHE A 1 332 ? 33.657 22.937 -27.421 1.00 55.02 632 PHE A C 1
ATOM 2372 O O . PHE A 1 332 ? 34.033 21.943 -28.006 1.00 52.22 632 PHE A O 1
ATOM 2380 N N . VAL A 1 333 ? 32.427 23.038 -26.963 1.00 47.88 633 VAL A N 1
ATOM 2381 C CA . VAL A 1 333 ? 31.607 21.873 -27.006 1.00 49.46 633 VAL A CA 1
ATOM 2382 C C . VAL A 1 333 ? 30.252 22.165 -27.705 1.00 52.34 633 VAL A C 1
ATOM 2383 O O . VAL A 1 333 ? 29.825 21.457 -28.627 1.00 49.59 633 VAL A O 1
ATOM 2387 N N . CYS A 1 334 ? 29.568 23.187 -27.203 1.00 47.00 634 CYS A N 1
ATOM 2388 C CA . CYS A 1 334 ? 28.244 23.542 -27.616 1.00 46.81 634 CYS A CA 1
ATOM 2389 C C . CYS A 1 334 ? 28.076 24.145 -28.969 1.00 47.91 634 CYS A C 1
ATOM 2390 O O . CYS A 1 334 ? 27.206 23.669 -29.730 1.00 47.90 634 CYS A O 1
ATOM 2393 N N . HIS A 1 335 ? 28.926 25.118 -29.326 1.00 44.80 635 HIS A N 1
ATOM 2394 C CA . HIS A 1 335 ? 28.868 25.727 -30.564 1.00 49.45 635 HIS A CA 1
ATOM 2395 C C . HIS A 1 335 ? 29.313 24.736 -31.709 1.00 51.32 635 HIS A C 1
ATOM 2396 O O . HIS A 1 335 ? 28.693 24.678 -32.738 1.00 46.97 635 HIS A O 1
ATOM 2403 N N . PRO A 1 336 ? 30.357 23.939 -31.492 1.00 51.51 636 PRO A N 1
ATOM 2404 C CA . PRO A 1 336 ? 30.713 23.037 -32.627 1.00 52.24 636 PRO A CA 1
ATOM 2405 C C . PRO A 1 336 ? 29.610 22.017 -32.851 1.00 49.47 636 PRO A C 1
ATOM 2406 O O . PRO A 1 336 ? 29.302 21.674 -34.013 1.00 49.64 636 PRO A O 1
ATOM 2410 N N . LEU A 1 337 ? 28.932 21.558 -31.785 1.00 46.38 637 LEU A N 1
ATOM 2411 C CA . LEU A 1 337 ? 27.783 20.637 -31.944 1.00 45.50 637 LEU A CA 1
ATOM 2412 C C . LEU A 1 337 ? 26.592 21.256 -32.659 1.00 45.00 637 LEU A C 1
ATOM 2413 O O . LEU A 1 337 ? 26.041 20.698 -33.651 1.00 44.88 637 LEU A O 1
ATOM 2418 N N . TRP A 1 338 ? 26.176 22.381 -32.171 1.00 43.39 638 TRP A N 1
ATOM 2419 C CA . TRP A 1 338 ? 25.073 22.988 -32.789 1.00 44.26 638 TRP A CA 1
ATOM 2420 C C . TRP A 1 338 ? 25.336 23.481 -34.202 1.00 47.57 638 TRP A C 1
ATOM 2421 O O . TRP A 1 338 ? 24.390 23.538 -34.989 1.00 45.99 638 TRP A O 1
ATOM 2432 N N . GLU A 1 339 ? 26.516 24.019 -34.432 1.00 46.86 639 GLU A N 1
ATOM 2433 C CA . GLU A 1 339 ? 26.815 24.467 -35.748 1.00 49.07 639 GLU A CA 1
ATOM 2434 C C . GLU A 1 339 ? 26.640 23.280 -36.771 1.00 49.77 639 GLU A C 1
ATOM 2435 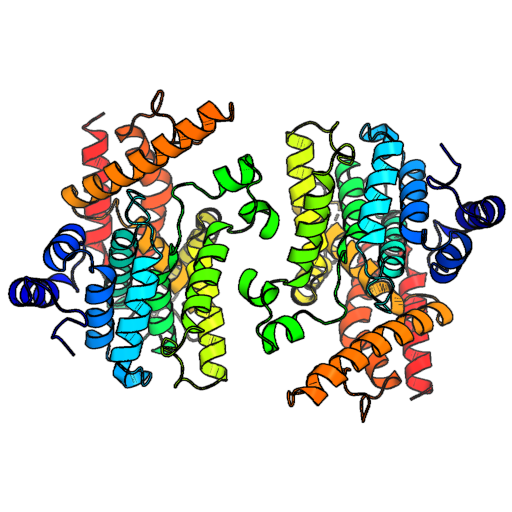O O . GLU A 1 339 ? 26.055 23.440 -37.864 1.00 50.12 639 GLU A O 1
ATOM 2441 N N . THR A 1 340 ? 27.093 22.097 -36.393 1.00 46.97 640 THR A N 1
ATOM 2442 C CA . THR A 1 340 ? 27.068 20.960 -37.260 1.00 47.57 640 THR A CA 1
ATOM 2443 C C . THR A 1 340 ? 25.632 20.494 -37.398 1.00 46.74 640 THR A C 1
ATOM 2444 O O . THR A 1 340 ? 25.204 20.219 -38.477 1.00 47.78 640 THR A O 1
ATOM 2448 N N . TRP A 1 341 ? 24.859 20.451 -36.323 1.00 48.93 641 TRP A N 1
ATOM 2449 C CA . TRP A 1 341 ? 23.447 20.069 -36.372 1.00 46.61 641 TRP A CA 1
ATOM 2450 C C . TRP A 1 341 ? 22.805 21.037 -37.336 1.00 48.50 641 TRP A C 1
ATOM 2451 O O . TRP A 1 341 ? 22.042 20.618 -38.259 1.00 48.53 641 TRP A O 1
ATOM 2462 N N . CYS A 1 342 ? 22.979 22.332 -37.088 1.00 48.09 642 CYS A N 1
ATOM 2463 C CA . CYS A 1 342 ? 22.332 23.381 -37.948 1.00 49.63 642 CYS A CA 1
ATOM 2464 C C . CYS A 1 342 ? 22.686 23.256 -39.511 1.00 51.72 642 CYS A C 1
ATOM 2465 O O . CYS A 1 342 ? 21.862 23.511 -40.376 1.00 57.83 642 CYS A O 1
ATOM 2468 N N . ASP A 1 343 ? 23.946 22.969 -39.800 1.00 54.08 643 ASP A N 1
ATOM 2469 C CA . ASP A 1 343 ? 24.510 22.617 -41.139 1.00 56.85 643 ASP A CA 1
ATOM 2470 C C . ASP A 1 343 ? 23.746 21.417 -41.722 1.00 57.80 643 ASP A C 1
ATOM 2471 O O . ASP A 1 343 ? 23.292 21.505 -42.809 1.00 53.28 643 ASP A O 1
ATOM 2476 N N . LEU A 1 344 ? 23.457 20.365 -40.921 1.00 53.80 644 LEU A N 1
ATOM 2477 C CA . LEU A 1 344 ? 22.660 19.247 -41.465 1.00 52.77 644 LEU A CA 1
ATOM 2478 C C . LEU A 1 344 ? 21.272 19.604 -41.839 1.00 50.82 644 LEU A C 1
ATOM 2479 O O . LEU A 1 344 ? 20.820 19.161 -42.883 1.00 51.35 644 LEU A O 1
ATOM 2484 N N . VAL A 1 345 ? 20.561 20.312 -40.985 1.00 48.79 645 VAL A N 1
ATOM 2485 C CA . VAL A 1 345 ? 19.198 20.697 -41.312 1.00 51.45 645 VAL A CA 1
ATOM 2486 C C . VAL A 1 345 ? 19.079 22.123 -41.907 1.00 52.62 645 VAL A C 1
ATOM 2487 O O . VAL A 1 345 ? 18.062 22.711 -41.796 1.00 55.73 645 VAL A O 1
ATOM 2491 N N . HIS A 1 346 ? 20.112 22.672 -42.510 1.00 54.86 646 HIS A N 1
ATOM 2492 C CA . HIS A 1 346 ? 20.098 24.067 -42.980 1.00 58.29 646 HIS A CA 1
ATOM 2493 C C . HIS A 1 346 ? 18.929 24.288 -43.906 1.00 58.66 646 HIS A C 1
ATOM 2494 O O . HIS A 1 346 ? 18.870 23.470 -44.741 1.00 61.12 646 HIS A O 1
ATOM 2501 N N . PRO A 1 347 ? 18.030 25.316 -43.743 1.00 64.21 647 PRO A N 1
ATOM 2502 C CA . PRO A 1 347 ? 18.143 26.520 -42.752 1.00 62.82 647 PRO A CA 1
ATOM 2503 C C . PRO A 1 347 ? 17.199 26.532 -41.523 1.00 64.96 647 PRO A C 1
ATOM 2504 O O . PRO A 1 347 ? 17.091 27.562 -40.720 1.00 64.04 647 PRO A O 1
ATOM 2508 N N . CYS A 1 348 ? 16.682 25.347 -41.288 1.00 61.81 648 CYS A N 1
ATOM 2509 C CA . CYS A 1 348 ? 15.596 25.060 -40.403 1.00 62.78 648 CYS A CA 1
ATOM 2510 C C . CYS A 1 348 ? 15.884 25.356 -38.924 1.00 60.64 648 CYS A C 1
ATOM 2511 O O . CYS A 1 348 ? 14.937 25.403 -38.192 1.00 64.39 648 CYS A O 1
ATOM 2514 N N . ALA A 1 349 ? 17.147 25.510 -38.494 1.00 61.01 649 ALA A N 1
ATOM 2515 C CA . ALA A 1 349 ? 17.532 25.648 -37.055 1.00 54.89 649 ALA A CA 1
ATOM 2516 C C . ALA A 1 349 ? 18.447 26.912 -36.853 1.00 56.91 649 ALA A C 1
ATOM 2517 O O . ALA A 1 349 ? 19.240 27.058 -35.913 1.0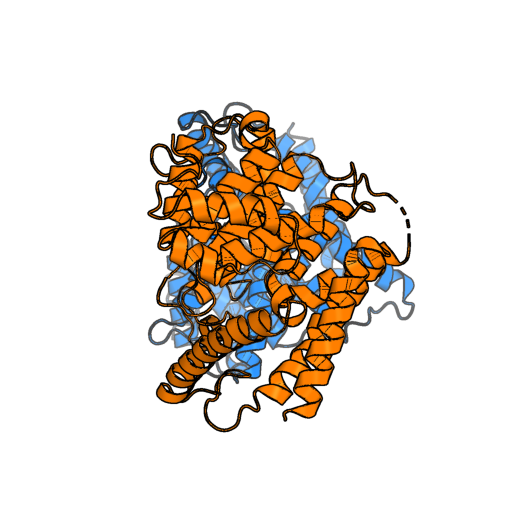0 51.60 649 ALA A O 1
ATOM 2519 N N . GLN A 1 350 ? 18.355 27.833 -37.814 1.00 54.40 650 GLN A N 1
ATOM 2520 C CA . GLN A 1 350 ? 18.992 29.131 -37.714 1.00 59.83 650 GLN A CA 1
ATOM 2521 C C . GLN A 1 350 ? 18.771 29.890 -36.345 1.00 55.79 650 GLN A C 1
ATOM 2522 O O . GLN A 1 350 ? 19.738 30.393 -35.777 1.00 56.03 650 GLN A O 1
ATOM 2528 N N . LEU A 1 351 ? 17.525 30.036 -35.902 1.00 57.30 651 LEU A N 1
ATOM 2529 C CA . LEU A 1 351 ? 17.200 30.696 -34.648 1.00 54.90 651 LEU A CA 1
ATOM 2530 C C . LEU A 1 351 ? 18.120 30.097 -33.381 1.00 50.84 651 LEU A C 1
ATOM 2531 O O . LEU A 1 351 ? 18.507 30.802 -32.468 1.00 52.26 651 LEU A O 1
ATOM 2536 N N . ILE A 1 352 ? 18.399 28.820 -33.420 1.00 49.44 652 ILE A N 1
ATOM 2537 C CA . ILE A 1 352 ? 19.129 28.139 -32.403 1.00 46.90 652 ILE A CA 1
ATOM 2538 C C . ILE A 1 352 ? 20.586 28.681 -32.312 1.00 48.53 652 ILE A C 1
ATOM 2539 O O . ILE A 1 352 ? 21.074 29.158 -31.270 1.00 47.86 652 ILE A O 1
ATOM 2544 N N . LEU A 1 353 ? 21.227 28.704 -33.460 1.00 47.64 653 LEU A N 1
ATOM 2545 C CA . LEU A 1 353 ? 22.615 29.141 -33.535 1.00 50.80 653 LEU A CA 1
ATOM 2546 C C . LEU A 1 353 ? 22.781 30.577 -33.223 1.00 50.79 653 LEU A C 1
ATOM 2547 O O . LEU A 1 353 ? 23.709 30.917 -32.509 1.00 52.97 653 LEU A O 1
ATOM 2552 N N . ASP A 1 354 ? 21.861 31.405 -33.728 1.00 49.31 654 ASP A N 1
ATOM 2553 C CA . ASP A 1 354 ? 21.777 32.801 -33.418 1.00 51.14 654 ASP A CA 1
ATOM 2554 C C . ASP A 1 354 ? 21.642 33.035 -31.884 1.00 51.03 654 ASP A C 1
ATOM 2555 O O . ASP A 1 354 ? 22.374 33.782 -31.384 1.00 54.36 654 ASP A O 1
ATOM 2560 N N . THR A 1 355 ? 20.638 32.446 -31.207 1.00 49.85 655 THR A N 1
ATOM 2561 C CA . THR A 1 355 ? 20.414 32.647 -29.808 1.00 45.71 655 THR A CA 1
ATOM 2562 C C . THR A 1 355 ? 21.708 32.145 -29.040 1.00 45.31 655 THR A C 1
ATOM 2563 O O . THR A 1 355 ? 22.199 32.840 -28.130 1.00 48.01 655 THR A O 1
ATOM 2567 N N . LEU A 1 356 ? 22.306 31.062 -29.491 1.00 45.27 656 LEU A N 1
ATOM 2568 C CA . LEU A 1 356 ? 23.558 30.526 -28.887 1.00 46.61 656 LEU A CA 1
ATOM 2569 C C . LEU A 1 356 ? 24.715 31.521 -28.967 1.00 51.45 656 LEU A C 1
ATOM 2570 O O . LEU A 1 356 ? 25.416 31.786 -27.910 1.00 47.26 656 LEU A O 1
ATOM 2575 N N . GLU A 1 357 ? 24.875 32.149 -30.129 1.00 53.05 657 GLU A N 1
ATOM 2576 C CA . GLU A 1 357 ? 25.943 33.152 -30.319 1.00 50.29 657 GLU A CA 1
ATOM 2577 C C . GLU A 1 357 ? 25.644 34.410 -29.561 1.00 50.67 657 GLU A C 1
ATOM 2578 O O . GLU A 1 357 ? 26.610 34.925 -28.953 1.00 50.54 657 GLU A O 1
ATOM 2584 N N . ASP A 1 358 ? 24.367 34.914 -29.557 1.00 49.23 658 ASP A N 1
ATOM 2585 C CA . ASP A 1 358 ? 24.060 36.111 -28.766 1.00 50.63 658 ASP A CA 1
ATOM 2586 C C . ASP A 1 358 ? 24.351 35.839 -27.219 1.00 48.92 658 ASP A C 1
ATOM 2587 O O . ASP A 1 358 ? 24.781 36.688 -26.547 1.00 49.40 658 ASP A O 1
ATOM 2592 N N . ASN A 1 359 ? 23.990 34.671 -26.744 1.00 44.93 659 ASN A N 1
ATOM 2593 C CA . ASN A 1 359 ? 24.230 34.272 -25.370 1.00 46.98 659 ASN A CA 1
ATOM 2594 C C . ASN A 1 359 ? 25.746 34.203 -24.986 1.00 49.89 659 ASN A C 1
ATOM 2595 O O . ASN A 1 359 ? 26.186 34.651 -23.901 1.00 48.48 659 ASN A O 1
ATOM 2600 N N . ARG A 1 360 ? 26.523 33.592 -25.890 1.00 49.21 660 ARG A N 1
ATOM 2601 C CA . ARG A 1 360 ? 27.970 33.636 -25.847 1.00 48.66 660 ARG A CA 1
ATOM 2602 C C . ARG A 1 360 ? 28.475 35.013 -25.663 1.00 50.72 660 ARG A C 1
ATOM 2603 O O . ARG A 1 360 ? 29.312 35.241 -24.792 1.00 51.85 660 ARG A O 1
ATOM 2611 N N . ASP A 1 361 ? 28.107 35.900 -26.558 1.00 56.71 661 ASP A N 1
ATOM 2612 C CA . ASP A 1 361 ? 28.559 37.298 -26.540 1.00 60.87 661 ASP A CA 1
ATOM 2613 C C . ASP A 1 361 ? 28.116 38.055 -25.372 1.00 57.13 661 ASP A C 1
ATOM 2614 O O . ASP A 1 361 ? 28.852 38.871 -24.980 1.00 53.89 661 ASP A O 1
ATOM 2619 N N . TRP A 1 362 ? 26.877 37.825 -24.895 1.00 55.38 662 TRP A N 1
ATOM 2620 C CA . TRP A 1 362 ? 26.375 38.411 -23.606 1.00 53.04 662 TRP A CA 1
ATOM 2621 C C . TRP A 1 362 ? 27.357 38.003 -22.459 1.00 54.35 662 TRP A C 1
ATOM 2622 O O . TRP A 1 362 ? 27.907 38.874 -21.810 1.00 57.52 662 TRP A O 1
ATOM 2633 N N . TYR A 1 363 ? 27.561 36.699 -22.207 1.00 50.76 663 TYR A N 1
ATOM 2634 C CA . TYR A 1 363 ? 28.579 36.269 -21.233 1.00 54.91 663 TYR A CA 1
ATOM 2635 C C . TYR A 1 363 ? 30.045 36.776 -21.421 1.00 58.75 663 TYR A C 1
ATOM 2636 O O . TYR A 1 363 ? 30.733 37.163 -20.445 1.00 61.89 663 TYR A O 1
ATOM 2645 N N . GLU A 1 364 ? 30.507 36.892 -22.658 1.00 61.75 664 GLU A N 1
ATOM 2646 C CA . GLU A 1 364 ? 31.796 37.469 -22.859 1.00 64.11 664 GLU A CA 1
ATOM 2647 C C . GLU A 1 364 ? 31.790 38.857 -22.269 1.00 69.77 664 GLU A C 1
ATOM 2648 O O . GLU A 1 364 ? 32.632 39.088 -21.439 1.00 71.80 664 GLU A O 1
ATOM 2654 N N . CYS A 1 365 ? 30.879 39.761 -22.679 1.00 72.01 665 CYS A N 1
ATOM 2655 C CA . CYS A 1 365 ? 30.771 41.143 -22.070 1.00 76.12 665 CYS A CA 1
ATOM 2656 C C . CYS A 1 365 ? 30.609 41.275 -20.576 1.00 73.17 665 CYS A C 1
ATOM 2657 O O . CYS A 1 365 ? 31.063 42.218 -20.041 1.00 84.66 665 CYS A O 1
ATOM 2660 N N . HIS A 1 366 ? 29.947 40.347 -19.913 1.00 76.38 666 HIS A N 1
ATOM 2661 C CA . HIS A 1 366 ? 29.902 40.210 -18.422 1.00 78.73 666 HIS A CA 1
ATOM 2662 C C . HIS A 1 366 ? 31.085 39.419 -17.729 1.00 87.36 666 HIS A C 1
ATOM 2663 O O . HIS A 1 366 ? 30.847 38.647 -16.752 1.00 87.65 666 HIS A O 1
ATOM 2670 N N . ILE A 1 367 ? 32.308 39.601 -18.259 1.00 91.89 667 ILE A N 1
ATOM 2671 C CA . ILE A 1 367 ? 33.608 39.135 -17.664 1.00 94.87 667 ILE A CA 1
ATOM 2672 C C . ILE A 1 367 ? 34.450 40.276 -17.045 1.00 86.04 667 ILE A C 1
ATOM 2673 O O . ILE A 1 367 ? 34.348 40.600 -15.867 1.00 99.62 667 ILE A O 1
ATOM 2678 N N . LEU B 1 35 ? 56.360 -19.478 3.137 1.00 76.22 335 LEU B N 1
ATOM 2679 C CA . LEU B 1 35 ? 55.855 -19.498 1.713 1.00 78.13 335 LEU B CA 1
ATOM 2680 C C . LEU B 1 35 ? 56.091 -20.836 0.841 1.00 72.32 335 LEU B C 1
ATOM 2681 O O . LEU B 1 35 ? 57.182 -21.114 0.355 1.00 69.62 335 LEU B O 1
ATOM 2686 N N . PRO B 1 36 ? 55.040 -21.635 0.586 1.00 63.93 336 PRO B N 1
ATOM 2687 C CA . PRO B 1 36 ? 55.334 -22.963 -0.039 1.00 62.96 336 PRO B CA 1
ATOM 2688 C C . PRO B 1 36 ? 55.721 -22.873 -1.523 1.00 61.02 336 PRO B C 1
ATOM 2689 O O . PRO B 1 36 ? 55.517 -21.818 -2.187 1.00 58.36 336 PRO B O 1
ATOM 2693 N N . ILE B 1 37 ? 56.206 -23.990 -2.093 1.00 58.22 337 ILE B N 1
ATOM 2694 C CA . ILE B 1 37 ? 56.913 -23.889 -3.389 1.00 58.79 337 ILE B CA 1
ATOM 2695 C C . ILE B 1 37 ? 55.854 -23.441 -4.436 1.00 55.06 337 ILE B C 1
ATOM 2696 O O . ILE B 1 37 ? 56.260 -23.018 -5.477 1.00 57.01 337 ILE B O 1
ATOM 2701 N N . HIS B 1 38 ? 54.590 -23.866 -4.288 1.00 49.44 338 HIS B N 1
ATOM 2702 C CA . HIS B 1 38 ? 53.607 -23.538 -5.272 1.00 47.39 338 HIS B CA 1
ATOM 2703 C C . HIS B 1 38 ? 52.623 -22.499 -4.891 1.00 46.47 338 HIS B C 1
ATOM 2704 O O . HIS B 1 38 ? 51.533 -22.357 -5.525 1.00 48.16 338 HIS B O 1
ATOM 2711 N N . GLY B 1 39 ? 52.979 -21.736 -3.864 1.00 51.58 339 GLY B N 1
ATOM 2712 C CA . GLY B 1 39 ? 52.175 -20.689 -3.423 1.00 52.31 339 GLY B CA 1
ATOM 2713 C C . GLY B 1 39 ? 51.222 -21.084 -2.370 1.00 52.75 339 GLY B C 1
ATOM 2714 O O . GLY B 1 39 ? 51.183 -20.396 -1.377 1.00 53.06 339 GLY B O 1
ATOM 2715 N N . VAL B 1 40 ? 50.411 -22.098 -2.614 1.00 51.60 340 VAL B N 1
ATOM 2716 C CA . VAL B 1 40 ? 49.513 -22.636 -1.569 1.00 53.78 340 VAL B CA 1
ATOM 2717 C C . VAL B 1 40 ? 50.004 -23.994 -1.421 1.00 49.47 340 VAL B C 1
ATOM 2718 O O . VAL B 1 40 ? 50.524 -24.575 -2.395 1.00 44.39 340 VAL B O 1
ATOM 2722 N N . GLU B 1 41 ? 49.846 -24.573 -0.228 1.00 54.42 341 GLU B N 1
ATOM 2723 C CA . GLU B 1 41 ? 50.288 -25.944 0.056 1.00 50.25 341 GLU B CA 1
ATOM 2724 C C . GLU B 1 41 ? 49.434 -26.919 -0.744 1.00 49.87 341 GLU B C 1
ATOM 2725 O O . GLU B 1 41 ? 48.228 -26.632 -1.047 1.00 51.55 341 GLU B O 1
ATOM 2731 N N . THR B 1 42 ? 50.064 -27.986 -1.237 1.00 49.44 342 THR B N 1
ATOM 2732 C CA . THR B 1 42 ? 49.288 -29.088 -1.900 1.00 45.91 342 THR B CA 1
ATOM 2733 C C . THR B 1 42 ? 49.689 -30.411 -1.383 1.00 47.18 342 THR B C 1
ATOM 2734 O O . THR B 1 42 ? 50.767 -30.564 -0.748 1.00 49.74 342 THR B O 1
ATOM 2738 N N . PRO B 1 43 ? 48.919 -31.444 -1.666 1.00 48.20 343 PRO B N 1
ATOM 2739 C CA . PRO B 1 43 ? 49.303 -32.790 -1.227 1.00 50.66 343 PRO B CA 1
ATOM 2740 C C . PRO B 1 43 ? 50.306 -33.362 -2.201 1.00 51.90 343 PRO B C 1
ATOM 2741 O O . PRO B 1 43 ? 50.703 -34.481 -2.046 1.00 50.07 343 PRO B O 1
ATOM 2745 N N . ASN B 1 44 ? 50.722 -32.680 -3.265 1.00 48.69 344 ASN B N 1
ATOM 2746 C CA . ASN B 1 44 ? 51.657 -33.498 -4.142 1.00 46.96 344 ASN B CA 1
ATOM 2747 C C . ASN B 1 44 ? 52.678 -32.553 -4.730 1.00 51.20 344 ASN B C 1
ATOM 2748 O O . ASN B 1 44 ? 52.738 -32.342 -6.017 1.00 48.66 344 ASN B O 1
ATOM 2753 N N . ASP B 1 45 ? 53.377 -31.863 -3.860 1.00 50.57 345 ASP B N 1
ATOM 2754 C CA . ASP B 1 45 ? 54.297 -30.761 -4.231 1.00 51.91 345 ASP B CA 1
ATOM 2755 C C . ASP B 1 45 ? 55.398 -31.240 -5.280 1.00 49.21 345 ASP B C 1
ATOM 2756 O O . ASP B 1 45 ? 55.631 -30.536 -6.256 1.00 48.65 345 ASP B O 1
ATOM 2761 N N . ASN B 1 46 ? 56.027 -32.375 -5.061 1.00 49.16 346 ASN B N 1
ATOM 2762 C CA . ASN B 1 46 ? 57.087 -32.943 -5.935 1.00 53.20 346 ASN B CA 1
ATOM 2763 C C . ASN B 1 46 ? 56.504 -33.328 -7.312 1.00 50.66 346 ASN B C 1
ATOM 2764 O O . ASN B 1 46 ? 57.056 -32.980 -8.325 1.00 51.70 346 ASN B O 1
ATOM 2769 N N . GLU B 1 47 ? 55.398 -34.010 -7.368 1.00 51.88 347 GLU B N 1
ATOM 2770 C CA . GLU B 1 47 ? 54.828 -34.313 -8.665 1.00 53.51 347 GLU B CA 1
ATOM 2771 C C . GLU B 1 47 ? 54.407 -33.023 -9.494 1.00 51.27 347 GLU B C 1
ATOM 2772 O O . GLU B 1 47 ? 54.630 -32.937 -10.697 1.00 50.71 347 GLU B O 1
ATOM 2778 N N . LEU B 1 48 ? 53.842 -32.000 -8.834 1.00 48.83 348 LEU B N 1
ATOM 2779 C CA . LEU B 1 48 ? 53.468 -30.820 -9.457 1.00 47.16 348 LEU B CA 1
ATOM 2780 C C . LEU B 1 48 ? 54.700 -30.030 -9.925 1.00 49.08 348 LEU B C 1
ATOM 2781 O O . LEU B 1 48 ? 54.639 -29.435 -10.943 1.00 45.23 348 LEU B O 1
ATOM 2786 N N . GLU B 1 49 ? 55.782 -30.068 -9.165 1.00 46.91 349 GLU B N 1
ATOM 2787 C CA . GLU B 1 49 ? 56.964 -29.376 -9.539 1.00 52.02 349 GLU B CA 1
ATOM 2788 C C . GLU B 1 49 ? 57.614 -30.016 -10.874 1.00 53.42 349 GLU B C 1
ATOM 2789 O O . GLU B 1 49 ? 58.035 -29.301 -11.792 1.00 54.35 349 GLU B O 1
ATOM 2795 N N . GLU B 1 50 ? 57.727 -31.319 -10.887 1.00 51.13 350 GLU B N 1
ATOM 2796 C CA . GLU B 1 50 ? 58.179 -32.030 -12.067 1.00 53.51 350 GLU B CA 1
ATOM 2797 C C . GLU B 1 50 ? 57.301 -31.531 -13.303 1.00 49.61 350 GLU B C 1
ATOM 2798 O O . GLU B 1 50 ? 57.861 -31.081 -14.284 1.00 51.09 350 GLU B O 1
ATOM 2804 N N . ARG B 1 51 ? 55.991 -31.554 -13.171 1.00 49.73 351 ARG B N 1
ATOM 2805 C CA . ARG B 1 51 ? 55.086 -31.256 -14.288 1.00 48.27 351 ARG B CA 1
ATOM 2806 C C . ARG B 1 51 ? 55.167 -29.836 -14.643 1.00 54.21 351 ARG B C 1
ATOM 2807 O O . ARG B 1 51 ? 55.094 -29.490 -15.813 1.00 50.52 351 ARG B O 1
ATOM 2815 N N . PHE B 1 52 ? 55.202 -28.947 -13.647 1.00 47.40 352 PHE B N 1
ATOM 2816 C CA . PHE B 1 52 ? 55.361 -27.534 -14.030 1.00 47.51 352 PHE B CA 1
ATOM 2817 C C . PHE B 1 52 ? 56.655 -27.231 -14.771 1.00 45.47 352 PHE B C 1
ATOM 2818 O O . PHE B 1 52 ? 56.621 -26.496 -15.668 1.00 48.08 352 PHE B O 1
ATOM 2826 N N . SER B 1 53 ? 57.758 -27.775 -14.332 1.00 49.01 353 SER B N 1
ATOM 2827 C CA . SER B 1 53 ? 59.033 -27.596 -15.014 1.00 54.00 353 SER B CA 1
ATOM 2828 C C . SER B 1 53 ? 59.037 -28.118 -16.449 1.00 53.37 353 SER B C 1
ATOM 2829 O O . SER B 1 53 ? 59.766 -27.575 -17.205 1.00 54.24 353 SER B O 1
ATOM 2832 N N . LEU B 1 54 ? 58.229 -29.140 -16.803 1.00 53.01 354 LEU B N 1
ATOM 2833 C CA . LEU B 1 54 ? 58.148 -29.678 -18.208 1.00 55.85 354 LEU B CA 1
ATOM 2834 C C . LEU B 1 54 ? 56.984 -29.048 -19.005 1.00 53.55 354 LEU B C 1
ATOM 2835 O O . LEU B 1 54 ? 57.113 -28.824 -20.174 1.00 52.16 354 LEU B O 1
ATOM 2840 N N . CYS B 1 55 ? 55.879 -28.650 -18.391 1.00 47.22 355 CYS B N 1
ATOM 2841 C CA . CYS B 1 55 ? 54.655 -28.344 -19.126 1.00 49.62 355 CYS B CA 1
ATOM 2842 C C . CYS B 1 55 ? 54.292 -26.826 -19.299 1.00 48.93 355 CYS B C 1
ATOM 2843 O O . CYS B 1 55 ? 53.633 -26.608 -20.196 1.00 49.61 355 CYS B O 1
ATOM 2846 N N . LEU B 1 56 ? 54.818 -25.845 -18.533 1.00 45.80 356 LEU B N 1
ATOM 2847 C CA . LEU B 1 56 ? 54.207 -24.561 -18.488 1.00 50.86 356 LEU B CA 1
ATOM 2848 C C . LEU B 1 56 ? 54.390 -23.751 -19.734 1.00 51.25 356 LEU B C 1
ATOM 2849 O O . LEU B 1 56 ? 53.577 -22.846 -19.933 1.00 48.24 356 LEU B O 1
ATOM 2854 N N . ASP B 1 57 ? 55.443 -24.037 -20.506 1.00 51.34 357 ASP B N 1
ATOM 2855 C CA . ASP B 1 57 ? 55.752 -23.409 -21.813 1.00 54.69 357 ASP B CA 1
ATOM 2856 C C . ASP B 1 57 ? 55.390 -24.298 -22.973 1.00 58.45 357 ASP B C 1
ATOM 2857 O O . ASP B 1 57 ? 55.726 -24.004 -24.127 1.00 56.87 357 ASP B O 1
ATOM 2862 N N . GLU B 1 58 ? 54.537 -25.302 -22.716 1.00 55.53 358 GLU B N 1
ATOM 2863 C CA . GLU B 1 58 ? 54.050 -26.151 -23.798 1.00 52.95 358 GLU B CA 1
ATOM 2864 C C . GLU B 1 58 ? 52.650 -25.833 -24.152 1.00 52.49 358 GLU B C 1
ATOM 2865 O O . GLU B 1 58 ? 51.855 -25.179 -23.430 1.00 46.17 358 GLU B O 1
ATOM 2871 N N . TRP B 1 59 ? 52.309 -26.251 -25.335 1.00 51.24 359 TRP B N 1
ATOM 2872 C CA . TRP B 1 59 ? 50.899 -25.969 -25.862 1.00 54.93 359 TRP B CA 1
ATOM 2873 C C . TRP B 1 59 ? 50.087 -27.111 -25.300 1.00 57.56 359 TRP B C 1
ATOM 2874 O O . TRP B 1 59 ? 50.492 -28.213 -25.551 1.00 59.65 359 TRP B O 1
ATOM 2885 N N . GLY B 1 60 ? 48.915 -27.093 -24.711 1.00 58.93 360 GLY B N 1
ATOM 2886 C CA . GLY B 1 60 ? 48.543 -28.687 -24.495 1.00 54.76 360 GLY B CA 1
ATOM 2887 C C . GLY B 1 60 ? 49.002 -29.110 -23.083 1.00 52.07 360 GLY B C 1
ATOM 2888 O O . GLY B 1 60 ? 49.882 -29.847 -22.927 1.00 55.25 360 GLY B O 1
ATOM 2889 N N . VAL B 1 61 ? 48.434 -28.486 -22.075 1.00 49.34 361 VAL B N 1
ATOM 2890 C CA . VAL B 1 61 ? 48.728 -28.815 -20.668 1.00 48.34 361 VAL B CA 1
ATOM 2891 C C . VAL B 1 61 ? 47.497 -29.478 -20.139 1.00 44.66 361 VAL B C 1
ATOM 2892 O O . VAL B 1 61 ? 46.395 -29.058 -20.411 1.00 44.49 361 VAL B O 1
ATOM 2896 N N . ASP B 1 62 ? 47.678 -30.561 -19.377 1.00 40.67 362 ASP B N 1
ATOM 2897 C CA . ASP B 1 62 ? 46.628 -31.328 -18.729 1.00 41.60 362 ASP B CA 1
ATOM 2898 C C . ASP B 1 62 ? 46.228 -30.597 -17.350 1.00 45.11 362 ASP B C 1
ATOM 2899 O O . ASP B 1 62 ? 46.663 -30.936 -16.229 1.00 42.21 362 ASP B O 1
ATOM 2904 N N . ILE B 1 63 ? 45.396 -29.588 -17.449 1.00 39.42 363 ILE B N 1
ATOM 2905 C CA . ILE B 1 63 ? 44.989 -28.765 -16.388 1.00 39.13 363 ILE B CA 1
ATOM 2906 C C . ILE B 1 63 ? 44.182 -29.658 -15.437 1.00 43.80 363 ILE B C 1
ATOM 2907 O O . ILE B 1 63 ? 44.112 -29.383 -14.249 1.00 43.48 363 ILE B O 1
ATOM 2912 N N . PHE B 1 64 ? 43.392 -30.570 -15.988 1.00 39.96 364 PHE B N 1
ATOM 2913 C CA . PHE B 1 64 ? 42.570 -31.495 -15.167 1.00 43.35 364 PHE B CA 1
ATOM 2914 C C . PHE B 1 64 ? 43.480 -32.199 -14.134 1.00 47.23 364 PHE B C 1
ATOM 2915 O O . PHE B 1 64 ? 43.168 -32.139 -12.921 1.00 43.74 364 PHE B O 1
ATOM 2923 N N . GLU B 1 65 ? 44.649 -32.706 -14.585 1.00 44.09 365 GLU B N 1
ATOM 2924 C CA . GLU B 1 65 ? 45.563 -33.405 -13.659 1.00 49.42 365 GLU B CA 1
ATOM 2925 C C . GLU B 1 65 ? 46.241 -32.460 -12.660 1.00 46.79 365 GLU B C 1
ATOM 2926 O O . GLU B 1 65 ? 46.549 -32.861 -11.532 1.00 44.50 365 GLU B O 1
ATOM 2932 N N . ILE B 1 66 ? 46.566 -31.284 -13.116 1.00 43.13 366 ILE B N 1
ATOM 2933 C CA . ILE B 1 66 ? 47.098 -30.267 -12.243 1.00 43.86 366 ILE B CA 1
ATOM 2934 C C . ILE B 1 66 ? 46.053 -29.949 -11.149 1.00 47.56 366 ILE B C 1
ATOM 2935 O O . ILE B 1 66 ? 46.408 -29.811 -9.988 1.00 43.50 366 ILE B O 1
ATOM 2940 N N . ASP B 1 67 ? 44.812 -29.867 -11.535 1.00 39.29 367 ASP B N 1
ATOM 2941 C CA . ASP B 1 67 ? 43.793 -29.608 -10.557 1.00 41.61 367 ASP B CA 1
ATOM 2942 C C . ASP B 1 67 ? 43.587 -30.724 -9.578 1.00 41.82 367 ASP B C 1
ATOM 2943 O O . ASP B 1 67 ? 43.445 -30.435 -8.334 1.00 42.02 367 ASP B O 1
ATOM 2948 N N . ARG B 1 68 ? 43.537 -31.962 -10.017 1.00 42.92 368 ARG B N 1
ATOM 2949 C CA . ARG B 1 68 ? 43.508 -33.103 -9.097 1.00 44.67 368 ARG B CA 1
ATOM 2950 C C . ARG B 1 68 ? 44.752 -33.144 -8.151 1.00 48.88 368 ARG B C 1
ATOM 2951 O O . ARG B 1 68 ? 44.558 -33.228 -6.945 1.00 43.08 368 ARG B O 1
ATOM 2959 N N . LEU B 1 69 ? 45.970 -32.968 -8.624 1.00 44.15 369 LEU B N 1
ATOM 2960 C CA . LEU B 1 69 ? 47.144 -33.086 -7.799 1.00 45.78 369 LEU B CA 1
ATOM 2961 C C . LEU B 1 69 ? 47.271 -31.920 -6.772 1.00 44.81 369 LEU B C 1
ATOM 2962 O O . LEU B 1 69 ? 47.857 -32.103 -5.705 1.00 45.57 369 LEU B O 1
ATOM 2967 N N . SER B 1 70 ? 46.750 -30.776 -7.154 1.00 41.82 370 SER B N 1
ATOM 2968 C CA . SER B 1 70 ? 46.852 -29.557 -6.355 1.00 43.62 370 SER B CA 1
ATOM 2969 C C . SER B 1 70 ? 45.622 -29.468 -5.454 1.00 44.47 370 SER B C 1
ATOM 2970 O O . SER B 1 70 ? 45.556 -28.529 -4.674 1.00 46.52 370 SER B O 1
ATOM 2973 N N . ASN B 1 71 ? 44.697 -30.478 -5.545 1.00 44.41 371 ASN B N 1
ATOM 2974 C CA . ASN B 1 71 ? 43.456 -30.424 -4.818 1.00 48.53 371 ASN B CA 1
ATOM 2975 C C . ASN B 1 71 ? 42.583 -29.166 -4.995 1.00 48.05 371 ASN B C 1
ATOM 2976 O O . ASN B 1 71 ? 42.150 -28.461 -4.059 1.00 43.07 371 ASN B O 1
ATOM 2981 N N . GLY B 1 72 ? 42.252 -28.872 -6.232 1.00 46.80 372 GLY B N 1
ATOM 2982 C CA . GLY B 1 72 ? 41.320 -27.754 -6.516 1.00 44.27 372 GLY B CA 1
ATOM 2983 C C . GLY B 1 72 ? 42.085 -26.456 -6.797 1.00 43.92 372 GLY B C 1
ATOM 2984 O O . GLY B 1 72 ? 41.485 -25.440 -6.893 1.00 43.21 372 GLY B O 1
ATOM 2985 N N . HIS B 1 73 ? 43.410 -26.474 -6.973 1.00 39.80 373 HIS B N 1
ATOM 2986 C CA . HIS B 1 73 ? 44.222 -25.197 -6.881 1.00 40.55 373 HIS B CA 1
ATOM 2987 C C . HIS B 1 73 ? 45.026 -24.924 -8.244 1.00 41.00 373 HIS B C 1
ATOM 2988 O O . HIS B 1 73 ? 46.129 -24.327 -8.234 1.00 43.09 373 HIS B O 1
ATOM 2995 N N . ALA B 1 74 ? 44.501 -25.440 -9.393 1.00 43.24 374 ALA B N 1
ATOM 2996 C CA . ALA B 1 74 ? 45.196 -25.296 -10.686 1.00 39.54 374 ALA B CA 1
ATOM 2997 C C . ALA B 1 74 ? 45.333 -23.849 -11.000 1.00 39.44 374 ALA B C 1
ATOM 2998 O O . ALA B 1 74 ? 46.449 -23.406 -11.375 1.00 42.19 374 ALA B O 1
ATOM 3000 N N . LEU B 1 75 ? 44.290 -23.072 -10.742 1.00 41.50 375 LEU B N 1
ATOM 3001 C CA . LEU B 1 75 ? 44.327 -21.643 -11.077 1.00 41.27 375 LEU B CA 1
ATOM 3002 C C . LEU B 1 75 ? 45.405 -20.974 -10.201 1.00 43.90 375 LEU B C 1
ATOM 3003 O O . LEU B 1 75 ? 46.282 -20.159 -10.675 1.00 42.57 375 LEU B O 1
ATOM 3008 N N . THR B 1 76 ? 45.307 -21.250 -8.927 1.00 45.93 376 THR B N 1
ATOM 3009 C CA . THR B 1 76 ? 46.192 -20.622 -7.933 1.00 45.52 376 THR B CA 1
ATOM 3010 C C . THR B 1 76 ? 47.621 -21.014 -8.202 1.00 40.42 376 THR B C 1
ATOM 3011 O O . THR B 1 76 ? 48.490 -20.133 -8.367 1.00 42.47 376 THR B O 1
ATOM 3015 N N . THR B 1 77 ? 47.872 -22.292 -8.369 1.00 42.98 377 THR B N 1
ATOM 3016 C CA . THR B 1 77 ? 49.314 -22.767 -8.568 1.00 43.41 377 THR B CA 1
ATOM 3017 C C . THR B 1 77 ? 49.872 -22.359 -9.976 1.00 45.24 377 THR B C 1
ATOM 3018 O O . THR B 1 77 ? 50.980 -21.909 -10.055 1.00 43.83 377 THR B O 1
ATOM 3022 N N . VAL B 1 78 ? 49.049 -22.463 -11.054 1.00 41.47 378 VAL B N 1
ATOM 3023 C CA . VAL B 1 78 ? 49.445 -22.042 -12.323 1.00 42.14 378 VAL B CA 1
ATOM 3024 C C . VAL B 1 78 ? 49.799 -20.557 -12.354 1.00 41.92 378 VAL B C 1
ATOM 3025 O O . VAL B 1 78 ? 50.802 -20.113 -12.967 1.00 45.44 378 VAL B O 1
ATOM 3029 N N . ALA B 1 79 ? 48.984 -19.775 -11.752 1.00 43.10 379 ALA B N 1
ATOM 3030 C CA . ALA B 1 79 ? 49.147 -18.274 -11.768 1.00 44.05 379 ALA B CA 1
ATOM 3031 C C . ALA B 1 79 ? 50.383 -17.909 -11.010 1.00 44.09 379 ALA B C 1
ATOM 3032 O O . ALA B 1 79 ? 51.267 -17.122 -11.448 1.00 45.23 379 ALA B O 1
ATOM 3034 N N . TYR B 1 80 ? 50.491 -18.499 -9.834 1.00 44.98 380 TYR B N 1
ATOM 3035 C CA . TYR B 1 80 ? 51.696 -18.225 -9.031 1.00 46.02 380 TYR B CA 1
ATOM 3036 C C . TYR B 1 80 ? 52.960 -18.553 -9.833 1.00 45.85 380 TYR B C 1
ATOM 3037 O O . TYR B 1 80 ? 53.887 -17.732 -9.932 1.00 44.70 380 TYR B O 1
ATOM 3046 N N . ARG B 1 81 ? 53.040 -19.722 -10.439 1.00 46.29 381 ARG B N 1
ATOM 3047 C CA . ARG B 1 81 ? 54.281 -20.025 -11.033 1.00 45.97 381 ARG B CA 1
ATOM 3048 C C . ARG B 1 81 ? 54.504 -19.224 -12.331 1.00 50.87 381 ARG B C 1
ATOM 3049 O O . ARG B 1 81 ? 55.636 -18.895 -12.636 1.00 48.65 381 ARG B O 1
ATOM 3057 N N . ILE B 1 82 ? 53.439 -18.958 -13.114 1.00 46.38 382 ILE B N 1
ATOM 3058 C CA . ILE B 1 82 ? 53.618 -18.028 -14.270 1.00 46.69 382 ILE B CA 1
ATOM 3059 C C . ILE B 1 82 ? 54.182 -16.679 -13.868 1.00 49.20 382 ILE B C 1
ATOM 3060 O O . ILE B 1 82 ? 55.139 -16.189 -14.474 1.00 50.49 382 ILE B O 1
ATOM 3065 N N . PHE B 1 83 ? 53.611 -16.106 -12.813 1.00 49.53 383 PHE B N 1
ATOM 3066 C CA . PHE B 1 83 ? 54.027 -14.783 -12.318 1.00 51.73 383 PHE B CA 1
ATOM 3067 C C . PHE B 1 83 ? 55.473 -14.700 -11.814 1.00 54.10 383 PHE B C 1
ATOM 3068 O O . PHE B 1 83 ? 56.229 -13.803 -12.202 1.00 56.52 383 PHE B O 1
ATOM 3076 N N . GLN B 1 84 ? 55.898 -15.687 -11.020 1.00 58.10 384 GLN B N 1
ATOM 3077 C CA . GLN B 1 84 ? 57.370 -15.888 -10.703 1.00 60.63 384 GLN B CA 1
ATOM 3078 C C . GLN B 1 84 ? 58.219 -16.092 -11.937 1.00 60.55 384 GLN B C 1
ATOM 3079 O O . GLN B 1 84 ? 59.275 -15.538 -12.029 1.00 60.04 384 GLN B O 1
ATOM 3085 N N . LYS B 1 85 ? 57.788 -16.906 -12.874 1.00 55.17 385 LYS B N 1
ATOM 3086 C CA . LYS B 1 85 ? 58.638 -17.125 -14.044 1.00 60.31 385 LYS B CA 1
ATOM 3087 C C . LYS B 1 85 ? 58.827 -15.861 -14.862 1.00 65.48 385 LYS B C 1
ATOM 3088 O O . LYS B 1 85 ? 59.883 -15.686 -15.475 1.00 65.11 385 LYS B O 1
ATOM 3094 N N . ARG B 1 86 ? 57.795 -15.006 -14.946 1.00 60.51 386 ARG B N 1
ATOM 3095 C CA . ARG B 1 86 ? 57.971 -13.742 -15.681 1.00 62.31 386 ARG B CA 1
ATOM 3096 C C . ARG B 1 86 ? 58.420 -12.593 -14.757 1.00 65.10 386 ARG B C 1
ATOM 3097 O O . ARG B 1 86 ? 58.422 -11.466 -15.221 1.00 66.71 386 ARG B O 1
ATOM 3105 N N . ASP B 1 87 ? 58.855 -12.864 -13.508 1.00 62.79 387 ASP B N 1
ATOM 3106 C CA . ASP B 1 87 ? 59.404 -11.808 -12.526 1.00 62.61 387 ASP B CA 1
ATOM 3107 C C . ASP B 1 87 ? 58.352 -10.728 -12.231 1.00 64.06 387 ASP B C 1
ATOM 3108 O O . ASP B 1 87 ? 58.720 -9.632 -11.769 1.00 70.89 387 ASP B O 1
ATOM 3110 N N . LEU B 1 88 ? 57.051 -11.026 -12.481 1.00 62.13 388 LEU B N 1
ATOM 3111 C CA . LEU B 1 88 ? 55.969 -10.048 -12.354 1.00 61.78 388 LEU B CA 1
ATOM 3112 C C . LEU B 1 88 ? 55.700 -9.639 -10.930 1.00 62.44 388 LEU B C 1
ATOM 3113 O O . LEU B 1 88 ? 55.400 -8.445 -10.660 1.00 60.10 388 LEU B O 1
ATOM 3118 N N . LEU B 1 89 ? 55.789 -10.589 -10.009 1.00 63.55 389 LEU B N 1
ATOM 3119 C CA . LEU B 1 89 ? 55.768 -10.211 -8.551 1.00 66.18 389 LEU B CA 1
ATOM 3120 C C . LEU B 1 89 ? 56.898 -9.197 -8.176 1.00 69.58 389 LEU B C 1
ATOM 3121 O O . LEU B 1 89 ? 56.650 -8.132 -7.618 1.00 67.27 389 LEU B O 1
ATOM 3126 N N . LYS B 1 90 ? 58.127 -9.488 -8.534 1.00 73.57 390 LYS B N 1
ATOM 3127 C CA . LYS B 1 90 ? 59.190 -8.524 -8.257 1.00 76.50 390 LYS B CA 1
ATOM 3128 C C . LYS B 1 90 ? 58.948 -7.236 -9.033 1.00 75.21 390 LYS B C 1
ATOM 3129 O O . LYS B 1 90 ? 59.095 -6.160 -8.462 1.00 77.69 390 LYS B O 1
ATOM 3135 N N . THR B 1 91 ? 58.587 -7.318 -10.308 1.00 68.54 391 THR B N 1
ATOM 3136 C CA . THR B 1 91 ? 58.501 -6.105 -11.118 1.00 72.16 391 THR B CA 1
ATOM 3137 C C . THR B 1 91 ? 57.436 -5.118 -10.600 1.00 72.18 391 THR B C 1
ATOM 3138 O O . THR B 1 91 ? 57.658 -3.951 -10.630 1.00 73.17 391 THR B O 1
ATOM 3142 N N . PHE B 1 92 ? 56.320 -5.617 -10.097 1.00 68.39 392 PHE B N 1
ATOM 3143 C CA . PHE B 1 92 ? 55.216 -4.755 -9.707 1.00 68.49 392 PHE B CA 1
ATOM 3144 C C . PHE B 1 92 ? 55.074 -4.621 -8.189 1.00 68.67 392 PHE B C 1
ATOM 3145 O O . PHE B 1 92 ? 54.041 -4.138 -7.698 1.00 66.51 392 PHE B O 1
ATOM 3153 N N . CYS B 1 93 ? 56.149 -4.999 -7.457 1.00 71.30 393 CYS B N 1
ATOM 3154 C CA . CYS B 1 93 ? 56.150 -5.048 -6.001 1.00 69.88 393 CYS B CA 1
ATOM 3155 C C . CYS B 1 93 ? 54.894 -5.665 -5.459 1.00 68.03 393 CYS B C 1
ATOM 3156 O O . CYS B 1 93 ? 54.234 -5.084 -4.608 1.00 65.52 393 CYS B O 1
ATOM 3159 N N . ILE B 1 94 ? 54.505 -6.796 -6.005 1.00 65.18 394 ILE B N 1
ATOM 3160 C CA . ILE B 1 94 ? 53.329 -7.510 -5.495 1.00 62.19 394 ILE B CA 1
ATOM 3161 C C . ILE B 1 94 ? 53.894 -8.428 -4.408 1.00 62.69 394 ILE B C 1
ATOM 3162 O O . ILE B 1 94 ? 54.715 -9.300 -4.715 1.00 61.01 394 ILE B O 1
ATOM 3167 N N . ASP B 1 95 ? 53.392 -8.239 -3.189 1.00 64.00 395 ASP B N 1
ATOM 3168 C CA . ASP B 1 95 ? 53.604 -9.071 -2.044 1.00 66.87 395 ASP B CA 1
ATOM 3169 C C . ASP B 1 95 ? 53.075 -10.498 -2.375 1.00 67.93 395 ASP B C 1
ATOM 3170 O O . ASP B 1 95 ? 51.861 -10.634 -2.653 1.00 65.22 395 ASP B O 1
ATOM 3175 N N . PRO B 1 96 ? 53.957 -11.541 -2.335 1.00 67.17 396 PRO B N 1
ATOM 3176 C CA . PRO B 1 96 ? 53.502 -12.854 -2.773 1.00 63.30 396 PRO B CA 1
ATOM 3177 C C . PRO B 1 96 ? 52.413 -13.488 -1.893 1.00 61.02 396 PRO B C 1
ATOM 3178 O O . PRO B 1 96 ? 51.552 -14.214 -2.375 1.00 52.58 396 PRO B O 1
ATOM 3182 N N . HIS B 1 97 ? 52.377 -13.140 -0.642 1.00 61.22 397 HIS B N 1
ATOM 3183 C CA . HIS B 1 97 ? 51.221 -13.561 0.203 1.00 66.56 397 HIS B CA 1
ATOM 3184 C C . HIS B 1 97 ? 49.890 -12.963 -0.219 1.00 60.32 397 HIS B C 1
ATOM 3185 O O . HIS B 1 97 ? 48.842 -13.606 -0.094 1.00 58.07 397 HIS B O 1
ATOM 3192 N N . VAL B 1 98 ? 49.929 -11.676 -0.530 1.00 60.54 398 VAL B N 1
ATOM 3193 C CA . VAL B 1 98 ? 48.734 -10.971 -0.982 1.00 58.01 398 VAL B CA 1
ATOM 3194 C C . VAL B 1 98 ? 48.278 -11.606 -2.329 1.00 57.74 398 VAL B C 1
ATOM 3195 O O . VAL B 1 98 ? 47.101 -11.958 -2.492 1.00 56.03 398 VAL B O 1
ATOM 3199 N N . PHE B 1 99 ? 49.213 -11.838 -3.235 1.00 57.20 399 PHE B N 1
ATOM 3200 C CA . PHE B 1 99 ? 48.927 -12.582 -4.496 1.00 54.08 399 PHE B CA 1
ATOM 3201 C C . PHE B 1 99 ? 48.184 -13.903 -4.266 1.00 53.66 399 PHE B C 1
ATOM 3202 O O . PHE B 1 99 ? 47.106 -14.134 -4.823 1.00 52.66 399 PHE B O 1
ATOM 3210 N N . VAL B 1 100 ? 48.710 -14.762 -3.414 1.00 50.42 400 VAL B N 1
ATOM 3211 C CA . VAL B 1 100 ? 48.117 -16.030 -3.194 1.00 50.14 400 VAL B CA 1
ATOM 3212 C C . VAL B 1 100 ? 46.718 -15.935 -2.552 1.00 51.10 400 VAL B C 1
ATOM 3213 O O . VAL B 1 100 ? 45.749 -16.662 -2.934 1.00 45.65 400 VAL B O 1
ATOM 3217 N N . ARG B 1 101 ? 46.595 -14.974 -1.622 1.00 52.46 401 ARG B N 1
ATOM 3218 C CA . ARG B 1 101 ? 45.350 -14.754 -0.924 1.00 53.21 401 ARG B CA 1
ATOM 3219 C C . ARG B 1 101 ? 44.332 -14.280 -1.970 1.00 48.08 401 ARG B C 1
ATOM 3220 O O . ARG B 1 101 ? 43.235 -14.701 -1.940 1.00 47.15 401 ARG B O 1
ATOM 3228 N N . TYR B 1 102 ? 44.676 -13.345 -2.840 1.00 45.89 402 TYR B N 1
ATOM 3229 C CA . TYR B 1 102 ? 43.695 -12.888 -3.844 1.00 44.72 402 TYR B CA 1
ATOM 3230 C C . TYR B 1 102 ? 43.308 -13.999 -4.777 1.00 43.91 402 TYR B C 1
ATOM 3231 O O . TYR B 1 102 ? 42.162 -14.230 -5.064 1.00 46.59 402 TYR B O 1
ATOM 3240 N N . LEU B 1 103 ? 44.335 -14.702 -5.267 1.00 43.90 403 LEU B N 1
ATOM 3241 C CA . LEU B 1 103 ? 44.083 -15.814 -6.263 1.00 43.76 403 LEU B CA 1
ATOM 3242 C C . LEU B 1 103 ? 43.217 -16.923 -5.653 1.00 45.84 403 LEU B C 1
ATOM 3243 O O . LEU B 1 103 ? 42.261 -17.451 -6.267 1.00 41.66 403 LEU B O 1
ATOM 3248 N N . LEU B 1 104 ? 43.445 -17.177 -4.360 1.00 46.93 404 LEU B N 1
ATOM 3249 C CA . LEU B 1 104 ? 42.533 -18.169 -3.680 1.00 50.54 404 LEU B CA 1
ATOM 3250 C C . LEU B 1 104 ? 41.049 -17.731 -3.578 1.00 48.31 404 LEU B C 1
ATOM 3251 O O . LEU B 1 104 ? 40.108 -18.542 -3.703 1.00 47.74 404 LEU B O 1
ATOM 3256 N N . ARG B 1 105 ? 40.860 -16.444 -3.254 1.00 50.17 405 ARG B N 1
ATOM 3257 C CA . ARG B 1 105 ? 39.546 -15.831 -3.312 1.00 50.12 405 ARG B CA 1
ATOM 3258 C C . ARG B 1 105 ? 38.871 -15.929 -4.715 1.00 50.72 405 ARG B C 1
ATOM 3259 O O . ARG B 1 105 ? 37.713 -16.365 -4.840 1.00 47.64 405 ARG B O 1
ATOM 3267 N N . VAL B 1 106 ? 39.597 -15.540 -5.758 1.00 49.35 406 VAL B N 1
ATOM 3268 C CA . VAL B 1 106 ? 39.051 -15.588 -7.141 1.00 46.78 406 VAL B CA 1
ATOM 3269 C C . VAL B 1 106 ? 38.699 -17.035 -7.445 1.00 43.93 406 VAL B C 1
ATOM 3270 O O . VAL B 1 106 ? 37.613 -17.333 -7.929 1.00 42.23 406 VAL B O 1
ATOM 3274 N N . GLU B 1 107 ? 39.593 -17.964 -7.121 1.00 43.37 407 GLU B N 1
ATOM 3275 C CA . GLU B 1 107 ? 39.442 -19.405 -7.430 1.00 43.20 407 GLU B CA 1
ATOM 3276 C C . GLU B 1 107 ? 38.281 -19.993 -6.775 1.00 43.82 407 GLU B C 1
ATOM 3277 O O . GLU B 1 107 ? 37.437 -20.676 -7.355 1.00 44.52 407 GLU B O 1
ATOM 3283 N N . SER B 1 108 ? 38.087 -19.615 -5.519 1.00 47.19 408 SER B N 1
ATOM 3284 C CA . SER B 1 108 ? 36.912 -20.138 -4.803 1.00 48.45 408 SER B CA 1
ATOM 3285 C C . SER B 1 108 ? 35.592 -19.303 -5.267 1.00 52.69 408 SER B C 1
ATOM 3286 O O . SER B 1 108 ? 34.418 -19.676 -4.958 1.00 50.87 408 SER B O 1
ATOM 3289 N N . THR B 1 109 ? 35.740 -18.174 -6.047 1.00 47.93 409 THR B N 1
ATOM 3290 C CA . THR B 1 109 ? 34.565 -17.520 -6.648 1.00 47.03 409 THR B CA 1
ATOM 3291 C C . THR B 1 109 ? 34.059 -18.115 -7.951 1.00 47.38 409 THR B C 1
ATOM 3292 O O . THR B 1 109 ? 32.957 -17.889 -8.418 1.00 46.51 409 THR B O 1
ATOM 3296 N N . TYR B 1 110 ? 34.922 -18.892 -8.628 1.00 45.88 410 TYR B N 1
ATOM 3297 C CA . TYR B 1 110 ? 34.420 -19.705 -9.675 1.00 43.04 410 TYR B CA 1
ATOM 3298 C C . TYR B 1 110 ? 33.636 -20.845 -8.954 1.00 47.65 410 TYR B C 1
ATOM 3299 O O . TYR B 1 110 ? 34.037 -21.235 -7.868 1.00 45.83 410 TYR B O 1
ATOM 3308 N N . HIS B 1 111 ? 32.653 -21.407 -9.641 1.00 48.77 411 HIS B N 1
ATOM 3309 C CA . HIS B 1 111 ? 31.743 -22.376 -9.189 1.00 57.02 411 HIS B CA 1
ATOM 3310 C C . HIS B 1 111 ? 32.262 -23.746 -9.643 1.00 60.27 411 HIS B C 1
ATOM 3311 O O . HIS B 1 111 ? 32.211 -24.078 -10.855 1.00 57.70 411 HIS B O 1
ATOM 3318 N N . ALA B 1 112 ? 32.753 -24.514 -8.661 1.00 60.63 412 ALA B N 1
ATOM 3319 C CA . ALA B 1 112 ? 33.173 -25.934 -8.785 1.00 66.17 412 ALA B CA 1
ATOM 3320 C C . ALA B 1 112 ? 32.142 -26.852 -9.437 1.00 68.65 412 ALA B C 1
ATOM 3321 O O . ALA B 1 112 ? 32.476 -27.702 -10.224 1.00 63.05 412 ALA B O 1
ATOM 3323 N N . ASP B 1 113 ? 30.886 -26.645 -9.109 1.00 62.95 413 ASP B N 1
ATOM 3324 C CA . ASP B 1 113 ? 29.800 -27.452 -9.661 1.00 67.21 413 ASP B CA 1
ATOM 3325 C C . ASP B 1 113 ? 29.401 -27.082 -11.071 1.00 66.42 413 ASP B C 1
ATOM 3326 O O . ASP B 1 113 ? 28.466 -27.638 -11.622 1.00 69.75 413 ASP B O 1
ATOM 3331 N N . VAL B 1 114 ? 30.075 -26.119 -11.673 1.00 61.21 414 VAL B N 1
ATOM 3332 C CA . VAL B 1 114 ? 29.832 -25.766 -13.106 1.00 60.07 414 VAL B CA 1
ATOM 3333 C C . VAL B 1 114 ? 30.886 -26.555 -13.881 1.00 57.51 414 VAL B C 1
ATOM 3334 O O . VAL B 1 114 ? 32.055 -26.443 -13.572 1.00 53.76 414 VAL B O 1
ATOM 3338 N N . PRO B 1 115 ? 30.466 -27.426 -14.814 1.00 57.11 415 PRO B N 1
ATOM 3339 C CA . PRO B 1 115 ? 31.419 -28.294 -15.445 1.00 58.18 415 PRO B CA 1
ATOM 3340 C C . PRO B 1 115 ? 32.510 -27.689 -16.259 1.00 52.64 415 PRO B C 1
ATOM 3341 O O . PRO B 1 115 ? 33.580 -28.284 -16.354 1.00 50.29 415 PRO B O 1
ATOM 3345 N N . TYR B 1 116 ? 32.208 -26.633 -16.988 1.00 52.75 416 TYR B N 1
ATOM 3346 C CA . TYR B 1 116 ? 33.198 -26.003 -17.875 1.00 49.93 416 TYR B CA 1
ATOM 3347 C C . TYR B 1 116 ? 33.745 -24.680 -17.300 1.00 48.22 416 TYR B C 1
ATOM 3348 O O . TYR B 1 116 ? 34.960 -24.524 -17.119 1.00 47.33 416 TYR B O 1
ATOM 3357 N N . HIS B 1 117 ? 32.846 -23.706 -17.069 1.00 50.45 417 HIS B N 1
ATOM 3358 C CA . HIS B 1 117 ? 33.227 -22.370 -16.719 1.00 48.50 417 HIS B CA 1
ATOM 3359 C C . HIS B 1 117 ? 33.621 -22.261 -15.250 1.00 47.42 417 HIS B C 1
ATOM 3360 O O . HIS B 1 117 ? 33.066 -21.466 -14.465 1.00 49.25 417 HIS B O 1
ATOM 3367 N N . ASN B 1 118 ? 34.593 -23.046 -14.898 1.00 47.34 418 ASN B N 1
ATOM 3368 C CA . ASN B 1 118 ? 35.100 -23.139 -13.485 1.00 43.45 418 ASN B CA 1
ATOM 3369 C C . ASN B 1 118 ? 36.513 -22.649 -13.407 1.00 42.30 418 ASN B C 1
ATOM 3370 O O . ASN B 1 118 ? 37.125 -22.108 -14.412 1.00 39.19 418 ASN B O 1
ATOM 3375 N N . SER B 1 119 ? 37.238 -22.940 -12.282 1.00 39.52 419 SER B N 1
ATOM 3376 C CA . SER B 1 119 ? 38.580 -22.331 -12.194 1.00 36.30 419 SER B CA 1
ATOM 3377 C C . SER B 1 119 ? 39.538 -23.088 -13.040 1.00 38.06 419 SER B C 1
ATOM 3378 O O . SER B 1 119 ? 40.636 -22.590 -13.348 1.00 37.58 419 SER B O 1
ATOM 3381 N N . MET B 1 120 ? 39.222 -24.339 -13.372 1.00 38.02 420 MET B N 1
ATOM 3382 C CA . MET B 1 120 ? 40.114 -25.108 -14.352 1.00 39.40 420 MET B CA 1
ATOM 3383 C C . MET B 1 120 ? 40.185 -24.473 -15.767 1.00 39.12 420 MET B C 1
ATOM 3384 O O . MET B 1 120 ? 41.255 -24.297 -16.381 1.00 39.77 420 MET B O 1
ATOM 3389 N N . HIS B 1 121 ? 39.048 -24.012 -16.198 1.00 40.89 421 HIS B N 1
ATOM 3390 C CA . HIS B 1 121 ? 38.967 -23.245 -17.471 1.00 38.60 421 HIS B CA 1
ATOM 3391 C C . HIS B 1 121 ? 39.739 -22.022 -17.357 1.00 41.20 421 HIS B C 1
ATOM 3392 O O . HIS B 1 121 ? 40.542 -21.672 -18.252 1.00 39.63 421 HIS B O 1
ATOM 3399 N N . ALA B 1 122 ? 39.626 -21.337 -16.209 1.00 39.34 422 ALA B N 1
ATOM 3400 C CA . ALA B 1 122 ? 40.462 -20.116 -16.061 1.00 39.46 422 ALA B CA 1
ATOM 3401 C C . ALA B 1 122 ? 41.959 -20.387 -16.137 1.00 37.53 422 ALA B C 1
ATOM 3402 O O . ALA B 1 122 ? 42.775 -19.633 -16.718 1.00 38.94 422 ALA B O 1
ATOM 3404 N N . ALA B 1 123 ? 42.389 -21.417 -15.429 1.00 36.93 423 ALA B N 1
ATOM 3405 C CA . ALA B 1 123 ? 43.775 -21.736 -15.407 1.00 40.88 423 ALA B CA 1
ATOM 3406 C C . ALA B 1 123 ? 44.271 -22.106 -16.828 1.00 40.35 423 ALA B C 1
ATOM 3407 O O . ALA B 1 123 ? 45.393 -21.845 -17.172 1.00 37.42 423 ALA B O 1
ATOM 3409 N N . ASP B 1 124 ? 43.455 -22.869 -17.561 1.00 40.05 424 ASP B N 1
ATOM 3410 C CA . ASP B 1 124 ? 43.797 -23.260 -18.973 1.00 38.92 424 ASP B CA 1
ATOM 3411 C C . ASP B 1 124 ? 43.992 -21.967 -19.850 1.00 38.45 424 ASP B C 1
ATOM 3412 O O . ASP B 1 124 ? 44.997 -21.774 -20.578 1.00 42.05 424 ASP B O 1
ATOM 3417 N N . VAL B 1 125 ? 43.011 -21.110 -19.766 1.00 37.80 425 VAL B N 1
ATOM 3418 C CA . VAL B 1 125 ? 43.069 -19.815 -20.493 1.00 41.68 425 VAL B CA 1
ATOM 3419 C C . VAL B 1 125 ? 44.289 -18.963 -20.136 1.00 43.82 425 VAL B C 1
ATOM 3420 O O . VAL B 1 125 ? 44.989 -18.401 -21.032 1.00 40.67 425 VAL B O 1
ATOM 3424 N N . LEU B 1 126 ? 44.561 -18.901 -18.847 1.00 44.46 426 LEU B N 1
ATOM 3425 C CA . LEU B 1 126 ? 45.764 -18.267 -18.356 1.00 45.24 426 LEU B CA 1
ATOM 3426 C C . LEU B 1 126 ? 47.023 -18.863 -18.968 1.00 42.16 426 LEU B C 1
ATOM 3427 O O . LEU B 1 126 ? 47.890 -18.126 -19.467 1.00 42.39 426 LEU B O 1
ATOM 3432 N N . GLN B 1 127 ? 47.171 -20.167 -18.898 1.00 43.59 427 GLN B N 1
ATOM 3433 C CA . GLN B 1 127 ? 48.397 -20.768 -19.368 1.00 44.01 427 GLN B CA 1
ATOM 3434 C C . GLN B 1 127 ? 48.562 -20.633 -20.878 1.00 44.32 427 GLN B C 1
ATOM 3435 O O . GLN B 1 127 ? 49.699 -20.518 -21.371 1.00 43.09 427 GLN B O 1
ATOM 3441 N N . THR B 1 128 ? 47.433 -20.738 -21.583 1.00 44.62 428 THR B N 1
ATOM 3442 C CA . THR B 1 128 ? 47.449 -20.665 -23.051 1.00 46.27 428 THR B CA 1
ATOM 3443 C C . THR B 1 128 ? 47.825 -19.221 -23.464 1.00 45.67 428 THR B C 1
ATOM 3444 O O . THR B 1 128 ? 48.687 -18.974 -24.363 1.00 50.64 428 THR B O 1
ATOM 3448 N N . ALA B 1 129 ? 47.291 -18.251 -22.741 1.00 46.29 429 ALA B N 1
ATOM 3449 C CA . ALA B 1 129 ? 47.768 -16.814 -22.925 1.00 44.83 429 ALA B CA 1
ATOM 3450 C C . ALA B 1 129 ? 49.275 -16.597 -22.685 1.00 46.96 429 ALA B C 1
ATOM 3451 O O . ALA B 1 129 ? 49.975 -15.927 -23.527 1.00 46.85 429 ALA B O 1
ATOM 3453 N N . HIS B 1 130 ? 49.778 -17.190 -21.601 1.00 45.89 430 HIS B N 1
ATOM 3454 C CA . HIS B 1 130 ? 51.192 -17.222 -21.328 1.00 44.83 430 HIS B CA 1
ATOM 3455 C C . HIS B 1 130 ? 52.017 -17.837 -22.427 1.00 46.76 430 HIS B C 1
ATOM 3456 O O . HIS B 1 130 ? 53.133 -17.363 -22.701 1.00 51.02 430 HIS B O 1
ATOM 3463 N N . PHE B 1 131 ? 51.495 -18.916 -23.031 1.00 46.89 431 PHE B N 1
ATOM 3464 C CA . PHE B 1 131 ? 52.134 -19.562 -24.091 1.00 47.22 431 PHE B CA 1
ATOM 3465 C C . PHE B 1 131 ? 52.109 -18.675 -25.333 1.00 53.74 431 PHE B C 1
ATOM 3466 O O . PHE B 1 131 ? 53.163 -18.508 -25.982 1.00 49.61 431 PHE B O 1
ATOM 3474 N N . LEU B 1 132 ? 50.944 -18.113 -25.655 1.00 50.50 432 LEU B N 1
ATOM 3475 C CA . LEU B 1 132 ? 50.838 -17.296 -26.863 1.00 53.98 432 LEU B CA 1
ATOM 3476 C C . LEU B 1 132 ? 51.805 -16.128 -26.929 1.00 57.23 432 LEU B C 1
ATOM 3477 O O . LEU B 1 132 ? 52.446 -15.829 -28.008 1.00 59.60 432 LEU B O 1
ATOM 3482 N N . LEU B 1 133 ? 51.990 -15.511 -25.776 1.00 55.29 433 LEU B N 1
ATOM 3483 C CA . LEU B 1 133 ? 52.931 -14.385 -25.669 1.00 57.37 433 LEU B CA 1
ATOM 3484 C C . LEU B 1 133 ? 54.349 -14.672 -26.072 1.00 58.92 433 LEU B C 1
ATOM 3485 O O . LEU B 1 133 ? 54.990 -13.730 -26.415 1.00 62.44 433 LEU B O 1
ATOM 3490 N N . GLN B 1 134 ? 54.806 -15.937 -26.051 1.00 59.43 434 GLN B N 1
ATOM 3491 C CA . GLN B 1 134 ? 56.222 -16.328 -26.261 1.00 63.02 434 GLN B CA 1
ATOM 3492 C C . GLN B 1 134 ? 56.624 -16.558 -27.714 1.00 64.61 434 GLN B C 1
ATOM 3493 O O . GLN B 1 134 ? 57.760 -16.865 -28.009 1.00 71.01 434 GLN B O 1
ATOM 3499 N N . ALA B 1 135 ? 55.725 -16.364 -28.648 1.00 63.01 435 ALA B N 1
ATOM 3500 C CA . ALA B 1 135 ? 56.098 -16.411 -30.061 1.00 71.21 435 ALA B CA 1
ATOM 3501 C C . ALA B 1 135 ? 57.236 -15.367 -30.340 1.00 68.73 435 ALA B C 1
ATOM 3502 O O . ALA B 1 135 ? 57.159 -14.203 -29.900 1.00 68.13 435 ALA B O 1
ATOM 3504 N N . GLU B 1 136 ? 58.320 -15.845 -30.914 1.00 71.76 436 GLU B N 1
ATOM 3505 C CA . GLU B 1 136 ? 59.490 -15.004 -31.370 1.00 77.87 436 GLU B CA 1
ATOM 3506 C C . GLU B 1 136 ? 59.038 -13.703 -32.033 1.00 78.03 436 GLU B C 1
ATOM 3507 O O . GLU B 1 136 ? 59.645 -12.579 -31.774 1.00 79.13 436 GLU B O 1
ATOM 3509 N N . ALA B 1 137 ? 58.018 -13.841 -32.916 1.00 75.58 437 ALA B N 1
ATOM 3510 C CA . ALA B 1 137 ? 57.495 -12.679 -33.699 1.00 80.73 437 ALA B CA 1
ATOM 3511 C C . ALA B 1 137 ? 56.990 -11.578 -32.773 1.00 77.68 437 ALA B C 1
ATOM 3512 O O . ALA B 1 137 ? 57.047 -10.442 -33.094 1.00 75.92 437 ALA B O 1
ATOM 3514 N N . LEU B 1 138 ? 56.553 -11.923 -31.587 1.00 76.94 438 LEU B N 1
ATOM 3515 C CA . LEU B 1 138 ? 56.171 -10.936 -30.600 1.00 77.33 438 LEU B CA 1
ATOM 3516 C C . LEU B 1 138 ? 57.279 -10.670 -29.598 1.00 81.73 438 LEU B C 1
ATOM 3517 O O . LEU B 1 138 ? 56.997 -9.981 -28.636 1.00 80.05 438 LEU B O 1
ATOM 3522 N N . ASP B 1 139 ? 58.525 -11.128 -29.810 1.00 85.51 439 ASP B N 1
ATOM 3523 C CA . ASP B 1 139 ? 59.599 -10.888 -28.800 1.00 88.22 439 ASP B CA 1
ATOM 3524 C C . ASP B 1 139 ? 59.740 -9.308 -28.589 1.00 88.62 439 ASP B C 1
ATOM 3525 O O . ASP B 1 139 ? 59.451 -8.505 -29.507 1.00 86.72 439 ASP B O 1
ATOM 3527 N N . ASP B 1 140 ? 60.010 -8.897 -27.332 1.00 86.13 440 ASP B N 1
ATOM 3528 C CA . ASP B 1 140 ? 60.414 -7.517 -26.946 1.00 85.17 440 ASP B CA 1
ATOM 3529 C C . ASP B 1 140 ? 59.321 -6.421 -27.256 1.00 83.93 440 ASP B C 1
ATOM 3530 O O . ASP B 1 140 ? 59.664 -5.248 -27.297 1.00 89.22 440 ASP B O 1
ATOM 3532 N N . VAL B 1 141 ? 58.038 -6.785 -27.441 1.00 74.16 441 VAL B N 1
ATOM 3533 C CA . VAL B 1 141 ? 56.966 -5.876 -27.924 1.00 73.00 441 VAL B CA 1
ATOM 3534 C C . VAL B 1 141 ? 56.027 -5.255 -26.838 1.00 70.21 441 VAL B C 1
ATOM 3535 O O . VAL B 1 141 ? 55.560 -4.095 -26.948 1.00 67.51 441 VAL B O 1
ATOM 3539 N N . PHE B 1 142 ? 55.656 -6.056 -25.844 1.00 66.84 442 PHE B N 1
ATOM 3540 C CA . PHE B 1 142 ? 54.656 -5.666 -24.909 1.00 65.04 442 PHE B CA 1
ATOM 3541 C C . PHE B 1 142 ? 55.410 -5.138 -23.688 1.00 66.26 442 PHE B C 1
ATOM 3542 O O . PHE B 1 142 ? 56.395 -5.674 -23.290 1.00 73.39 442 PHE B O 1
ATOM 3550 N N . SER B 1 143 ? 54.927 -4.071 -23.095 1.00 65.28 443 SER B N 1
ATOM 3551 C CA . SER B 1 143 ? 55.440 -3.631 -21.843 1.00 68.48 443 SER B CA 1
ATOM 3552 C C . SER B 1 143 ? 55.064 -4.725 -20.817 1.00 64.19 443 SER B C 1
ATOM 3553 O O . SER B 1 143 ? 54.240 -5.652 -21.072 1.00 58.19 443 SER B O 1
ATOM 3556 N N . ASP B 1 144 ? 55.754 -4.621 -19.697 1.00 68.62 444 ASP B N 1
ATOM 3557 C CA . ASP B 1 144 ? 55.489 -5.493 -18.595 1.00 69.93 444 ASP B CA 1
ATOM 3558 C C . ASP B 1 144 ? 53.999 -5.321 -18.097 1.00 69.80 444 ASP B C 1
ATOM 3559 O O . ASP B 1 144 ? 53.305 -6.334 -17.818 1.00 67.83 444 ASP B O 1
ATOM 3564 N N . LEU B 1 145 ? 53.574 -4.041 -17.959 1.00 68.07 445 LEU B N 1
ATOM 3565 C CA . LEU B 1 145 ? 52.235 -3.633 -17.545 1.00 65.56 445 LEU B CA 1
ATOM 3566 C C . LEU B 1 145 ? 51.167 -4.263 -18.464 1.00 62.35 445 LEU B C 1
ATOM 3567 O O . LEU B 1 145 ? 50.102 -4.796 -17.962 1.00 56.99 445 LEU B O 1
ATOM 3572 N N . GLU B 1 146 ? 51.485 -4.345 -19.749 1.00 56.73 446 GLU B N 1
ATOM 3573 C CA . GLU B 1 146 ? 50.540 -4.987 -20.670 1.00 56.77 446 GLU B CA 1
ATOM 3574 C C . GLU B 1 146 ? 50.512 -6.477 -20.476 1.00 56.62 446 GLU B C 1
ATOM 3575 O O . GLU B 1 146 ? 49.440 -7.079 -20.634 1.00 57.55 446 GLU B O 1
ATOM 3581 N N . ILE B 1 147 ? 51.673 -7.101 -20.238 1.00 57.82 447 ILE B N 1
ATOM 3582 C CA . ILE B 1 147 ? 51.744 -8.586 -19.932 1.00 52.39 447 ILE B CA 1
ATOM 3583 C C . ILE B 1 147 ? 51.026 -8.827 -18.633 1.00 49.32 447 ILE B C 1
ATOM 3584 O O . ILE B 1 147 ? 50.213 -9.705 -18.570 1.00 47.96 447 ILE B O 1
ATOM 3589 N N . LEU B 1 148 ? 51.246 -7.998 -17.630 1.00 50.47 448 LEU B N 1
ATOM 3590 C CA . LEU B 1 148 ? 50.511 -8.121 -16.370 1.00 50.14 448 LEU B CA 1
ATOM 3591 C C . LEU B 1 148 ? 48.978 -8.131 -16.572 1.00 51.55 448 LEU B C 1
ATOM 3592 O O . LEU B 1 148 ? 48.228 -9.013 -16.042 1.00 48.33 448 LEU B O 1
ATOM 3597 N N . ALA B 1 149 ? 48.535 -7.147 -17.349 1.00 50.93 449 ALA B N 1
ATOM 3598 C CA . ALA B 1 149 ? 47.097 -6.995 -17.733 1.00 51.14 449 ALA B CA 1
ATOM 3599 C C . ALA B 1 149 ? 46.445 -8.225 -18.363 1.00 47.67 449 ALA B C 1
ATOM 3600 O O . ALA B 1 149 ? 45.322 -8.775 -17.914 1.00 43.61 449 ALA B O 1
ATOM 3602 N N . VAL B 1 150 ? 47.129 -8.743 -19.375 1.00 47.58 450 VAL B N 1
ATOM 3603 C CA . VAL B 1 150 ? 46.469 -9.840 -20.152 1.00 46.87 450 VAL B CA 1
ATOM 3604 C C . VAL B 1 150 ? 46.401 -11.166 -19.284 1.00 46.25 450 VAL B C 1
ATOM 3605 O O . VAL B 1 150 ? 45.474 -12.002 -19.380 1.00 50.09 450 VAL B O 1
ATOM 3609 N N . LEU B 1 151 ? 47.445 -11.393 -18.540 1.00 46.55 451 LEU B N 1
ATOM 3610 C CA . LEU B 1 151 ? 47.492 -12.611 -17.671 1.00 44.48 451 LEU B CA 1
ATOM 3611 C C . LEU B 1 151 ? 46.542 -12.515 -16.465 1.00 41.88 451 LEU B C 1
ATOM 3612 O O . LEU B 1 151 ? 45.782 -13.430 -16.259 1.00 41.33 451 LEU B O 1
ATOM 3617 N N . PHE B 1 152 ? 46.464 -11.358 -15.825 1.00 43.78 452 PHE B N 1
ATOM 3618 C CA . PHE B 1 152 ? 45.423 -11.099 -14.843 1.00 42.82 452 PHE B CA 1
ATOM 3619 C C . PHE B 1 152 ? 44.039 -11.240 -15.417 1.00 40.03 452 PHE B C 1
ATOM 3620 O O . PHE B 1 152 ? 43.089 -11.954 -14.885 1.00 38.47 452 PHE B O 1
ATOM 3628 N N . ALA B 1 153 ? 43.886 -10.662 -16.616 1.00 42.07 453 ALA B N 1
ATOM 3629 C CA . ALA B 1 153 ? 42.531 -10.776 -17.283 1.00 41.16 453 ALA B CA 1
ATOM 3630 C C . ALA B 1 153 ? 42.085 -12.219 -17.483 1.00 40.80 453 ALA B C 1
ATOM 3631 O O . ALA B 1 153 ? 40.872 -12.618 -17.198 1.00 41.46 453 ALA B O 1
ATOM 3633 N N . ALA B 1 154 ? 43.065 -13.023 -17.969 1.00 42.98 454 ALA B N 1
ATOM 3634 C CA . ALA B 1 154 ? 42.769 -14.414 -18.218 1.00 40.89 454 ALA B CA 1
ATOM 3635 C C . ALA B 1 154 ? 42.350 -15.185 -16.994 1.00 38.76 454 ALA B C 1
ATOM 3636 O O . ALA B 1 154 ? 41.432 -15.960 -16.995 1.00 39.38 454 ALA B O 1
ATOM 3638 N N . ALA B 1 155 ? 43.027 -14.953 -15.880 1.00 43.61 455 ALA B N 1
ATOM 3639 C CA . ALA B 1 155 ? 42.699 -15.631 -14.684 1.00 42.71 455 ALA B CA 1
ATOM 3640 C C . ALA B 1 155 ? 41.332 -15.259 -14.143 1.00 42.35 455 ALA B C 1
ATOM 3641 O O . ALA B 1 155 ? 40.615 -16.110 -13.613 1.00 42.83 455 ALA B O 1
ATOM 3643 N N . ILE B 1 156 ? 40.950 -13.989 -14.285 1.00 39.36 456 ILE B N 1
ATOM 3644 C CA . ILE B 1 156 ? 39.609 -13.540 -13.803 1.00 41.16 456 ILE B CA 1
ATOM 3645 C C . ILE B 1 156 ? 38.477 -13.601 -14.789 1.00 44.26 456 ILE B C 1
ATOM 3646 O O . ILE B 1 156 ? 37.322 -13.296 -14.410 1.00 39.16 456 ILE B O 1
ATOM 3651 N N . HIS B 1 157 ? 38.746 -14.008 -16.041 1.00 40.13 457 HIS B N 1
ATOM 3652 C CA . HIS B 1 157 ? 37.774 -13.590 -17.101 1.00 40.53 457 HIS B CA 1
ATOM 3653 C C . HIS B 1 157 ? 36.447 -14.318 -17.048 1.00 40.27 457 HIS B C 1
ATOM 3654 O O . HIS B 1 157 ? 35.528 -13.891 -17.693 1.00 43.46 457 HIS B O 1
ATOM 3661 N N . ASP B 1 158 ? 36.338 -15.448 -16.394 1.00 40.04 458 ASP B N 1
ATOM 3662 C CA . ASP B 1 158 ? 35.014 -16.072 -16.155 1.00 38.58 458 ASP B CA 1
ATOM 3663 C C . ASP B 1 158 ? 34.577 -16.169 -14.700 1.00 43.10 458 ASP B C 1
ATOM 3664 O O . ASP B 1 158 ? 33.711 -17.009 -14.432 1.00 41.68 458 ASP B O 1
ATOM 3669 N N . VAL B 1 159 ? 35.081 -15.291 -13.821 1.00 42.20 459 VAL B N 1
ATOM 3670 C CA . VAL B 1 159 ? 34.830 -15.510 -12.391 1.00 42.89 459 VAL B CA 1
ATOM 3671 C C . VAL B 1 159 ? 33.328 -15.361 -12.044 1.00 42.28 459 VAL B C 1
ATOM 3672 O O . VAL B 1 159 ? 32.625 -14.530 -12.554 1.00 44.84 459 VAL B O 1
ATOM 3676 N N . ASP B 1 160 ? 32.854 -16.275 -11.216 1.00 46.37 460 ASP B N 1
ATOM 3677 C CA . ASP B 1 160 ? 31.436 -16.343 -10.754 1.00 47.94 460 ASP B CA 1
ATOM 3678 C C . ASP B 1 160 ? 30.515 -16.659 -11.879 1.00 47.28 460 ASP B C 1
ATOM 3679 O O . ASP B 1 160 ? 29.450 -16.202 -11.907 1.00 50.67 460 ASP B O 1
ATOM 3684 N N . HIS B 1 161 ? 30.981 -17.351 -12.886 1.00 46.78 461 HIS B N 1
ATOM 3685 C CA . HIS B 1 161 ? 30.084 -17.755 -13.978 1.00 49.40 461 HIS B CA 1
ATOM 3686 C C . HIS B 1 161 ? 28.971 -18.726 -13.381 1.00 49.31 461 HIS B C 1
ATOM 3687 O O . HIS B 1 161 ? 29.280 -19.636 -12.661 1.00 48.87 461 HIS B O 1
ATOM 3694 N N . PRO B 1 162 ? 27.701 -18.524 -13.706 1.00 49.06 462 PRO B N 1
ATOM 3695 C CA . PRO B 1 162 ? 26.650 -19.381 -13.227 1.00 51.79 462 PRO B CA 1
ATOM 3696 C C . PRO B 1 162 ? 26.321 -20.544 -14.099 1.00 56.34 462 PRO B C 1
ATOM 3697 O O . PRO B 1 162 ? 25.467 -21.311 -13.689 1.00 61.56 462 PRO B O 1
ATOM 3701 N N . GLY B 1 163 ? 27.004 -20.741 -15.237 1.00 52.99 463 GLY B N 1
ATOM 3702 C CA . GLY B 1 163 ? 26.717 -21.895 -16.065 1.00 55.54 463 GLY B CA 1
ATOM 3703 C C . GLY B 1 163 ? 25.563 -21.738 -16.995 1.00 59.19 463 GLY B C 1
ATOM 3704 O O . GLY B 1 163 ? 25.142 -22.684 -17.641 1.00 65.34 463 GLY B O 1
ATOM 3705 N N . VAL B 1 164 ? 25.172 -20.528 -17.246 1.00 59.46 464 VAL B N 1
ATOM 3706 C CA . VAL B 1 164 ? 24.276 -20.267 -18.403 1.00 61.95 464 VAL B CA 1
ATOM 3707 C C . VAL B 1 164 ? 24.900 -19.122 -19.302 1.00 63.52 464 VAL B C 1
ATOM 3708 O O . VAL B 1 164 ? 25.818 -18.377 -18.916 1.00 59.53 464 VAL B O 1
ATOM 3712 N N . THR B 1 165 ? 24.407 -18.951 -20.517 1.00 62.15 465 THR B N 1
ATOM 3713 C CA . THR B 1 165 ? 24.942 -17.904 -21.449 1.00 62.40 465 THR B CA 1
ATOM 3714 C C . THR B 1 165 ? 24.275 -16.536 -21.250 1.00 59.94 465 THR B C 1
ATOM 3715 O O . THR B 1 165 ? 23.175 -16.419 -20.632 1.00 62.80 465 THR B O 1
ATOM 3719 N N . ASN B 1 166 ? 24.921 -15.529 -21.833 1.00 54.24 466 ASN B N 1
ATOM 3720 C CA . ASN B 1 166 ? 24.363 -14.153 -21.908 1.00 57.79 466 ASN B CA 1
ATOM 3721 C C . ASN B 1 166 ? 22.958 -14.172 -22.468 1.00 59.45 466 ASN B C 1
ATOM 3722 O O . ASN B 1 166 ? 22.069 -13.565 -21.867 1.00 60.12 466 ASN B O 1
ATOM 3727 N N . GLN B 1 167 ? 22.725 -14.975 -23.514 1.00 64.07 467 GLN B N 1
ATOM 3728 C CA . GLN B 1 167 ? 21.407 -14.897 -24.221 1.00 64.92 467 GLN B CA 1
ATOM 3729 C C . GLN B 1 167 ? 20.343 -15.437 -23.260 1.00 66.39 467 GLN B C 1
ATOM 3730 O O . GLN B 1 167 ? 19.241 -14.909 -23.190 1.00 67.38 467 GLN B O 1
ATOM 3736 N N . PHE B 1 168 ? 20.675 -16.483 -22.512 1.00 63.97 468 PHE B N 1
ATOM 3737 C CA . PHE B 1 168 ? 19.723 -16.990 -21.508 1.00 69.92 468 PHE B CA 1
ATOM 3738 C C . PHE B 1 168 ? 19.352 -15.950 -20.427 1.00 72.18 468 PHE B C 1
ATOM 3739 O O . PHE B 1 168 ? 18.116 -15.804 -20.046 1.00 68.84 468 PHE B O 1
ATOM 3747 N N . LEU B 1 169 ? 20.373 -15.201 -19.957 1.00 64.12 469 LEU B N 1
ATOM 3748 C CA . LEU B 1 169 ? 20.094 -14.122 -18.987 1.00 65.68 469 LEU B CA 1
ATOM 3749 C C . LEU B 1 169 ? 19.053 -13.106 -19.514 1.00 67.63 469 LEU B C 1
ATOM 3750 O O . LEU B 1 169 ? 18.075 -12.779 -18.770 1.00 72.96 469 LEU B O 1
ATOM 3755 N N . ILE B 1 170 ? 19.265 -12.680 -20.770 1.00 64.69 470 ILE B N 1
ATOM 3756 C CA . ILE B 1 170 ? 18.411 -11.796 -21.523 1.00 68.91 470 ILE B CA 1
ATOM 3757 C C . ILE B 1 170 ? 17.001 -12.343 -21.821 1.00 74.04 470 ILE B C 1
ATOM 3758 O O . ILE B 1 170 ? 16.145 -11.530 -21.817 1.00 74.65 470 ILE B O 1
ATOM 3763 N N . ASN B 1 171 ? 16.794 -13.633 -22.175 1.00 75.06 471 ASN B N 1
ATOM 3764 C CA . ASN B 1 171 ? 15.432 -14.213 -22.481 1.00 80.31 471 ASN B CA 1
ATOM 3765 C C . ASN B 1 171 ? 14.640 -14.461 -21.206 1.00 82.90 471 ASN B C 1
ATOM 3766 O O . ASN B 1 171 ? 13.411 -14.476 -21.275 1.00 84.20 471 ASN B O 1
ATOM 3771 N N . THR B 1 172 ? 15.311 -14.661 -20.069 1.00 80.74 472 THR B N 1
ATOM 3772 C CA . THR B 1 172 ? 14.598 -14.751 -18.769 1.00 85.86 472 THR B CA 1
ATOM 3773 C C . THR B 1 172 ? 14.393 -13.394 -18.102 1.00 85.04 472 THR B C 1
ATOM 3774 O O . THR B 1 172 ? 13.890 -13.363 -16.957 1.00 84.38 472 THR B O 1
ATOM 3778 N N . GLY B 1 173 ? 14.911 -12.318 -18.711 1.00 83.18 473 GLY B N 1
ATOM 3779 C CA . GLY B 1 173 ? 15.015 -11.035 -17.995 1.00 82.67 473 GLY B CA 1
ATOM 3780 C C . GLY B 1 173 ? 15.652 -11.191 -16.620 1.00 78.68 473 GLY B C 1
ATOM 3781 O O . GLY B 1 173 ? 15.202 -10.654 -15.623 1.00 83.85 473 GLY B O 1
ATOM 3782 N N . HIS B 1 174 ? 16.694 -11.979 -16.547 1.00 78.75 474 HIS B N 1
ATOM 3783 C CA . HIS B 1 174 ? 17.484 -12.007 -15.342 1.00 79.42 474 HIS B CA 1
ATOM 3784 C C . HIS B 1 174 ? 17.971 -10.575 -14.874 1.00 72.54 474 HIS B C 1
ATOM 3785 O O . HIS B 1 174 ? 18.407 -9.746 -15.652 1.00 71.30 474 HIS B O 1
ATOM 3792 N N . GLU B 1 175 ? 17.947 -10.369 -13.569 1.00 74.56 475 GLU B N 1
ATOM 3793 C CA . GLU B 1 175 ? 18.479 -9.150 -12.956 1.00 75.41 475 GLU B CA 1
ATOM 3794 C C . GLU B 1 175 ? 19.837 -8.569 -13.551 1.00 70.23 475 GLU B C 1
ATOM 3795 O O . GLU B 1 175 ? 19.928 -7.394 -13.758 1.00 68.65 475 GLU B O 1
ATOM 3801 N N . LEU B 1 176 ? 20.836 -9.381 -13.877 1.00 68.71 476 LEU B N 1
ATOM 3802 C CA . LEU B 1 176 ? 22.116 -8.892 -14.378 1.00 67.07 476 LEU B CA 1
ATOM 3803 C C . LEU B 1 176 ? 21.891 -8.421 -15.824 1.00 65.95 476 LEU B C 1
ATOM 3804 O O . LEU B 1 176 ? 22.548 -7.468 -16.276 1.00 61.23 476 LEU B O 1
ATOM 3809 N N . ALA B 1 177 ? 20.984 -9.092 -16.552 1.00 66.00 477 ALA B N 1
ATOM 3810 C CA . ALA B 1 177 ? 20.645 -8.660 -17.914 1.00 66.22 477 ALA B CA 1
ATOM 3811 C C . ALA B 1 177 ? 19.957 -7.273 -17.896 1.00 62.91 477 ALA B C 1
ATOM 3812 O O . ALA B 1 177 ? 20.231 -6.384 -18.699 1.00 61.92 477 ALA B O 1
ATOM 3814 N N . LEU B 1 178 ? 19.074 -7.089 -16.947 1.00 62.70 478 LEU B N 1
ATOM 3815 C CA . LEU B 1 178 ? 18.426 -5.823 -16.808 1.00 65.37 478 LEU B CA 1
ATOM 3816 C C . LEU B 1 178 ? 19.372 -4.745 -16.426 1.00 61.56 478 LEU B C 1
ATOM 3817 O O . LEU B 1 178 ? 19.313 -3.607 -16.843 1.00 60.04 478 LEU B O 1
ATOM 3822 N N . GLN B 1 179 ? 20.229 -5.084 -15.523 1.00 59.51 479 GLN B N 1
ATOM 3823 C CA . GLN B 1 179 ? 21.225 -4.169 -15.037 1.00 60.20 479 GLN B CA 1
ATOM 3824 C C . GLN B 1 179 ? 22.260 -3.696 -16.010 1.00 55.50 479 GLN B C 1
ATOM 3825 O O . GLN B 1 179 ? 22.619 -2.517 -16.011 1.00 55.36 479 GLN B O 1
ATOM 3831 N N . TYR B 1 180 ? 22.708 -4.595 -16.849 1.00 51.37 480 TYR B N 1
ATOM 3832 C CA . TYR B 1 180 ? 23.660 -4.248 -17.897 1.00 53.16 480 TYR B CA 1
ATOM 3833 C C . TYR B 1 180 ? 23.078 -3.942 -19.309 1.00 55.15 480 TYR B C 1
ATOM 3834 O O . TYR B 1 180 ? 23.796 -3.923 -20.337 1.00 55.59 480 TYR B O 1
ATOM 3843 N N . ASN B 1 181 ? 21.801 -3.858 -19.337 1.00 54.29 481 ASN B N 1
ATOM 3844 C CA . ASN B 1 181 ? 21.061 -3.488 -20.538 1.00 61.57 481 ASN B CA 1
ATOM 3845 C C . ASN B 1 181 ? 21.411 -4.442 -21.729 1.00 61.43 481 ASN B C 1
ATOM 3846 O O . ASN B 1 181 ? 21.441 -4.049 -22.857 1.00 65.79 481 ASN B O 1
ATOM 3851 N N . ASP B 1 182 ? 21.612 -5.694 -21.424 1.00 59.16 482 ASP B N 1
ATOM 3852 C CA . ASP B 1 182 ? 21.859 -6.746 -22.427 1.00 59.01 482 ASP B CA 1
ATOM 3853 C C . ASP B 1 182 ? 23.246 -6.693 -22.946 1.00 56.19 482 ASP B C 1
ATOM 3854 O O . ASP B 1 182 ? 23.565 -7.429 -23.786 1.00 54.17 482 ASP B O 1
ATOM 3859 N N . ALA B 1 183 ? 24.084 -5.778 -22.535 1.00 56.33 483 ALA B N 1
ATOM 3860 C CA . ALA B 1 183 ? 25.415 -5.664 -23.178 1.00 56.22 483 ALA B CA 1
ATOM 3861 C C . ALA B 1 183 ? 26.479 -6.474 -22.312 1.00 57.45 483 ALA B C 1
ATOM 3862 O O . ALA B 1 183 ? 26.709 -6.116 -21.114 1.00 53.45 483 ALA B O 1
ATOM 3864 N N . SER B 1 184 ? 27.131 -7.470 -22.919 1.00 52.11 484 SER B N 1
ATOM 3865 C CA . SER B 1 184 ? 28.192 -8.167 -22.282 1.00 53.16 484 SER B CA 1
ATOM 3866 C C . SER B 1 184 ? 27.836 -8.583 -20.817 1.00 49.40 484 SER B C 1
ATOM 3867 O O . SER B 1 184 ? 28.470 -8.143 -19.869 1.00 50.26 484 SER B O 1
ATOM 3870 N N . VAL B 1 185 ? 26.695 -9.230 -20.615 1.00 46.58 485 VAL B N 1
ATOM 3871 C CA . VAL B 1 185 ? 26.133 -9.257 -19.307 1.00 46.93 485 VAL B CA 1
ATOM 3872 C C . VAL B 1 185 ? 27.127 -9.945 -18.317 1.00 48.69 485 VAL B C 1
ATOM 3873 O O . VAL B 1 185 ? 27.469 -9.422 -17.233 1.00 51.76 485 VAL B O 1
ATOM 3877 N N . LEU B 1 186 ? 27.606 -11.102 -18.710 1.00 45.66 486 LEU B N 1
ATOM 3878 C CA . LEU B 1 186 ? 28.506 -11.878 -17.851 1.00 47.63 486 LEU B CA 1
ATOM 3879 C C . LEU B 1 186 ? 29.875 -11.314 -17.718 1.00 46.01 486 LEU B C 1
ATOM 3880 O O . LEU B 1 186 ? 30.419 -11.287 -16.595 1.00 44.93 486 LEU B O 1
ATOM 3885 N N . GLU B 1 187 ? 30.392 -10.857 -18.840 1.00 43.18 487 GLU B N 1
ATOM 3886 C CA . GLU B 1 187 ? 31.730 -10.349 -18.909 1.00 43.97 487 GLU B CA 1
ATOM 3887 C C . GLU B 1 187 ? 31.836 -9.141 -17.950 1.00 42.97 487 GLU B C 1
ATOM 3888 O O . GLU B 1 187 ? 32.880 -8.926 -17.276 1.00 45.11 487 GLU B O 1
ATOM 3894 N N . ASN B 1 188 ? 30.886 -8.262 -18.054 1.00 40.52 488 ASN B N 1
ATOM 3895 C CA . ASN B 1 188 ? 30.753 -7.137 -17.079 1.00 44.22 488 ASN B CA 1
ATOM 3896 C C . ASN B 1 188 ? 30.745 -7.653 -15.578 1.00 45.33 488 ASN B C 1
ATOM 3897 O O . ASN B 1 188 ? 31.423 -7.026 -14.792 1.00 45.30 488 ASN B O 1
ATOM 3902 N N . HIS B 1 189 ? 29.992 -8.757 -15.273 1.00 47.12 489 HIS B N 1
ATOM 3903 C CA . HIS B 1 189 ? 29.832 -9.348 -13.947 1.00 45.18 489 HIS B CA 1
ATOM 3904 C C . HIS B 1 189 ? 31.172 -9.925 -13.443 1.00 45.77 489 HIS B C 1
ATOM 3905 O O . HIS B 1 189 ? 31.518 -9.651 -12.312 1.00 45.25 489 HIS B O 1
ATOM 3912 N N . HIS B 1 190 ? 31.961 -10.596 -14.373 1.00 42.45 490 HIS B N 1
ATOM 3913 C CA . HIS B 1 190 ? 33.189 -11.179 -14.131 1.00 41.61 490 HIS B CA 1
ATOM 3914 C C . HIS B 1 190 ? 34.130 -10.111 -13.698 1.00 42.77 490 HIS B C 1
ATOM 3915 O O . HIS B 1 190 ? 34.879 -10.279 -12.670 1.00 41.15 490 HIS B O 1
ATOM 3922 N N . LEU B 1 191 ? 34.177 -9.036 -14.451 1.00 41.37 491 LEU B N 1
ATOM 3923 C CA . LEU B 1 191 ? 35.012 -7.890 -14.069 1.00 46.75 491 LEU B CA 1
ATOM 3924 C C . LEU B 1 191 ? 34.631 -7.253 -12.697 1.00 45.43 491 LEU B C 1
ATOM 3925 O O . LEU B 1 191 ? 35.514 -7.023 -11.850 1.00 45.35 491 LEU B O 1
ATOM 3930 N N . TYR B 1 192 ? 33.348 -7.063 -12.518 1.00 44.59 492 TYR B N 1
ATOM 3931 C CA . TYR B 1 192 ? 32.883 -6.478 -11.274 1.00 46.98 492 TYR B CA 1
ATOM 3932 C C . TYR B 1 192 ? 33.334 -7.354 -10.044 1.00 49.68 492 TYR B C 1
ATOM 3933 O O . TYR B 1 192 ? 33.893 -6.825 -9.066 1.00 45.58 492 TYR B O 1
ATOM 3942 N N . MET B 1 193 ? 33.091 -8.671 -10.113 1.00 45.70 493 MET B N 1
ATOM 3943 C CA . MET B 1 193 ? 33.517 -9.546 -9.048 1.00 46.45 493 MET B CA 1
ATOM 3944 C C . MET B 1 193 ? 34.980 -9.553 -8.774 1.00 45.98 493 MET B C 1
ATOM 3945 O O . MET B 1 193 ? 35.478 -9.450 -7.593 1.00 46.56 493 MET B O 1
ATOM 3950 N N . ALA B 1 194 ? 35.760 -9.587 -9.828 1.00 45.84 494 ALA B N 1
ATOM 3951 C CA . ALA B 1 194 ? 37.219 -9.531 -9.678 1.00 45.61 494 ALA B CA 1
ATOM 3952 C C . ALA B 1 194 ? 37.707 -8.212 -8.981 1.00 45.07 494 ALA B C 1
ATOM 3953 O O . ALA B 1 194 ? 38.559 -8.223 -8.062 1.00 46.15 494 ALA B O 1
ATOM 3955 N N . PHE B 1 195 ? 37.198 -7.128 -9.411 1.00 44.67 495 PHE B N 1
ATOM 3956 C CA . PHE B 1 195 ? 37.599 -5.917 -8.824 1.00 49.92 495 PHE B CA 1
ATOM 3957 C C . PHE B 1 195 ? 37.047 -5.672 -7.402 1.00 53.12 495 PHE B C 1
ATOM 3958 O O . PHE B 1 195 ? 37.675 -4.896 -6.720 1.00 57.47 495 PHE B O 1
ATOM 3966 N N . LYS B 1 196 ? 35.896 -6.260 -7.025 1.00 53.79 496 LYS B N 1
ATOM 3967 C CA . LYS B 1 196 ? 35.304 -6.108 -5.644 1.00 59.20 496 LYS B CA 1
ATOM 3968 C C . LYS B 1 196 ? 36.271 -6.931 -4.720 1.00 58.90 496 LYS B C 1
ATOM 3969 O O . LYS B 1 196 ? 36.578 -6.552 -3.617 1.00 54.98 496 LYS B O 1
ATOM 3975 N N . ILE B 1 197 ? 36.847 -8.032 -5.216 1.00 51.03 497 ILE B N 1
ATOM 3976 C CA . ILE B 1 197 ? 37.673 -8.867 -4.368 1.00 55.54 497 ILE B CA 1
ATOM 3977 C C . ILE B 1 197 ? 38.994 -8.129 -4.029 1.00 57.48 497 ILE B C 1
ATOM 3978 O O . ILE B 1 197 ? 39.583 -8.358 -2.954 1.00 59.40 497 ILE B O 1
ATOM 3983 N N . LEU B 1 198 ? 39.520 -7.357 -4.985 1.00 54.53 498 LEU B N 1
ATOM 3984 C CA . LEU B 1 198 ? 40.707 -6.476 -4.743 1.00 56.36 498 LEU B CA 1
ATOM 3985 C C . LEU B 1 198 ? 40.576 -5.499 -3.539 1.00 59.22 498 LEU B C 1
ATOM 3986 O O . LEU B 1 198 ? 41.527 -5.012 -2.980 1.00 58.18 498 LEU B O 1
ATOM 3991 N N . THR B 1 199 ? 39.368 -5.106 -3.328 1.00 55.94 499 THR B N 1
ATOM 3992 C CA . THR B 1 199 ? 38.833 -4.302 -2.119 1.00 61.55 499 THR B CA 1
ATOM 3993 C C . THR B 1 199 ? 38.824 -4.996 -0.763 1.00 63.70 499 THR B C 1
ATOM 3994 O O . THR B 1 199 ? 38.588 -4.324 0.213 1.00 68.17 499 THR B O 1
ATOM 3998 N N . GLU B 1 200 ? 39.040 -6.288 -0.684 1.00 62.00 500 GLU B N 1
ATOM 3999 C CA . GLU B 1 200 ? 38.955 -6.965 0.586 1.00 65.36 500 GLU B CA 1
ATOM 4000 C C . GLU B 1 200 ? 40.283 -6.790 1.362 1.00 69.11 500 GLU B C 1
ATOM 4001 O O . GLU B 1 200 ? 41.317 -6.499 0.737 1.00 63.53 500 GLU B O 1
ATOM 4007 N N . LYS B 1 201 ? 40.198 -6.835 2.730 1.00 72.32 501 LYS B N 1
ATOM 4008 C CA . LYS B 1 201 ? 41.306 -6.627 3.638 1.00 68.17 501 LYS B CA 1
ATOM 4009 C C . LYS B 1 201 ? 42.443 -7.553 3.169 1.00 64.62 501 LYS B C 1
ATOM 4010 O O . LYS B 1 201 ? 42.204 -8.779 3.082 1.00 66.35 501 LYS B O 1
ATOM 4012 N N . ASP B 1 202 ? 43.601 -6.946 2.791 1.00 63.35 502 ASP B N 1
ATOM 4013 C CA . ASP B 1 202 ? 44.902 -7.567 2.496 1.00 63.93 502 ASP B CA 1
ATOM 4014 C C . ASP B 1 202 ? 44.840 -8.406 1.198 1.00 61.30 502 ASP B C 1
ATOM 4015 O O . ASP B 1 202 ? 45.550 -9.398 1.074 1.00 57.82 502 ASP B O 1
ATOM 4020 N N . CYS B 1 203 ? 43.960 -8.031 0.245 1.00 64.60 503 CYS B N 1
ATOM 4021 C CA . CYS B 1 203 ? 43.872 -8.675 -1.060 1.00 59.77 503 CYS B CA 1
ATOM 4022 C C . CYS B 1 203 ? 44.271 -7.784 -2.191 1.00 58.60 503 CYS B C 1
ATOM 4023 O O . CYS B 1 203 ? 44.154 -8.206 -3.358 1.00 53.61 503 CYS B O 1
ATOM 4026 N N . ASP B 1 204 ? 44.771 -6.595 -1.874 1.00 56.91 504 ASP B N 1
ATOM 4027 C CA . ASP B 1 204 ? 44.992 -5.623 -2.924 1.00 60.99 504 ASP B CA 1
ATOM 4028 C C . ASP B 1 204 ? 46.332 -5.844 -3.621 1.00 59.22 504 ASP B C 1
ATOM 4029 O O . ASP B 1 204 ? 47.304 -5.155 -3.274 1.00 60.84 504 ASP B O 1
ATOM 4034 N N . ILE B 1 205 ? 46.389 -6.751 -4.609 1.00 53.74 505 ILE B N 1
ATOM 4035 C CA . ILE B 1 205 ? 47.674 -7.092 -5.168 1.00 56.08 505 ILE B CA 1
ATOM 4036 C C . ILE B 1 205 ? 48.408 -5.911 -5.901 1.00 60.14 505 ILE B C 1
ATOM 4037 O O . ILE B 1 205 ? 49.603 -5.969 -6.044 1.00 60.10 505 ILE B O 1
ATOM 4042 N N . PHE B 1 206 ? 47.674 -4.885 -6.370 1.00 59.58 506 PHE B N 1
ATOM 4043 C CA . PHE B 1 206 ? 48.206 -3.709 -7.027 1.00 59.99 506 PHE B CA 1
ATOM 4044 C C . PHE B 1 206 ? 48.400 -2.551 -6.115 1.00 61.93 506 PHE B C 1
ATOM 4045 O O . PHE B 1 206 ? 48.708 -1.477 -6.582 1.00 67.59 506 PHE B O 1
ATOM 4053 N N . ALA B 1 207 ? 48.173 -2.736 -4.828 1.00 61.70 507 ALA B N 1
ATOM 4054 C CA . ALA B 1 207 ? 48.467 -1.680 -3.826 1.00 68.19 507 ALA B CA 1
ATOM 4055 C C . ALA B 1 207 ? 49.791 -0.908 -3.985 1.00 70.72 507 ALA B C 1
ATOM 4056 O O . ALA B 1 207 ? 49.895 0.200 -3.450 1.00 67.19 507 ALA B O 1
ATOM 4058 N N . ASN B 1 208 ? 50.794 -1.461 -4.662 1.00 69.36 508 ASN B N 1
ATOM 4059 C CA . ASN B 1 208 ? 52.111 -0.787 -4.777 1.00 74.79 508 ASN B CA 1
ATOM 4060 C C . ASN B 1 208 ? 52.388 -0.256 -6.185 1.00 73.79 508 ASN B C 1
ATOM 4061 O O . ASN B 1 208 ? 53.435 0.215 -6.425 1.00 76.62 508 ASN B O 1
ATOM 4066 N N . LEU B 1 209 ? 51.453 -0.289 -7.109 1.00 71.78 509 LEU B N 1
ATOM 4067 C CA . LEU B 1 209 ? 51.566 0.549 -8.313 1.00 72.82 509 LEU B CA 1
ATOM 4068 C C . LEU B 1 209 ? 51.138 1.971 -7.958 1.00 75.18 509 LEU B C 1
ATOM 4069 O O . LEU B 1 209 ? 50.239 2.153 -7.117 1.00 78.41 509 LEU B O 1
ATOM 4074 N N . GLY B 1 210 ? 51.758 2.967 -8.621 1.00 78.81 510 GLY B N 1
ATOM 4075 C CA . GLY B 1 210 ? 51.293 4.375 -8.612 1.00 80.74 510 GLY B CA 1
ATOM 4076 C C . GLY B 1 210 ? 49.862 4.480 -9.142 1.00 80.61 510 GLY B C 1
ATOM 4077 O O . GLY B 1 210 ? 49.395 3.552 -9.826 1.00 77.26 510 GLY B O 1
ATOM 4078 N N . GLY B 1 211 ? 49.133 5.561 -8.810 1.00 83.05 511 GLY B N 1
ATOM 4079 C CA . GLY B 1 211 ? 47.756 5.854 -9.382 1.00 76.99 511 GLY B CA 1
ATOM 4080 C C . GLY B 1 211 ? 47.651 5.820 -10.902 1.00 74.63 511 GLY B C 1
ATOM 4081 O O . GLY B 1 211 ? 46.647 5.283 -11.432 1.00 71.53 511 GLY B O 1
ATOM 4082 N N . LYS B 1 212 ? 48.667 6.351 -11.604 1.00 77.42 512 LYS B N 1
ATOM 4083 C CA . LYS B 1 212 ? 48.682 6.410 -13.078 1.00 78.89 512 LYS B CA 1
ATOM 4084 C C . LYS B 1 212 ? 48.798 4.975 -13.613 1.00 78.11 512 LYS B C 1
ATOM 4085 O O . LYS B 1 212 ? 47.989 4.586 -14.447 1.00 74.24 512 LYS B O 1
ATOM 4088 N N . LYS B 1 213 ? 49.759 4.180 -13.126 1.00 76.88 513 LYS B N 1
ATOM 4089 C CA . LYS B 1 213 ? 49.881 2.781 -13.573 1.00 72.03 513 LYS B CA 1
ATOM 4090 C C . LYS B 1 213 ? 48.584 2.031 -13.138 1.00 67.15 513 LYS B C 1
ATOM 4091 O O . LYS B 1 213 ? 48.126 1.246 -13.935 1.00 65.40 513 LYS B O 1
ATOM 4093 N N . ARG B 1 214 ? 47.943 2.288 -11.987 1.00 63.52 514 ARG B N 1
ATOM 4094 C CA . ARG B 1 214 ? 46.734 1.509 -11.606 1.00 62.71 514 ARG B CA 1
ATOM 4095 C C . ARG B 1 214 ? 45.528 1.857 -12.495 1.00 61.42 514 ARG B C 1
ATOM 4096 O O . ARG B 1 214 ? 44.737 0.972 -12.841 1.00 58.72 514 ARG B O 1
ATOM 4104 N N . GLN B 1 215 ? 45.389 3.132 -12.835 1.00 63.29 515 GLN B N 1
ATOM 4105 C CA . GLN B 1 215 ? 44.259 3.555 -13.790 1.00 66.56 515 GLN B CA 1
ATOM 4106 C C . GLN B 1 215 ? 44.452 2.872 -15.176 1.00 64.86 515 GLN B C 1
ATOM 4107 O O . GLN B 1 215 ? 43.462 2.349 -15.801 1.00 62.90 515 GLN B O 1
ATOM 4109 N N . THR B 1 216 ? 45.713 2.831 -15.667 1.00 69.14 516 THR B N 1
ATOM 4110 C CA . THR B 1 216 ? 45.911 2.337 -17.052 1.00 67.39 516 THR B CA 1
ATOM 4111 C C . THR B 1 216 ? 45.801 0.799 -16.979 1.00 63.46 516 THR B C 1
ATOM 4112 O O . THR B 1 216 ? 45.117 0.152 -17.839 1.00 58.63 516 THR B O 1
ATOM 4116 N N . LEU B 1 217 ? 46.233 0.227 -15.836 1.00 59.19 517 LEU B N 1
ATOM 4117 C CA . LEU B 1 217 ? 46.015 -1.180 -15.677 1.00 58.35 517 LEU B CA 1
ATOM 4118 C C . LEU B 1 217 ? 44.521 -1.598 -15.681 1.00 57.20 517 LEU B C 1
ATOM 4119 O O . LEU B 1 217 ? 44.136 -2.572 -16.374 1.00 51.62 517 LEU B O 1
ATOM 4124 N N . ARG B 1 218 ? 43.735 -0.944 -14.816 1.00 54.02 518 ARG B N 1
ATOM 4125 C CA . ARG B 1 218 ? 42.252 -1.140 -14.769 1.00 54.23 518 ARG B CA 1
ATOM 4126 C C . ARG B 1 218 ? 41.562 -1.030 -16.196 1.00 51.88 518 ARG B C 1
ATOM 4127 O O . ARG B 1 218 ? 40.838 -1.938 -16.583 1.00 46.00 518 ARG B O 1
ATOM 4135 N N . ARG B 1 219 ? 41.834 0.023 -16.934 1.00 51.89 519 ARG B N 1
ATOM 4136 C CA . ARG B 1 219 ? 41.236 0.198 -18.270 1.00 53.97 519 ARG B CA 1
ATOM 4137 C C . ARG B 1 219 ? 41.624 -0.966 -19.197 1.00 53.66 519 ARG B C 1
ATOM 4138 O O . ARG B 1 219 ? 40.781 -1.516 -19.946 1.00 50.86 519 ARG B O 1
ATOM 4141 N N . MET B 1 220 ? 42.902 -1.405 -19.112 1.00 53.84 520 MET B N 1
ATOM 4142 C CA . MET B 1 220 ? 43.367 -2.546 -19.911 1.00 54.19 520 MET B CA 1
ATOM 4143 C C . MET B 1 220 ? 42.668 -3.856 -19.563 1.00 48.17 520 MET B C 1
ATOM 4144 O O . MET B 1 220 ? 42.160 -4.595 -20.444 1.00 50.04 520 MET B O 1
ATOM 4149 N N . VAL B 1 221 ? 42.517 -4.104 -18.294 1.00 46.78 521 VAL B N 1
ATOM 4150 C CA . VAL B 1 221 ? 41.864 -5.331 -17.856 1.00 45.12 521 VAL B CA 1
ATOM 4151 C C . VAL B 1 221 ? 40.424 -5.395 -18.294 1.00 43.86 521 VAL B C 1
ATOM 4152 O O . VAL B 1 221 ? 39.990 -6.447 -18.721 1.00 43.32 521 VAL B O 1
ATOM 4156 N N . ILE B 1 222 ? 39.733 -4.252 -18.215 1.00 44.38 522 ILE B N 1
ATOM 4157 C CA . ILE B 1 222 ? 38.339 -4.129 -18.613 1.00 44.80 522 ILE B CA 1
ATOM 4158 C C . ILE B 1 222 ? 38.191 -4.482 -20.147 1.00 47.40 522 ILE B C 1
ATOM 4159 O O . ILE B 1 222 ? 37.328 -5.367 -20.507 1.00 44.37 522 ILE B O 1
ATOM 4164 N N . GLU B 1 223 ? 38.989 -3.791 -20.966 1.00 45.90 523 GLU B N 1
ATOM 4165 C CA . GLU B 1 223 ? 39.001 -4.000 -22.395 1.00 51.04 523 GLU B CA 1
ATOM 4166 C C . GLU B 1 223 ? 39.317 -5.458 -22.722 1.00 49.06 523 GLU B C 1
ATOM 4167 O O . GLU B 1 223 ? 38.707 -6.042 -23.598 1.00 51.20 523 GLU B O 1
ATOM 4173 N N . LEU B 1 224 ? 40.203 -6.125 -21.934 1.00 47.22 524 LEU B N 1
ATOM 4174 C CA . LEU B 1 224 ? 40.575 -7.463 -22.219 1.00 46.53 524 LEU B CA 1
ATOM 4175 C C . LEU B 1 224 ? 39.523 -8.430 -21.907 1.00 49.29 524 LEU B C 1
ATOM 4176 O O . LEU B 1 224 ? 39.356 -9.395 -22.697 1.00 44.25 524 LEU B O 1
ATOM 4181 N N . VAL B 1 225 ? 38.886 -8.313 -20.730 1.00 41.67 525 VAL B N 1
ATOM 4182 C CA . VAL B 1 225 ? 37.844 -9.336 -20.404 1.00 41.97 525 VAL B CA 1
ATOM 4183 C C . VAL B 1 225 ? 36.573 -9.097 -21.306 1.00 42.53 525 VAL B C 1
ATOM 4184 O O . VAL B 1 225 ? 35.883 -10.030 -21.674 1.00 45.79 525 VAL B O 1
ATOM 4188 N N . LEU B 1 226 ? 36.313 -7.851 -21.658 1.00 45.26 526 LEU B N 1
ATOM 4189 C CA . LEU B 1 226 ? 35.196 -7.521 -22.564 1.00 46.16 526 LEU B CA 1
ATOM 4190 C C . LEU B 1 226 ? 35.428 -8.190 -23.956 1.00 49.78 526 LEU B C 1
ATOM 4191 O O . LEU B 1 226 ? 34.462 -8.622 -24.564 1.00 49.25 526 LEU B O 1
ATOM 4196 N N . ALA B 1 227 ? 36.661 -8.298 -24.378 1.00 47.56 527 ALA B N 1
ATOM 4197 C CA . ALA B 1 227 ? 37.007 -9.002 -25.585 1.00 47.93 527 ALA B CA 1
ATOM 4198 C C . ALA B 1 227 ? 36.729 -10.460 -25.592 1.00 48.67 527 ALA B C 1
ATOM 4199 O O . ALA B 1 227 ? 36.949 -11.091 -26.640 1.00 48.52 527 ALA B O 1
ATOM 4201 N N . THR B 1 228 ? 36.268 -11.045 -24.487 1.00 43.77 528 THR B N 1
ATOM 4202 C CA . THR B 1 228 ? 35.903 -12.388 -24.455 1.00 43.25 528 THR B CA 1
ATOM 4203 C C . THR B 1 228 ? 34.463 -12.616 -24.779 1.00 44.02 528 THR B C 1
ATOM 4204 O O . THR B 1 228 ? 33.989 -13.762 -24.840 1.00 47.17 528 THR B O 1
ATOM 4208 N N . ASP B 1 229 ? 33.719 -11.572 -24.827 1.00 46.59 529 ASP B N 1
ATOM 4209 C CA . ASP B 1 229 ? 32.286 -11.574 -25.252 1.00 48.66 529 ASP B CA 1
ATOM 4210 C C . ASP B 1 229 ? 32.217 -11.949 -26.752 1.00 51.35 529 ASP B C 1
ATOM 4211 O O . ASP B 1 229 ? 32.850 -11.248 -27.582 1.00 52.47 529 ASP B O 1
ATOM 4216 N N . MET B 1 230 ? 31.502 -13.046 -27.047 1.00 48.13 530 MET B N 1
ATOM 4217 C CA . MET B 1 230 ? 31.299 -13.539 -28.464 1.00 52.44 530 MET B CA 1
ATOM 4218 C C . MET B 1 230 ? 30.739 -12.422 -29.374 1.00 57.29 530 MET B C 1
ATOM 4219 O O . MET B 1 230 ? 31.055 -12.373 -30.547 1.00 49.63 530 MET B O 1
ATOM 4224 N N . SER B 1 231 ? 29.959 -11.499 -28.824 1.00 53.40 531 SER B N 1
ATOM 4225 C CA . SER B 1 231 ? 29.396 -10.535 -29.651 1.00 56.31 531 SER B CA 1
ATOM 4226 C C . SER B 1 231 ? 30.532 -9.570 -30.120 1.00 55.96 531 SER B C 1
ATOM 4227 O O . SER B 1 231 ? 30.264 -8.692 -30.894 1.00 56.44 531 SER B O 1
ATOM 4230 N N . LYS B 1 232 ? 31.779 -9.784 -29.753 1.00 53.66 532 LYS B N 1
ATOM 4231 C CA . LYS B 1 232 ? 32.847 -8.927 -30.292 1.00 55.39 532 LYS B CA 1
ATOM 4232 C C . LYS B 1 232 ? 33.717 -9.618 -31.276 1.00 51.45 532 LYS B C 1
ATOM 4233 O O . LYS B 1 232 ? 34.678 -9.055 -31.784 1.00 53.51 532 LYS B O 1
ATOM 4239 N N . HIS B 1 233 ? 33.542 -10.899 -31.348 1.00 50.21 533 HIS B N 1
ATOM 4240 C CA . HIS B 1 233 ? 34.411 -11.772 -32.175 1.00 53.56 533 HIS B CA 1
ATOM 4241 C C . HIS B 1 233 ? 34.584 -11.245 -33.666 1.00 53.24 533 HIS B C 1
ATOM 4242 O O . HIS B 1 233 ? 35.721 -11.063 -34.112 1.00 53.38 533 HIS B O 1
ATOM 4249 N N . MET B 1 234 ? 33.506 -10.860 -34.279 1.00 53.26 534 MET B N 1
ATOM 4250 C CA . MET B 1 234 ? 33.583 -10.473 -35.697 1.00 57.79 534 MET B CA 1
ATOM 4251 C C . MET B 1 234 ? 34.445 -9.216 -35.873 1.00 61.27 534 MET B C 1
ATOM 4252 O O . MET B 1 234 ? 35.342 -9.142 -36.732 1.00 62.00 534 MET B O 1
ATOM 4257 N N . SER B 1 235 ? 34.148 -8.186 -35.079 1.00 60.53 535 SER B N 1
ATOM 4258 C CA . SER B 1 235 ? 34.943 -6.981 -35.132 1.00 62.52 535 SER B CA 1
ATOM 4259 C C . SER B 1 235 ? 36.491 -7.146 -34.794 1.00 60.27 535 SER B C 1
ATOM 4260 O O . SER B 1 235 ? 37.391 -6.567 -35.457 1.00 61.88 535 SER B O 1
ATOM 4263 N N . LEU B 1 236 ? 36.799 -7.882 -33.736 1.00 56.64 536 LEU B N 1
ATOM 4264 C CA . LEU B 1 236 ? 38.218 -8.074 -33.357 1.00 58.91 536 LEU B CA 1
ATOM 4265 C C . LEU B 1 236 ? 39.064 -8.772 -34.491 1.00 62.25 536 LEU B C 1
ATOM 4266 O O . LEU B 1 236 ? 40.228 -8.401 -34.765 1.00 63.32 536 LEU B O 1
ATOM 4271 N N . LEU B 1 237 ? 38.451 -9.805 -35.054 1.00 59.08 537 LEU B N 1
ATOM 4272 C CA . LEU B 1 237 ? 38.996 -10.573 -36.099 1.00 62.79 537 LEU B CA 1
ATOM 4273 C C . LEU B 1 237 ? 39.133 -9.661 -37.370 1.00 64.46 537 LEU B C 1
ATOM 4274 O O . LEU B 1 237 ? 40.194 -9.648 -37.995 1.00 68.10 537 LEU B O 1
ATOM 4279 N N . ALA B 1 238 ? 38.125 -8.866 -37.721 1.00 69.15 538 ALA B N 1
ATOM 4280 C CA . ALA B 1 238 ? 38.339 -7.924 -38.869 1.00 71.38 538 ALA B CA 1
ATOM 4281 C C . ALA B 1 238 ? 39.596 -7.005 -38.517 1.00 74.43 538 ALA B C 1
ATOM 4282 O O . ALA B 1 238 ? 40.496 -6.764 -39.337 1.00 72.77 538 ALA B O 1
ATOM 4284 N N . ASP B 1 239 ? 39.715 -6.591 -37.274 1.00 73.95 539 ASP B N 1
ATOM 4285 C CA . ASP B 1 239 ? 40.856 -5.809 -36.867 1.00 79.22 539 ASP B CA 1
ATOM 4286 C C . ASP B 1 239 ? 42.197 -6.525 -37.012 1.00 75.84 539 ASP B C 1
ATOM 4287 O O . ASP B 1 239 ? 43.200 -5.890 -37.304 1.00 78.94 539 ASP B O 1
ATOM 4292 N N . LEU B 1 240 ? 42.241 -7.795 -36.650 1.00 74.44 540 LEU B N 1
ATOM 4293 C CA . LEU B 1 240 ? 43.471 -8.550 -36.640 1.00 75.77 540 LEU B CA 1
ATOM 4294 C C . LEU B 1 240 ? 43.856 -8.744 -38.202 1.00 82.85 540 LEU B C 1
ATOM 4295 O O . LEU B 1 240 ? 44.990 -8.432 -38.617 1.00 81.85 540 LEU B O 1
ATOM 4300 N N . ARG B 1 241 ? 42.894 -9.227 -39.015 1.00 82.03 541 ARG B N 1
ATOM 4301 C CA . ARG B 1 241 ? 43.081 -9.378 -40.499 1.00 87.69 541 ARG B CA 1
ATOM 4302 C C . ARG B 1 241 ? 43.707 -8.153 -41.104 1.00 89.40 541 ARG B C 1
ATOM 4303 O O . ARG B 1 241 ? 44.598 -8.277 -41.979 1.00 94.29 541 ARG B O 1
ATOM 4311 N N . THR B 1 242 ? 43.236 -6.983 -40.632 1.00 87.19 542 THR B N 1
ATOM 4312 C CA . THR B 1 242 ? 43.673 -5.666 -41.172 1.00 92.57 542 THR B CA 1
ATOM 4313 C C . THR B 1 242 ? 45.116 -5.399 -40.832 1.00 95.73 542 THR B C 1
ATOM 4314 O O . THR B 1 242 ? 45.929 -5.057 -41.711 1.00 87.03 542 THR B O 1
ATOM 4318 N N . MET B 1 243 ? 45.404 -5.588 -39.553 1.00 91.67 543 MET B N 1
ATOM 4319 C CA . MET B 1 243 ? 46.750 -5.523 -39.071 1.00 95.31 543 MET B CA 1
ATOM 4320 C C . MET B 1 243 ? 47.726 -6.467 -39.821 1.00 93.92 543 MET B C 1
ATOM 4321 O O . MET B 1 243 ? 48.804 -6.061 -40.168 1.00 95.69 543 MET B O 1
ATOM 4326 N N . VAL B 1 244 ? 47.365 -7.728 -40.001 1.00 90.49 544 VAL B N 1
ATOM 4327 C CA . VAL B 1 244 ? 48.235 -8.738 -40.657 1.00 91.43 544 VAL B CA 1
ATOM 4328 C C . VAL B 1 244 ? 48.511 -8.315 -42.060 1.00 99.99 544 VAL B C 1
ATOM 4329 O O . VAL B 1 244 ? 49.686 -8.217 -42.493 1.00 98.42 544 VAL B O 1
ATOM 4333 N N . GLU B 1 245 ? 47.425 -7.965 -42.736 1.00 102.95 545 GLU B N 1
ATOM 4334 C CA . GLU B 1 245 ? 47.547 -7.309 -44.045 1.00 111.73 545 GLU B CA 1
ATOM 4335 C C . GLU B 1 245 ? 48.413 -6.042 -44.102 1.00 113.62 545 GLU B C 1
ATOM 4336 O O . GLU B 1 245 ? 48.343 -5.376 -45.046 1.00 113.10 545 GLU B O 1
ATOM 4342 N N . THR B 1 246 ? 49.304 -5.768 -43.147 1.00 117.38 546 THR B N 1
ATOM 4343 C CA . THR B 1 246 ? 50.339 -4.737 -43.342 1.00 119.91 546 THR B CA 1
ATOM 4344 C C . THR B 1 246 ? 51.784 -5.356 -43.470 1.00 122.42 546 THR B C 1
ATOM 4345 O O . THR B 1 246 ? 52.158 -6.307 -42.729 1.00 118.59 546 THR B O 1
ATOM 4349 N N . ASN B 1 256 ? 56.113 -4.565 -36.726 1.00 123.80 556 ASN B N 1
ATOM 4350 C CA . ASN B 1 256 ? 55.803 -3.193 -36.278 1.00 124.04 556 ASN B CA 1
ATOM 4351 C C . ASN B 1 256 ? 54.496 -2.954 -35.425 1.00 129.54 556 ASN B C 1
ATOM 4352 O O . ASN B 1 256 ? 53.388 -3.258 -35.880 1.00 136.93 556 ASN B O 1
ATOM 4357 N N . LEU B 1 257 ? 54.647 -2.352 -34.219 1.00 127.09 557 LEU B N 1
ATOM 4358 C CA . LEU B 1 257 ? 53.545 -1.693 -33.446 1.00 116.35 557 LEU B CA 1
ATOM 4359 C C . LEU B 1 257 ? 53.991 -1.051 -32.121 1.00 112.68 557 LEU B C 1
ATOM 4360 O O . LEU B 1 257 ? 54.244 -1.732 -31.151 1.00 112.32 557 LEU B O 1
ATOM 4365 N N . ASP B 1 258 ? 54.086 0.274 -32.09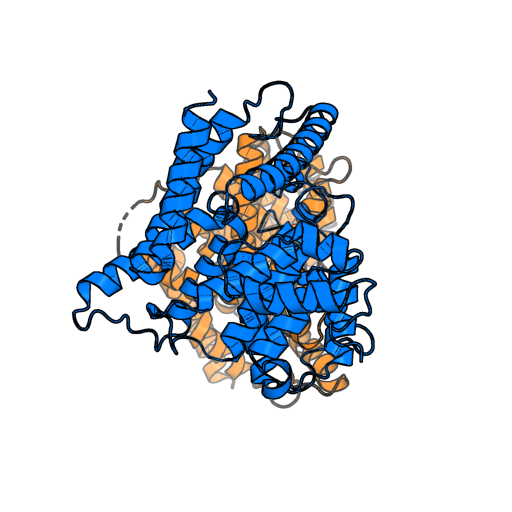8 1.00 116.25 558 ASP B N 1
ATOM 4366 C CA . ASP B 1 258 ? 54.343 1.078 -30.844 1.00 115.49 558 ASP B CA 1
ATOM 4367 C C . ASP B 1 258 ? 53.215 2.127 -30.471 1.00 113.38 558 ASP B C 1
ATOM 4368 O O . ASP B 1 258 ? 53.338 3.027 -29.571 1.00 113.86 558 ASP B O 1
ATOM 4373 N N . ASN B 1 259 ? 52.094 1.970 -31.152 1.00 106.65 559 ASN B N 1
ATOM 4374 C CA . ASN B 1 259 ? 50.852 2.585 -30.726 1.00 102.59 559 ASN B CA 1
ATOM 4375 C C . ASN B 1 259 ? 50.196 1.458 -29.834 1.00 95.49 559 ASN B C 1
ATOM 4376 O O . ASN B 1 259 ? 50.119 0.256 -30.217 1.00 85.98 559 ASN B O 1
ATOM 4381 N N . TYR B 1 260 ? 49.866 1.877 -28.613 1.00 90.76 560 TYR B N 1
ATOM 4382 C CA . TYR B 1 260 ? 48.920 1.237 -27.754 1.00 91.18 560 TYR B CA 1
ATOM 4383 C C . TYR B 1 260 ? 47.844 0.646 -28.638 1.00 90.77 560 TYR B C 1
ATOM 4384 O O . TYR B 1 260 ? 47.667 -0.571 -28.602 1.00 96.13 560 TYR B O 1
ATOM 4393 N N . ALA B 1 261 ? 47.203 1.462 -29.487 1.00 83.91 561 ALA B N 1
ATOM 4394 C CA . ALA B 1 261 ? 45.974 1.040 -30.187 1.00 82.85 561 ALA B CA 1
ATOM 4395 C C . ALA B 1 261 ? 46.069 -0.382 -30.838 1.00 83.26 561 ALA B C 1
ATOM 4396 O O . ALA B 1 261 ? 45.101 -1.271 -30.710 1.00 77.07 561 ALA B O 1
ATOM 4398 N N . ASP B 1 262 ? 47.233 -0.613 -31.488 1.00 78.80 562 ASP B N 1
ATOM 4399 C CA . ASP B 1 262 ? 47.477 -1.868 -32.192 1.00 78.30 562 ASP B CA 1
ATOM 4400 C C . ASP B 1 262 ? 47.794 -3.000 -31.246 1.00 73.19 562 ASP B C 1
ATOM 4401 O O . ASP B 1 262 ? 47.129 -4.045 -31.376 1.00 67.47 562 ASP B O 1
ATOM 4406 N N . ARG B 1 263 ? 48.759 -2.769 -30.329 1.00 74.43 563 ARG B N 1
ATOM 4407 C CA . ARG B 1 263 ? 49.154 -3.735 -29.237 1.00 72.48 563 ARG B CA 1
ATOM 4408 C C . ARG B 1 263 ? 47.962 -4.275 -28.484 1.00 67.62 563 ARG B C 1
ATOM 4409 O O . ARG B 1 263 ? 47.823 -5.491 -28.293 1.00 62.94 563 ARG B O 1
ATOM 4417 N N . ILE B 1 264 ? 47.095 -3.350 -28.075 1.00 67.14 564 ILE B N 1
ATOM 4418 C CA . ILE B 1 264 ? 45.910 -3.687 -27.295 1.00 67.56 564 ILE B CA 1
ATOM 4419 C C . ILE B 1 264 ? 44.910 -4.504 -28.161 1.00 63.66 564 ILE B C 1
ATOM 4420 O O . ILE B 1 264 ? 44.330 -5.501 -27.666 1.00 54.51 564 ILE B O 1
ATOM 4425 N N . GLN B 1 265 ? 44.720 -4.135 -29.412 1.00 63.98 565 GLN B N 1
ATOM 4426 C CA . GLN B 1 265 ? 43.957 -5.001 -30.328 1.00 64.72 565 GLN B CA 1
ATOM 4427 C C . GLN B 1 265 ? 44.649 -6.397 -30.467 1.00 63.41 565 GLN B C 1
ATOM 4428 O O . GLN B 1 265 ? 43.948 -7.412 -30.669 1.00 59.78 565 GLN B O 1
ATOM 4430 N N . ILE B 1 266 ? 45.972 -6.480 -30.358 1.00 61.66 566 ILE B N 1
ATOM 4431 C CA . ILE B 1 266 ? 46.569 -7.796 -30.522 1.00 62.61 566 ILE B CA 1
ATOM 4432 C C . ILE B 1 266 ? 46.242 -8.591 -29.225 1.00 56.86 566 ILE B C 1
ATOM 4433 O O . ILE B 1 266 ? 45.876 -9.775 -29.269 1.00 54.27 566 ILE B O 1
ATOM 4438 N N . LEU B 1 267 ? 46.405 -7.953 -28.104 1.00 54.73 567 LEU B N 1
ATOM 4439 C CA . LEU B 1 267 ? 46.109 -8.648 -26.793 1.00 53.00 567 LEU B CA 1
ATOM 4440 C C . LEU B 1 267 ? 44.627 -9.045 -26.599 1.00 52.75 567 LEU B C 1
ATOM 4441 O O . LEU B 1 267 ? 44.357 -10.096 -26.034 1.00 52.53 567 LEU B O 1
ATOM 4446 N N . GLN B 1 268 ? 43.691 -8.239 -27.131 1.00 51.83 568 GLN B N 1
ATOM 4447 C CA . GLN B 1 268 ? 42.287 -8.639 -27.220 1.00 49.32 568 GLN B CA 1
ATOM 4448 C C . GLN B 1 268 ? 42.102 -9.823 -28.047 1.00 48.36 568 GLN B C 1
ATOM 4449 O O . GLN B 1 268 ? 41.455 -10.740 -27.618 1.00 47.29 568 GLN B O 1
ATOM 4455 N N . ASN B 1 269 ? 42.758 -9.900 -29.213 1.00 50.45 569 ASN B N 1
ATOM 4456 C CA . ASN B 1 269 ? 42.632 -11.117 -30.000 1.00 51.55 569 ASN B CA 1
ATOM 4457 C C . ASN B 1 269 ? 43.280 -12.273 -29.306 1.00 49.12 569 ASN B C 1
ATOM 4458 O O . ASN B 1 269 ? 42.788 -13.412 -29.336 1.00 49.71 569 ASN B O 1
ATOM 4463 N N . MET B 1 270 ? 44.410 -12.015 -28.702 1.00 50.57 570 MET B N 1
ATOM 4464 C CA . MET B 1 270 ? 45.092 -13.089 -28.001 1.00 52.06 570 MET B CA 1
ATOM 4465 C C . MET B 1 270 ? 44.317 -13.777 -26.874 1.00 44.34 570 MET B C 1
ATOM 4466 O O . MET B 1 270 ? 44.272 -15.029 -26.779 1.00 48.42 570 MET B O 1
ATOM 4471 N N . ILE B 1 271 ? 43.710 -13.013 -25.965 1.00 45.09 571 ILE B N 1
ATOM 4472 C CA . ILE B 1 271 ? 42.930 -13.647 -24.900 1.00 42.45 571 ILE B CA 1
ATOM 4473 C C . ILE B 1 271 ? 41.743 -14.348 -25.481 1.00 43.07 571 ILE B C 1
ATOM 4474 O O . ILE B 1 271 ? 41.285 -15.367 -24.974 1.00 43.70 571 ILE B O 1
ATOM 4479 N N . HIS B 1 272 ? 41.128 -13.758 -26.498 1.00 45.80 572 HIS B N 1
ATOM 4480 C CA . HIS B 1 272 ? 39.939 -14.405 -27.114 1.00 44.83 572 HIS B CA 1
ATOM 4481 C C . HIS B 1 272 ? 40.336 -15.773 -27.791 1.00 47.30 572 HIS B C 1
ATOM 4482 O O . HIS B 1 272 ? 39.555 -16.837 -27.691 1.00 46.60 572 HIS B O 1
ATOM 4489 N N . CYS B 1 273 ? 41.522 -15.775 -28.444 1.00 46.27 573 CYS B N 1
ATOM 4490 C CA . CYS B 1 273 ? 42.177 -17.043 -28.983 1.00 49.70 573 CYS B CA 1
ATOM 4491 C C . CYS B 1 273 ? 42.351 -18.114 -27.829 1.00 49.12 573 CYS B C 1
ATOM 4492 O O . CYS B 1 273 ? 41.869 -19.277 -27.899 1.00 44.69 573 CYS B O 1
ATOM 4495 N N . ALA B 1 274 ? 42.912 -17.625 -26.723 1.00 48.55 574 ALA B N 1
ATOM 4496 C CA . ALA B 1 274 ? 43.156 -18.546 -25.553 1.00 45.22 574 ALA B CA 1
ATOM 4497 C C . ALA B 1 274 ? 41.859 -19.120 -25.069 1.00 41.24 574 ALA B C 1
ATOM 4498 O O . ALA B 1 274 ? 41.751 -20.272 -24.801 1.00 41.34 574 ALA B O 1
ATOM 4500 N N . ASP B 1 275 ? 40.854 -18.262 -24.963 1.00 45.21 575 ASP B N 1
ATOM 4501 C CA . ASP B 1 275 ? 39.529 -18.709 -24.573 1.00 41.54 575 ASP B CA 1
ATOM 4502 C C . ASP B 1 275 ? 38.934 -19.732 -25.519 1.00 45.42 575 ASP B C 1
ATOM 4503 O O . ASP B 1 275 ? 38.152 -20.577 -25.103 1.00 43.02 575 ASP B O 1
ATOM 4508 N N . LEU B 1 276 ? 39.283 -19.624 -26.842 1.00 48.49 576 LEU B N 1
ATOM 4509 C CA . LEU B 1 276 ? 38.707 -20.502 -27.831 1.00 48.65 576 LEU B CA 1
ATOM 4510 C C . LEU B 1 276 ? 39.764 -21.481 -28.287 1.00 50.80 576 LEU B C 1
ATOM 4511 O O . LEU B 1 276 ? 39.797 -21.875 -29.512 1.00 56.12 576 LEU B O 1
ATOM 4516 N N . SER B 1 277 ? 40.666 -21.920 -27.370 1.00 47.19 577 SER B N 1
ATOM 4517 C CA . SER B 1 277 ? 41.761 -22.698 -27.738 1.00 47.65 577 SER B CA 1
ATOM 4518 C C . SER B 1 277 ? 41.454 -24.189 -27.751 1.00 48.07 577 SER B C 1
ATOM 4519 O O . SER B 1 277 ? 42.241 -24.974 -28.345 1.00 48.52 577 SER B O 1
ATOM 4522 N N . ASN B 1 278 ? 40.391 -24.603 -27.109 1.00 45.18 578 ASN B N 1
ATOM 4523 C CA . ASN B 1 278 ? 40.148 -25.949 -26.878 1.00 47.18 578 ASN B CA 1
ATOM 4524 C C . ASN B 1 278 ? 40.209 -26.799 -28.178 1.00 53.01 578 ASN B C 1
ATOM 4525 O O . ASN B 1 278 ? 40.767 -27.869 -28.145 1.00 53.32 578 ASN B O 1
ATOM 4530 N N . PRO B 1 279 ? 39.607 -26.383 -29.278 1.00 49.08 579 PRO B N 1
ATOM 4531 C CA . PRO B 1 279 ? 39.605 -27.249 -30.440 1.00 51.53 579 PRO B CA 1
ATOM 4532 C C . PRO B 1 279 ? 40.962 -27.370 -31.091 1.00 51.93 579 PRO B C 1
ATOM 4533 O O . PRO B 1 279 ? 41.204 -28.171 -32.002 1.00 52.66 579 PRO B O 1
ATOM 4537 N N . ALA B 1 280 ? 41.879 -26.491 -30.720 1.00 52.07 580 ALA B N 1
ATOM 4538 C CA . ALA B 1 280 ? 43.231 -26.564 -31.254 1.00 53.23 580 ALA B CA 1
ATOM 4539 C C . ALA B 1 280 ? 44.154 -27.260 -30.266 1.00 58.36 580 ALA B C 1
ATOM 4540 O O . ALA B 1 280 ? 45.388 -27.322 -30.568 1.00 55.78 580 ALA B O 1
ATOM 4542 N N . LYS B 1 281 ? 43.584 -27.782 -29.140 1.00 53.22 581 LYS B N 1
ATOM 4543 C CA . LYS B 1 281 ? 44.392 -28.573 -28.173 1.00 53.58 581 LYS B CA 1
ATOM 4544 C C . LYS B 1 281 ? 44.463 -30.091 -28.593 1.00 54.29 581 LYS B C 1
ATOM 4545 O O . LYS B 1 281 ? 43.592 -30.549 -29.303 1.00 54.24 581 LYS B O 1
ATOM 4551 N N . PRO B 1 282 ? 45.430 -30.871 -28.088 1.00 55.38 582 PRO B N 1
ATOM 4552 C CA . PRO B 1 282 ? 45.498 -32.363 -28.353 1.00 52.76 582 PRO B CA 1
ATOM 4553 C C . PRO B 1 282 ? 44.104 -32.932 -28.027 1.00 51.20 582 PRO B C 1
ATOM 4554 O O . PRO B 1 282 ? 43.384 -32.467 -27.116 1.00 46.70 582 PRO B O 1
ATOM 4558 N N . LEU B 1 283 ? 43.725 -33.930 -28.778 1.00 52.53 583 LEU B N 1
ATOM 4559 C CA . LEU B 1 283 ? 42.389 -34.321 -28.929 1.00 53.59 583 LEU B CA 1
ATOM 4560 C C . LEU B 1 283 ? 41.770 -34.799 -27.656 1.00 55.27 583 LEU B C 1
ATOM 4561 O O . LEU B 1 283 ? 40.566 -34.525 -27.360 1.00 53.70 583 LEU B O 1
ATOM 4566 N N . ARG B 1 284 ? 42.548 -35.544 -26.860 1.00 53.49 584 ARG B N 1
ATOM 4567 C CA . ARG B 1 284 ? 42.051 -35.999 -25.626 1.00 52.51 584 ARG B CA 1
ATOM 4568 C C . ARG B 1 284 ? 41.645 -34.813 -24.784 1.00 49.76 584 ARG B C 1
ATOM 4569 O O . ARG B 1 284 ? 40.647 -34.835 -24.133 1.00 53.29 584 ARG B O 1
ATOM 4577 N N . LEU B 1 285 ? 42.406 -33.757 -24.803 1.00 52.12 585 LEU B N 1
ATOM 4578 C CA . LEU B 1 285 ? 42.084 -32.568 -23.893 1.00 50.23 585 LEU B CA 1
ATOM 4579 C C . LEU B 1 285 ? 40.882 -31.788 -24.469 1.00 51.28 585 LEU B C 1
ATOM 4580 O O . LEU B 1 285 ? 39.924 -31.445 -23.719 1.00 46.62 585 LEU B O 1
ATOM 4585 N N . TYR B 1 286 ? 40.888 -31.628 -25.827 1.00 51.32 586 TYR B N 1
ATOM 4586 C CA . TYR B 1 286 ? 39.725 -31.035 -26.587 1.00 51.78 586 TYR B CA 1
ATOM 4587 C C . TYR B 1 286 ? 38.421 -31.742 -26.238 1.00 53.25 586 TYR B C 1
ATOM 4588 O O . TYR B 1 286 ? 37.472 -31.176 -25.694 1.00 51.43 586 TYR B O 1
ATOM 4597 N N . ARG B 1 287 ? 38.440 -33.050 -26.336 1.00 57.62 587 ARG B N 1
ATOM 4598 C CA . ARG B 1 287 ? 37.240 -33.833 -25.993 1.00 58.04 587 ARG B CA 1
ATOM 4599 C C . ARG B 1 287 ? 36.831 -33.748 -24.573 1.00 59.50 587 ARG B C 1
ATOM 4600 O O . ARG B 1 287 ? 35.588 -33.755 -24.234 1.00 54.03 587 ARG B O 1
ATOM 4608 N N . LYS B 1 288 ? 37.815 -33.623 -23.687 1.00 55.08 588 LYS B N 1
ATOM 4609 C CA . LYS B 1 288 ? 37.402 -33.474 -22.292 1.00 59.87 588 LYS B CA 1
ATOM 4610 C C . LYS B 1 288 ? 36.666 -32.194 -21.980 1.00 53.25 588 LYS B C 1
ATOM 4611 O O . LYS B 1 288 ? 35.631 -32.161 -21.250 1.00 54.20 588 LYS B O 1
ATOM 4617 N N . TRP B 1 289 ? 37.253 -31.100 -22.480 1.00 55.58 589 TRP B N 1
ATOM 4618 C CA . TRP B 1 289 ? 36.706 -29.748 -22.351 1.00 51.19 589 TRP B CA 1
ATOM 4619 C C . TRP B 1 289 ? 35.374 -29.750 -23.032 1.00 53.22 589 TRP B C 1
ATOM 4620 O O . TRP B 1 289 ? 34.421 -29.208 -22.533 1.00 55.36 589 TRP B O 1
ATOM 4631 N N . THR B 1 290 ? 35.280 -30.411 -24.155 1.00 54.94 590 THR B N 1
ATOM 4632 C CA . THR B 1 290 ? 33.945 -30.416 -24.894 1.00 63.34 590 THR B CA 1
ATOM 4633 C C . THR B 1 290 ? 32.815 -31.122 -24.134 1.00 63.27 590 THR B C 1
ATOM 4634 O O . THR B 1 290 ? 31.718 -30.622 -24.055 1.00 62.26 590 THR B O 1
ATOM 4638 N N . GLY B 1 291 ? 33.135 -32.199 -23.441 1.00 63.67 591 GLY B N 1
ATOM 4639 C CA . GLY B 1 291 ? 32.104 -33.004 -22.732 1.00 66.04 591 GLY B CA 1
ATOM 4640 C C . GLY B 1 291 ? 31.516 -32.198 -21.614 1.00 62.37 591 GLY B C 1
ATOM 4641 O O . GLY B 1 291 ? 30.256 -32.205 -21.371 1.00 65.36 591 GLY B O 1
ATOM 4642 N N . ARG B 1 292 ? 32.428 -31.465 -20.980 1.00 56.42 592 ARG B N 1
ATOM 4643 C CA . ARG B 1 292 ? 32.027 -30.486 -20.005 1.00 58.21 592 ARG B CA 1
ATOM 4644 C C . ARG B 1 292 ? 31.201 -29.316 -20.473 1.00 56.63 592 ARG B C 1
ATOM 4645 O O . ARG B 1 292 ? 30.174 -28.997 -19.866 1.00 54.85 592 ARG B O 1
ATOM 4653 N N . LEU B 1 293 ? 31.669 -28.599 -21.489 1.00 58.26 593 LEU B N 1
ATOM 4654 C CA . LEU B 1 293 ? 30.832 -27.497 -22.109 1.00 59.93 593 LEU B CA 1
ATOM 4655 C C . LEU B 1 293 ? 29.426 -27.947 -22.456 1.00 65.55 593 LEU B C 1
ATOM 4656 O O . LEU B 1 293 ? 28.409 -27.278 -22.137 1.00 65.69 593 LEU B O 1
ATOM 4661 N N . ILE B 1 294 ? 29.346 -29.110 -23.104 1.00 72.21 594 ILE B N 1
ATOM 4662 C CA . ILE B 1 294 ? 28.018 -29.660 -23.559 1.00 69.01 594 ILE B CA 1
ATOM 4663 C C . ILE B 1 294 ? 27.171 -30.027 -22.367 1.00 66.53 594 ILE B C 1
ATOM 4664 O O . ILE B 1 294 ? 25.979 -29.869 -22.429 1.00 70.48 594 ILE B O 1
ATOM 4669 N N . GLU B 1 295 ? 27.770 -30.538 -21.299 1.00 65.20 595 GLU B N 1
ATOM 4670 C CA . GLU B 1 295 ? 26.994 -30.923 -20.099 1.00 72.38 595 GLU B CA 1
ATOM 4671 C C . GLU B 1 295 ? 26.399 -29.609 -19.473 1.00 74.16 595 GLU B C 1
ATOM 4672 O O . GLU B 1 295 ? 25.249 -29.582 -18.970 1.00 73.54 595 GLU B O 1
ATOM 4678 N N . GLU B 1 296 ? 27.150 -28.522 -19.613 1.00 70.15 596 GLU B N 1
ATOM 4679 C CA . GLU B 1 296 ? 26.716 -27.276 -19.096 1.00 69.38 596 GLU B CA 1
ATOM 4680 C C . GLU B 1 296 ? 25.547 -26.689 -19.932 1.00 68.17 596 GLU B C 1
ATOM 4681 O O . GLU B 1 296 ? 24.487 -26.346 -19.396 1.00 67.75 596 GLU B O 1
ATOM 4687 N N . PHE B 1 297 ? 25.757 -26.619 -21.241 1.00 66.18 597 PHE B N 1
ATOM 4688 C CA . PHE B 1 297 ? 24.746 -26.233 -22.239 1.00 72.17 597 PHE B CA 1
ATOM 4689 C C . PHE B 1 297 ? 23.479 -27.080 -22.164 1.00 77.40 597 PHE B C 1
ATOM 4690 O O . PHE B 1 297 ? 22.373 -26.549 -22.127 1.00 73.56 597 PHE B O 1
ATOM 4698 N N . PHE B 1 298 ? 23.649 -28.406 -22.213 1.00 79.52 598 PHE B N 1
ATOM 4699 C CA . PHE B 1 298 ? 22.497 -29.282 -22.125 1.00 84.20 598 PHE B CA 1
ATOM 4700 C C . PHE B 1 298 ? 21.674 -28.946 -20.877 1.00 86.03 598 PHE B C 1
ATOM 4701 O O . PHE B 1 298 ? 20.433 -28.840 -21.003 1.00 88.42 598 PHE B O 1
ATOM 4709 N N . ARG B 1 299 ? 22.349 -28.699 -19.732 1.00 85.77 599 ARG B N 1
ATOM 4710 C CA . ARG B 1 299 ? 21.696 -28.355 -18.388 1.00 84.86 599 ARG B CA 1
ATOM 4711 C C . ARG B 1 299 ? 20.810 -27.064 -18.448 1.00 84.84 599 ARG B C 1
ATOM 4712 O O . ARG B 1 299 ? 19.724 -26.959 -17.881 1.00 87.88 599 ARG B O 1
ATOM 4714 N N . GLN B 1 300 ? 21.353 -26.103 -19.189 1.00 82.25 600 GLN B N 1
ATOM 4715 C CA . GLN B 1 300 ? 20.729 -24.885 -19.627 1.00 79.50 600 GLN B CA 1
ATOM 4716 C C . GLN B 1 300 ? 19.511 -25.188 -20.511 1.00 84.93 600 GLN B C 1
ATOM 4717 O O . GLN B 1 300 ? 18.481 -24.581 -20.302 1.00 86.57 600 GLN B O 1
ATOM 4723 N N . GLY B 1 301 ? 19.672 -26.066 -21.522 1.00 86.27 601 GLY B N 1
ATOM 4724 C CA . GLY B 1 301 ? 18.535 -26.522 -22.364 1.00 91.15 601 GLY B CA 1
ATOM 4725 C C . GLY B 1 301 ? 17.329 -27.063 -21.581 1.00 91.74 601 GLY B C 1
ATOM 4726 O O . GLY B 1 301 ? 16.211 -26.843 -21.964 1.00 95.42 601 GLY B O 1
ATOM 4727 N N . ASP B 1 302 ? 17.596 -27.757 -20.475 1.00 92.49 602 ASP B N 1
ATOM 4728 C CA . ASP B 1 302 ? 16.599 -28.294 -19.550 1.00 93.48 602 ASP B CA 1
ATOM 4729 C C . ASP B 1 302 ? 15.841 -27.208 -18.780 1.00 99.40 602 ASP B C 1
ATOM 4730 O O . ASP B 1 302 ? 14.610 -27.344 -18.629 1.00 104.33 602 ASP B O 1
ATOM 4735 N N . LYS B 1 303 ? 16.530 -26.170 -18.264 1.00 96.70 603 LYS B N 1
ATOM 4736 C CA . LYS B 1 303 ? 15.797 -25.020 -17.660 1.00 99.33 603 LYS B CA 1
ATOM 4737 C C . LYS B 1 303 ? 15.013 -24.240 -18.766 1.00 95.08 603 LYS B C 1
ATOM 4738 O O . LYS B 1 303 ? 13.922 -23.794 -18.516 1.00 97.16 603 LYS B O 1
ATOM 4742 N N . GLU B 1 304 ? 15.524 -24.213 -20.005 1.00 94.42 604 GLU B N 1
ATOM 4743 C CA . GLU B 1 304 ? 14.894 -23.570 -21.190 1.00 95.87 604 GLU B CA 1
ATOM 4744 C C . GLU B 1 304 ? 13.685 -24.418 -21.753 1.00 105.40 604 GLU B C 1
ATOM 4745 O O . GLU B 1 304 ? 12.666 -23.853 -22.297 1.00 106.29 604 GLU B O 1
ATOM 4747 N N . ARG B 1 305 ? 13.799 -25.753 -21.594 1.00 106.53 605 ARG B N 1
ATOM 4748 C CA . ARG B 1 305 ? 12.736 -26.762 -21.861 1.00 112.17 605 ARG B CA 1
ATOM 4749 C C . ARG B 1 305 ? 11.726 -26.784 -20.689 1.00 116.64 605 ARG B C 1
ATOM 4750 O O . ARG B 1 305 ? 10.542 -26.597 -20.951 1.00 118.58 605 ARG B O 1
ATOM 4752 N N . GLU B 1 306 ? 12.197 -26.923 -19.421 1.00 117.62 606 GLU B N 1
ATOM 4753 C CA . GLU B 1 306 ? 11.337 -26.955 -18.166 1.00 116.69 606 GLU B CA 1
ATOM 4754 C C . GLU B 1 306 ? 10.834 -25.574 -17.745 1.00 119.79 606 GLU B C 1
ATOM 4755 O O . GLU B 1 306 ? 10.221 -25.438 -16.679 1.00 124.92 606 GLU B O 1
ATOM 4758 N N . LEU B 1 307 ? 11.071 -24.557 -18.589 1.00 120.23 607 LEU B N 1
ATOM 4759 C CA . LEU B 1 307 ? 10.254 -23.298 -18.609 1.00 115.86 607 LEU B CA 1
ATOM 4760 C C . LEU B 1 307 ? 9.594 -22.949 -19.968 1.00 118.66 607 LEU B C 1
ATOM 4761 O O . LEU B 1 307 ? 9.219 -21.798 -20.205 1.00 119.58 607 LEU B O 1
ATOM 4766 N N . SER B 1 308 ? 9.402 -23.918 -20.853 1.00 119.36 608 SER B N 1
ATOM 4767 C CA . SER B 1 308 ? 8.521 -23.693 -22.018 1.00 122.37 608 SER B CA 1
ATOM 4768 C C . SER B 1 308 ? 9.014 -22.706 -23.097 1.00 119.42 608 SER B C 1
ATOM 4769 O O . SER B 1 308 ? 8.168 -22.273 -23.894 1.00 119.72 608 SER B O 1
ATOM 4770 N N . LEU B 1 309 ? 10.347 -22.415 -23.131 1.00 113.76 609 LEU B N 1
ATOM 4771 C CA . LEU B 1 309 ? 11.052 -21.455 -24.089 1.00 107.75 609 LEU B CA 1
ATOM 4772 C C . LEU B 1 309 ? 11.846 -22.133 -25.300 1.00 105.73 609 LEU B C 1
ATOM 4773 O O . LEU B 1 309 ? 12.151 -23.367 -25.251 1.00 102.59 609 LEU B O 1
ATOM 4775 N N . GLU B 1 310 ? 12.208 -21.308 -26.326 1.00 103.82 610 GLU B N 1
ATOM 4776 C CA . GLU B 1 310 ? 12.968 -21.734 -27.582 1.00 105.27 610 GLU B CA 1
ATOM 4777 C C . GLU B 1 310 ? 14.441 -22.115 -27.211 1.00 106.11 610 GLU B C 1
ATOM 4778 O O . GLU B 1 310 ? 15.352 -21.273 -27.206 1.00 100.30 610 GLU B O 1
ATOM 4782 N N . ILE B 1 311 ? 14.617 -23.401 -26.842 1.00 107.28 611 ILE B N 1
ATOM 4783 C CA . ILE B 1 311 ? 15.880 -23.975 -26.278 1.00 102.46 611 ILE B CA 1
ATOM 4784 C C . ILE B 1 311 ? 17.052 -23.396 -27.012 1.00 99.99 611 ILE B C 1
ATOM 4785 O O . ILE B 1 311 ? 17.113 -23.334 -28.245 1.00 104.04 611 ILE B O 1
ATOM 4790 N N . SER B 1 312 ? 18.022 -23.018 -26.235 1.00 95.07 612 SER B N 1
ATOM 4791 C CA . SER B 1 312 ? 18.939 -22.053 -26.704 1.00 90.05 612 SER B CA 1
ATOM 4792 C C . SER B 1 312 ? 19.854 -22.954 -27.774 1.00 93.52 612 SER B C 1
ATOM 4793 O O . SER B 1 312 ? 19.638 -24.256 -27.927 1.00 83.56 612 SER B O 1
ATOM 4796 N N . PRO B 1 313 ? 20.752 -22.310 -28.617 1.00 98.91 613 PRO B N 1
ATOM 4797 C CA . PRO B 1 313 ? 21.505 -23.228 -29.615 1.00 96.67 613 PRO B CA 1
ATOM 4798 C C . PRO B 1 313 ? 22.603 -24.182 -28.960 1.00 93.97 613 PRO B C 1
ATOM 4799 O O . PRO B 1 313 ? 23.168 -23.912 -27.851 1.00 87.02 613 PRO B O 1
ATOM 4803 N N . MET B 1 314 ? 22.815 -25.318 -29.612 1.00 90.35 614 MET B N 1
ATOM 4804 C CA . MET B 1 314 ? 23.468 -26.489 -29.053 1.00 87.03 614 MET B CA 1
ATOM 4805 C C . MET B 1 314 ? 23.037 -26.887 -27.637 1.00 87.08 614 MET B C 1
ATOM 4806 O O . MET B 1 314 ? 23.865 -27.447 -26.904 1.00 80.73 614 MET B O 1
ATOM 4811 N N . CYS B 1 315 ? 21.829 -26.553 -27.179 1.00 84.70 615 CYS B N 1
ATOM 4812 C CA . CYS B 1 315 ? 21.482 -26.871 -25.777 1.00 85.29 615 CYS B CA 1
ATOM 4813 C C . CYS B 1 315 ? 20.452 -27.932 -25.594 1.00 85.88 615 CYS B C 1
ATOM 4814 O O . CYS B 1 315 ? 20.134 -28.287 -24.465 1.00 86.54 615 CYS B O 1
ATOM 4817 N N . ASP B 1 316 ? 19.952 -28.483 -26.703 1.00 97.62 616 ASP B N 1
ATOM 4818 C CA . ASP B 1 316 ? 18.885 -29.521 -26.710 1.00 100.95 616 ASP B CA 1
ATOM 4819 C C . ASP B 1 316 ? 19.508 -30.905 -26.656 1.00 101.21 616 ASP B C 1
ATOM 4820 O O . ASP B 1 316 ? 20.103 -31.347 -27.661 1.00 108.92 616 ASP B O 1
ATOM 4825 N N . ARG B 1 317 ? 19.407 -31.549 -25.480 1.00 97.82 617 ARG B N 1
ATOM 4826 C CA . ARG B 1 317 ? 19.721 -32.975 -25.294 1.00 100.21 617 ARG B CA 1
ATOM 4827 C C . ARG B 1 317 ? 19.193 -33.785 -26.519 1.00 111.46 617 ARG B C 1
ATOM 4828 O O . ARG B 1 317 ? 20.009 -34.241 -27.316 1.00 118.17 617 ARG B O 1
ATOM 4831 N N . GLU B 1 318 ? 17.857 -33.917 -26.675 1.00 120.97 618 GLU B N 1
ATOM 4832 C CA . GLU B 1 318 ? 17.159 -34.377 -27.935 1.00 123.83 618 GLU B CA 1
ATOM 4833 C C . GLU B 1 318 ? 17.654 -33.589 -29.160 1.00 128.00 618 GLU B C 1
ATOM 4834 O O . GLU B 1 318 ? 17.697 -32.372 -29.138 1.00 140.93 618 GLU B O 1
ATOM 4836 N N . SER B 1 319 ? 18.066 -34.285 -30.206 1.00 131.12 619 SER B N 1
ATOM 4837 C CA . SER B 1 319 ? 18.539 -33.675 -31.476 1.00 129.76 619 SER B CA 1
ATOM 4838 C C . SER B 1 319 ? 19.483 -32.439 -31.556 1.00 122.21 619 SER B C 1
ATOM 4839 O O . SER B 1 319 ? 19.267 -31.575 -32.368 1.00 128.11 619 SER B O 1
ATOM 4842 N N . VAL B 1 320 ? 20.510 -32.342 -30.731 1.00 118.52 620 VAL B N 1
ATOM 4843 C CA . VAL B 1 320 ? 21.760 -31.639 -31.130 1.00 110.48 620 VAL B CA 1
ATOM 4844 C C . VAL B 1 320 ? 22.786 -32.735 -31.607 1.00 106.02 620 VAL B C 1
ATOM 4845 O O . VAL B 1 320 ? 22.991 -33.731 -30.918 1.00 95.80 620 VAL B O 1
ATOM 4846 N N . GLU B 1 321 ? 23.379 -32.577 -32.798 1.00 104.69 621 GLU B N 1
ATOM 4847 C CA . GLU B 1 321 ? 24.453 -33.464 -33.288 1.00 100.46 621 GLU B CA 1
ATOM 4848 C C . GLU B 1 321 ? 25.852 -33.015 -32.787 1.00 92.45 621 GLU B C 1
ATOM 4849 O O . GLU B 1 321 ? 26.521 -32.159 -33.363 1.00 90.31 621 GLU B O 1
ATOM 4855 N N . VAL B 1 322 ? 26.331 -33.638 -31.734 1.00 89.27 622 VAL B N 1
ATOM 4856 C CA . VAL B 1 322 ? 27.513 -33.131 -31.110 1.00 83.97 622 VAL B CA 1
ATOM 4857 C C . VAL B 1 322 ? 28.710 -33.063 -32.053 1.00 78.68 622 VAL B C 1
ATOM 4858 O O . VAL B 1 322 ? 29.382 -32.065 -32.060 1.00 73.96 622 VAL B O 1
ATOM 4862 N N . GLU B 1 323 ? 28.959 -34.068 -32.880 1.00 79.99 623 GLU B N 1
ATOM 4863 C CA . GLU B 1 323 ? 30.164 -34.049 -33.730 1.00 78.88 623 GLU B CA 1
ATOM 4864 C C . GLU B 1 323 ? 29.978 -32.996 -34.833 1.00 78.26 623 GLU B C 1
ATOM 4865 O O . GLU B 1 323 ? 30.852 -32.155 -35.072 1.00 77.04 623 GLU B O 1
ATOM 4871 N N . LYS B 1 324 ? 28.820 -32.989 -35.476 1.00 84.43 624 LYS B N 1
ATOM 4872 C CA . LYS B 1 324 ? 28.464 -31.878 -36.429 1.00 82.78 624 LYS B CA 1
ATOM 4873 C C . LYS B 1 324 ? 28.615 -30.448 -35.816 1.00 80.10 624 LYS B C 1
ATOM 4874 O O . LYS B 1 324 ? 29.216 -29.517 -36.415 1.00 73.25 624 LYS B O 1
ATOM 4877 N N . SER B 1 325 ? 28.080 -30.286 -34.595 1.00 81.89 625 SER B N 1
ATOM 4878 C CA . SER B 1 325 ? 28.153 -29.014 -33.803 1.00 78.06 625 SER B CA 1
ATOM 4879 C C . SER B 1 325 ? 29.548 -28.592 -33.603 1.00 74.92 625 SER B C 1
ATOM 4880 O O . SER B 1 325 ? 29.789 -27.463 -33.703 1.00 68.05 625 SER B O 1
ATOM 4883 N N . GLN B 1 326 ? 30.496 -29.499 -33.368 1.00 72.72 626 GLN B N 1
ATOM 4884 C CA . GLN B 1 326 ? 31.899 -29.058 -33.320 1.00 68.16 626 GLN B CA 1
ATOM 4885 C C . GLN B 1 326 ? 32.498 -28.706 -34.652 1.00 65.96 626 GLN B C 1
ATOM 4886 O O . GLN B 1 326 ? 33.258 -27.799 -34.802 1.00 64.32 626 GLN B O 1
ATOM 4892 N N . VAL B 1 327 ? 32.259 -29.507 -35.636 1.00 70.62 627 VAL B N 1
ATOM 4893 C CA . VAL B 1 327 ? 32.779 -29.176 -37.001 1.00 75.33 627 VAL B CA 1
ATOM 4894 C C . VAL B 1 327 ? 32.329 -27.759 -37.476 1.00 73.43 627 VAL B C 1
ATOM 4895 O O . VAL B 1 327 ? 33.109 -26.902 -37.988 1.00 71.81 627 VAL B O 1
ATOM 4899 N N . SER B 1 328 ? 31.064 -27.522 -37.249 1.00 75.05 628 SER B N 1
ATOM 4900 C CA . SER B 1 328 ? 30.467 -26.167 -37.522 1.00 77.21 628 SER B CA 1
ATOM 4901 C C . SER B 1 328 ? 31.171 -25.009 -36.679 1.00 69.89 628 SER B C 1
ATOM 4902 O O . SER B 1 328 ? 31.587 -23.955 -37.201 1.00 64.84 628 SER B O 1
ATOM 4905 N N . PHE B 1 329 ? 31.362 -25.247 -35.393 1.00 69.28 629 PHE B N 1
ATOM 4906 C CA . PHE B 1 329 ? 32.099 -24.257 -34.570 1.00 65.33 629 PHE B CA 1
ATOM 4907 C C . PHE B 1 329 ? 33.530 -24.023 -35.092 1.00 67.38 629 PHE B C 1
ATOM 4908 O O . PHE B 1 329 ? 34.011 -22.882 -35.137 1.00 62.17 629 PHE B O 1
ATOM 4916 N N . ILE B 1 330 ? 34.218 -25.093 -35.553 1.00 67.18 630 ILE B N 1
ATOM 4917 C CA . ILE B 1 330 ? 35.542 -24.898 -36.094 1.00 63.87 630 ILE B CA 1
ATOM 4918 C C . ILE B 1 330 ? 35.508 -24.058 -37.393 1.00 67.82 630 ILE B C 1
ATOM 4919 O O . ILE B 1 330 ? 36.372 -23.195 -37.681 1.00 71.35 630 ILE B O 1
ATOM 4924 N N . ASP B 1 331 ? 34.629 -24.465 -38.282 1.00 72.43 631 ASP B N 1
ATOM 4925 C CA . ASP B 1 331 ? 34.651 -23.929 -39.688 1.00 74.02 631 ASP B CA 1
ATOM 4926 C C . ASP B 1 331 ? 34.336 -22.474 -39.792 1.00 71.97 631 ASP B C 1
ATOM 4927 O O . ASP B 1 331 ? 35.091 -21.701 -40.508 1.00 71.83 631 ASP B O 1
ATOM 4932 N N . PHE B 1 332 ? 33.339 -22.112 -38.910 1.00 69.91 632 PHE B N 1
ATOM 4933 C CA . PHE B 1 332 ? 32.734 -20.774 -38.938 1.00 70.56 632 PHE B CA 1
ATOM 4934 C C . PHE B 1 332 ? 33.319 -19.800 -37.908 1.00 68.37 632 PHE B C 1
ATOM 4935 O O . PHE B 1 332 ? 33.284 -18.625 -38.143 1.00 66.22 632 PHE B O 1
ATOM 4943 N N . VAL B 1 333 ? 33.978 -20.308 -36.868 1.00 61.84 633 VAL B N 1
ATOM 4944 C CA . VAL B 1 333 ? 34.391 -19.465 -35.668 1.00 60.60 633 VAL B CA 1
ATOM 4945 C C . VAL B 1 333 ? 35.856 -19.667 -35.363 1.00 59.24 633 VAL B C 1
ATOM 4946 O O . VAL B 1 333 ? 36.691 -18.791 -35.697 1.00 63.78 633 VAL B O 1
ATOM 4950 N N . CYS B 1 334 ? 36.211 -20.892 -34.999 1.00 61.12 634 CYS B N 1
ATOM 4951 C CA . CYS B 1 334 ? 37.564 -21.148 -34.452 1.00 60.24 634 CYS B CA 1
ATOM 4952 C C . CYS B 1 334 ? 38.664 -21.158 -35.534 1.00 64.29 634 CYS B C 1
ATOM 4953 O O . CYS B 1 334 ? 39.725 -20.475 -35.406 1.00 62.96 634 CYS B O 1
ATOM 4956 N N . HIS B 1 335 ? 38.397 -21.797 -36.698 1.00 63.67 635 HIS B N 1
ATOM 4957 C CA . HIS B 1 335 ? 39.379 -21.789 -37.745 1.00 62.56 635 HIS B CA 1
ATOM 4958 C C . HIS B 1 335 ? 39.729 -20.377 -38.398 1.00 64.16 635 HIS B C 1
ATOM 4959 O O . HIS B 1 335 ? 40.903 -19.985 -38.612 1.00 68.94 635 HIS B O 1
ATOM 4966 N N . PRO B 1 336 ? 38.712 -19.636 -38.779 1.00 66.71 636 PRO B N 1
ATOM 4967 C CA . PRO B 1 336 ? 38.977 -18.259 -39.147 1.00 66.62 636 PRO B CA 1
ATOM 4968 C C . PRO B 1 336 ? 39.790 -17.399 -38.156 1.00 68.92 636 PRO B C 1
ATOM 4969 O O . PRO B 1 336 ? 40.658 -16.615 -38.586 1.00 70.95 636 PRO B O 1
ATOM 4973 N N . LEU B 1 337 ? 39.605 -17.644 -36.850 1.00 65.33 637 LEU B N 1
ATOM 4974 C CA . LEU B 1 337 ? 40.317 -16.901 -35.870 1.00 63.61 637 LEU B CA 1
ATOM 4975 C C . LEU B 1 337 ? 41.734 -17.377 -35.868 1.00 62.59 637 LEU B C 1
ATOM 4976 O O . LEU B 1 337 ? 42.664 -16.575 -36.037 1.00 59.97 637 LEU B O 1
ATOM 4981 N N . TRP B 1 338 ? 41.929 -18.671 -35.618 1.00 62.32 638 TRP B N 1
ATOM 4982 C CA . TRP B 1 338 ? 43.362 -19.212 -35.498 1.00 65.29 638 TRP B CA 1
ATOM 4983 C C . TRP B 1 338 ? 44.215 -19.046 -36.799 1.00 64.59 638 TRP B C 1
ATOM 4984 O O . TRP B 1 338 ? 45.407 -18.641 -36.811 1.00 62.94 638 TRP B O 1
ATOM 4995 N N . GLU B 1 339 ? 43.568 -19.211 -37.926 1.00 69.25 639 GLU B N 1
ATOM 4996 C CA . GLU B 1 339 ? 44.308 -18.926 -39.144 1.00 72.99 639 GLU B CA 1
ATOM 4997 C C . GLU B 1 339 ? 44.946 -17.502 -39.174 1.00 75.40 639 GLU B C 1
ATOM 4998 O O . GLU B 1 339 ? 46.181 -17.322 -39.560 1.00 71.42 639 GLU B O 1
ATOM 5004 N N . THR B 1 340 ? 44.132 -16.502 -38.751 1.00 68.53 640 THR B N 1
ATOM 5005 C CA . THR B 1 340 ? 44.598 -15.158 -38.756 1.00 68.67 640 THR B CA 1
ATOM 5006 C C . THR B 1 340 ? 45.686 -14.971 -37.721 1.00 70.04 640 THR B C 1
ATOM 5007 O O . THR B 1 340 ? 46.711 -14.305 -38.011 1.00 70.06 640 THR B O 1
ATOM 5011 N N . TRP B 1 341 ? 45.478 -15.556 -36.490 1.00 66.30 641 TRP B N 1
ATOM 5012 C CA . TRP B 1 341 ? 46.405 -15.344 -35.454 1.00 65.01 641 TRP B CA 1
ATOM 5013 C C . TRP B 1 341 ? 47.732 -15.941 -35.925 1.00 68.52 641 TRP B C 1
ATOM 5014 O O . TRP B 1 341 ? 48.835 -15.367 -35.646 1.00 66.64 641 TRP B O 1
ATOM 5025 N N . CYS B 1 342 ? 47.637 -17.154 -36.494 1.00 67.08 642 CYS B N 1
ATOM 5026 C CA . CYS B 1 342 ? 48.819 -17.850 -36.914 1.00 71.63 642 CYS B CA 1
ATOM 5027 C C . CYS B 1 342 ? 49.557 -17.124 -38.073 1.00 72.77 642 CYS B C 1
ATOM 5028 O O . CYS B 1 342 ? 50.770 -17.031 -38.073 1.00 70.18 642 CYS B O 1
ATOM 5031 N N . ASP B 1 343 ? 48.790 -16.588 -39.021 1.00 77.92 643 ASP B N 1
ATOM 5032 C CA . ASP B 1 343 ? 49.284 -15.638 -40.066 1.00 82.85 643 ASP B CA 1
ATOM 5033 C C . ASP B 1 343 ? 50.026 -14.473 -39.332 1.00 82.09 643 ASP B C 1
ATOM 5034 O O . ASP B 1 343 ? 51.164 -14.184 -39.635 1.00 79.86 643 ASP B O 1
ATOM 5039 N N . LEU B 1 344 ? 49.411 -13.844 -38.312 1.00 76.79 644 LEU B N 1
ATOM 5040 C CA . LEU B 1 344 ? 50.132 -12.761 -37.591 1.00 77.89 644 LEU B CA 1
ATOM 5041 C C . LEU B 1 344 ? 51.557 -13.092 -37.095 1.00 75.20 644 LEU B C 1
ATOM 5042 O O . LEU B 1 344 ? 52.494 -12.279 -37.254 1.00 76.92 644 LEU B O 1
ATOM 5047 N N . VAL B 1 345 ? 51.700 -14.242 -36.480 1.00 73.90 645 VAL B N 1
ATOM 5048 C CA . VAL B 1 345 ? 52.914 -14.644 -35.797 1.00 75.88 645 VAL B CA 1
ATOM 5049 C C . VAL B 1 345 ? 53.755 -15.610 -36.684 1.00 78.29 645 VAL B C 1
ATOM 5050 O O . VAL B 1 345 ? 54.739 -16.072 -36.186 1.00 77.68 645 VAL B O 1
ATOM 5054 N N . HIS B 1 346 ? 53.368 -15.872 -37.971 1.00 85.82 646 HIS B N 1
ATOM 5055 C CA . HIS B 1 346 ? 54.162 -16.650 -39.062 1.00 85.21 646 HIS B CA 1
ATOM 5056 C C . HIS B 1 346 ? 55.600 -16.843 -38.647 1.00 87.53 646 HIS B C 1
ATOM 5057 O O . HIS B 1 346 ? 56.314 -15.853 -38.622 1.00 89.95 646 HIS B O 1
ATOM 5059 N N . PRO B 1 347 ? 56.088 -18.060 -38.366 1.00 91.90 647 PRO B N 1
ATOM 5060 C CA . PRO B 1 347 ? 55.361 -19.359 -38.402 1.00 90.28 647 PRO B CA 1
ATOM 5061 C C . PRO B 1 347 ? 55.289 -19.946 -36.969 1.00 87.10 647 PRO B C 1
ATOM 5062 O O . PRO B 1 347 ? 55.222 -21.186 -36.776 1.00 79.53 647 PRO B O 1
ATOM 5066 N N . CYS B 1 348 ? 55.278 -19.037 -35.985 1.00 83.68 648 CYS B N 1
ATOM 5067 C CA . CYS B 1 348 ? 55.627 -19.372 -34.621 1.00 80.92 648 CYS B CA 1
ATOM 5068 C C . CYS B 1 348 ? 54.552 -20.274 -33.916 1.00 78.90 648 CYS B C 1
ATOM 5069 O O . CYS B 1 348 ? 54.843 -20.827 -32.828 1.00 75.11 648 CYS B O 1
ATOM 5072 N N . ALA B 1 349 ? 53.411 -20.500 -34.586 1.00 76.11 649 ALA B N 1
ATOM 5073 C CA . ALA B 1 349 ? 52.190 -21.152 -34.091 1.00 69.98 649 ALA B CA 1
ATOM 5074 C C . ALA B 1 349 ? 51.529 -22.158 -35.100 1.00 71.76 649 ALA B C 1
ATOM 5075 O O . ALA B 1 349 ? 50.312 -22.512 -35.116 1.00 64.07 649 ALA B O 1
ATOM 5077 N N . GLN B 1 350 ? 52.364 -22.645 -35.977 1.00 76.46 650 GLN B N 1
ATOM 5078 C CA . GLN B 1 350 ? 51.987 -23.641 -36.954 1.00 75.79 650 GLN B CA 1
ATOM 5079 C C . GLN B 1 350 ? 51.362 -24.926 -36.322 1.00 74.53 650 GLN B C 1
ATOM 5080 O O . GLN B 1 350 ? 50.394 -25.523 -36.976 1.00 76.20 650 GLN B O 1
ATOM 5086 N N . LEU B 1 351 ? 51.909 -25.369 -35.166 1.00 66.54 651 LEU B N 1
ATOM 5087 C CA . LEU B 1 351 ? 51.348 -26.564 -34.492 1.00 69.37 651 LEU B CA 1
ATOM 5088 C C . LEU B 1 351 ? 49.909 -26.432 -34.126 1.00 67.18 651 LEU B C 1
ATOM 5089 O O . LEU B 1 351 ? 49.159 -27.414 -34.130 1.00 65.87 651 LEU B O 1
ATOM 5094 N N . ILE B 1 352 ? 49.496 -25.194 -33.816 1.00 66.97 652 ILE B N 1
ATOM 5095 C CA . ILE B 1 352 ? 48.208 -24.955 -33.303 1.00 61.84 652 ILE B CA 1
ATOM 5096 C C . ILE B 1 352 ? 47.189 -25.135 -34.429 1.00 62.82 652 ILE B C 1
ATOM 5097 O O . ILE B 1 352 ? 46.129 -25.842 -34.304 1.00 58.28 652 ILE B O 1
ATOM 5102 N N . LEU B 1 353 ? 47.541 -24.467 -35.534 1.00 62.38 653 LEU B N 1
ATOM 5103 C CA . LEU B 1 353 ? 46.724 -24.535 -36.763 1.00 66.62 653 LEU B CA 1
ATOM 5104 C C . LEU B 1 353 ? 46.751 -25.996 -37.285 1.00 68.73 653 LEU B C 1
ATOM 5105 O O . LEU B 1 353 ? 45.669 -26.544 -37.682 1.00 67.44 653 LEU B O 1
ATOM 5110 N N . ASP B 1 354 ? 47.900 -26.670 -37.186 1.00 66.82 654 ASP B N 1
ATOM 5111 C CA . ASP B 1 354 ? 47.859 -28.137 -37.539 1.00 72.29 654 ASP B CA 1
ATOM 5112 C C . ASP B 1 354 ? 46.915 -29.053 -36.689 1.00 70.20 654 ASP B C 1
ATOM 5113 O O . ASP B 1 354 ? 46.320 -30.023 -37.254 1.00 67.48 654 ASP B O 1
ATOM 5118 N N . THR B 1 355 ? 46.788 -28.794 -35.371 1.00 62.71 655 THR B N 1
ATOM 5119 C CA . THR B 1 355 ? 46.063 -29.761 -34.530 1.00 60.27 655 THR B CA 1
ATOM 5120 C C . THR B 1 355 ? 44.568 -29.404 -34.773 1.00 63.11 655 THR B C 1
ATOM 5121 O O . THR B 1 355 ? 43.629 -30.248 -34.658 1.00 64.51 655 THR B O 1
ATOM 5125 N N . LEU B 1 356 ? 44.328 -28.099 -34.941 1.00 61.21 656 LEU B N 1
ATOM 5126 C CA . LEU B 1 356 ? 42.982 -27.607 -35.170 1.00 61.35 656 LEU B CA 1
ATOM 5127 C C . LEU B 1 356 ? 42.413 -28.291 -36.409 1.00 62.81 656 LEU B C 1
ATOM 5128 O O . LEU B 1 356 ? 41.340 -28.909 -36.383 1.00 64.40 656 LEU B O 1
ATOM 5133 N N . GLU B 1 357 ? 43.247 -28.332 -37.414 1.00 61.24 657 GLU B N 1
ATOM 5134 C CA . GLU B 1 357 ? 42.830 -29.002 -38.737 1.00 69.03 657 GLU B CA 1
ATOM 5135 C C . GLU B 1 357 ? 42.638 -30.505 -38.585 1.00 70.64 657 GLU B C 1
ATOM 5136 O O . GLU B 1 357 ? 41.583 -31.030 -39.027 1.00 70.68 657 GLU B O 1
ATOM 5142 N N . ASP B 1 358 ? 43.543 -31.165 -37.822 1.00 67.86 658 ASP B N 1
ATOM 5143 C CA . ASP B 1 358 ? 43.359 -32.613 -37.523 1.00 67.18 658 ASP B CA 1
ATOM 5144 C C . ASP B 1 358 ? 42.088 -32.931 -36.722 1.00 66.71 658 ASP B C 1
ATOM 5145 O O . ASP B 1 358 ? 41.396 -33.856 -37.042 1.00 71.14 658 ASP B O 1
ATOM 5150 N N . ASN B 1 359 ? 41.730 -32.137 -35.699 1.00 64.17 659 ASN B N 1
ATOM 5151 C CA . ASN B 1 359 ? 40.623 -32.508 -34.830 1.00 60.24 659 ASN B CA 1
ATOM 5152 C C . ASN B 1 359 ? 39.341 -32.298 -35.591 1.00 62.95 659 ASN B C 1
ATOM 5153 O O . ASN B 1 359 ? 38.277 -33.044 -35.369 1.00 62.33 659 ASN B O 1
ATOM 5158 N N . ARG B 1 360 ? 39.402 -31.216 -36.402 1.00 62.06 660 ARG B N 1
ATOM 5159 C CA . ARG B 1 360 ? 38.282 -30.952 -37.400 1.00 70.41 660 ARG B CA 1
ATOM 5160 C C . ARG B 1 360 ? 38.032 -32.222 -38.236 1.00 71.77 660 ARG B C 1
ATOM 5161 O O . ARG B 1 360 ? 36.930 -32.817 -38.222 1.00 75.77 660 ARG B O 1
ATOM 5169 N N . ASP B 1 361 ? 39.060 -32.697 -38.869 1.00 78.11 661 ASP B N 1
ATOM 5170 C CA . ASP B 1 361 ? 38.901 -34.000 -39.711 1.00 85.09 661 ASP B CA 1
ATOM 5171 C C . ASP B 1 361 ? 38.502 -35.268 -38.918 1.00 83.35 661 ASP B C 1
ATOM 5172 O O . ASP B 1 361 ? 37.658 -36.076 -39.358 1.00 86.17 661 ASP B O 1
ATOM 5177 N N . TRP B 1 362 ? 39.077 -35.393 -37.727 1.00 77.37 662 TRP B N 1
ATOM 5178 C CA . TRP B 1 362 ? 38.744 -36.499 -36.876 1.00 76.00 662 TRP B CA 1
ATOM 5179 C C . TRP B 1 362 ? 37.231 -36.521 -36.667 1.00 78.03 662 TRP B C 1
ATOM 5180 O O . TRP B 1 362 ? 36.591 -37.514 -36.991 1.00 81.03 662 TRP B O 1
ATOM 5191 N N . TYR B 1 363 ? 36.655 -35.405 -36.212 1.00 76.51 663 TYR B N 1
ATOM 5192 C CA . TYR B 1 363 ? 35.154 -35.265 -36.014 1.00 79.85 663 TYR B CA 1
ATOM 5193 C C . TYR B 1 363 ? 34.325 -35.454 -37.306 1.00 86.95 663 TYR B C 1
ATOM 5194 O O . TYR B 1 363 ? 33.356 -36.206 -37.291 1.00 86.03 663 TYR B O 1
ATOM 5203 N N . GLU B 1 364 ? 34.744 -34.862 -38.426 1.00 88.94 664 GLU B N 1
ATOM 5204 C CA . GLU B 1 364 ? 34.041 -35.071 -39.681 1.00 94.48 664 GLU B CA 1
ATOM 5205 C C . GLU B 1 364 ? 33.808 -36.615 -39.874 1.00 99.18 664 GLU B C 1
ATOM 5206 O O . GLU B 1 364 ? 32.637 -37.051 -40.018 1.00 95.11 664 GLU B O 1
ATOM 5212 N N . CYS B 1 365 ? 34.891 -37.405 -39.755 1.00 95.11 665 CYS B N 1
ATOM 5213 C CA . CYS B 1 365 ? 34.799 -38.869 -39.710 1.00 101.14 665 CYS B CA 1
ATOM 5214 C C . CYS B 1 365 ? 33.870 -39.576 -38.677 1.00 102.80 665 CYS B C 1
ATOM 5215 O O . CYS B 1 365 ? 33.239 -40.552 -39.021 1.00 108.82 665 CYS B O 1
ATOM 5218 N N . HIS B 1 366 ? 33.767 -39.112 -37.441 1.00 107.87 666 HIS B N 1
ATOM 5219 C CA . HIS B 1 366 ? 33.008 -39.809 -36.345 1.00 111.34 666 HIS B CA 1
ATOM 5220 C C . HIS B 1 366 ? 31.542 -39.253 -36.132 1.00 113.37 666 HIS B C 1
ATOM 5221 O O . HIS B 1 366 ? 30.993 -39.254 -35.024 1.00 117.09 666 HIS B O 1
ATOM 5228 N N . ILE B 1 367 ? 30.919 -38.787 -37.212 1.00 115.41 667 ILE B N 1
ATOM 5229 C CA . ILE B 1 367 ? 29.575 -38.193 -37.168 1.00 111.88 667 ILE B CA 1
ATOM 5230 C C . ILE B 1 367 ? 28.559 -39.326 -37.215 1.00 114.00 667 ILE B C 1
ATOM 5231 O O . ILE B 1 367 ? 28.746 -40.307 -37.920 1.00 109.91 667 ILE B O 1
#